Protein AF-0000000078525485 (afdb_homodimer)

Secondary structure (DSSP, 8-state):
---------HHHHHHHHHHHHHHHHHHHHHHHHHTS-GGGTT-TTSPPSS--THHHHHHHHHTTHHHHHHHHHHHHHHHHHHIIIIIHHHHHHHHHHTTT-HHHHHHHHHHHHHTTS-HHHHHHHHHHHHHHTT--SHHHHHHHHHHHTHHHHHHHHHHHHHHS-THHHHHHHHTT--HHHHIIIIIHHHTHHHHHHHHHHHHHHHHH--HHHHHH--SGGG--HHHHTTHHHHHTTT-HHHHHHHHHHHHHHHHHHHHHHHHHHHHHHHTTSS--/---------HHHHHHHHHHHHHHHHHHHHHHHHHTS-GGGTT-TTSPPSS--THHHHHHHHHTTHHHHHHHHHHHHHHHHHHIIIIIHHHHHHHHHHTTT-HHHHHHHHHHHHHTTS-HHHHHHHHHHHHHHTT--SHHHHHHHHHHHTHHHHHHHHHHHHHHS-THHHHHHHHTT--HHHHIIIIIHHHTHHHHHHHHHHHHHHHHH--HHHHHH--SGGG--HHHHTTHHHHHTTT-HHHHHHHHHHHHHHHHHHHHHHHHHHHHHHHTTSS--

pLDDT: mean 87.05, std 12.74, range [33.09, 98.0]

Sequence (552 aa):
MKEKEKTNWLLTILLSVIAVFVILGPLYITVVIALKSPSDMEHILALPTSLHFENFSMAWKLTDYPRKFLNTFFITSINLVFTILTNSMAAYAIIRNKDKSRFFNLMYYYFISAMFIPFNVIMLPLVKQASAFHLDNIYGITLIYIIFGLPMNTFLYSGYIKSLPVALEEAAKIDGADTFQTFWSIIFPLLKPMSATVAILSFMWTWNDFLMPLVLLSDASQQTLQLAQYVFKGQFSTQYNLAFASYLMVLLPVLAVYVFCQKWIIAGVTSGSVKAMKEKEKTNWLLTILLSVIAVFVILGPLYITVVIALKSPSDMEHILALPTSLHFENFSMAWKLTDYPRKFLNTFFITSINLVFTILTNSMAAYAIIRNKDKSRFFNLMYYYFISAMFIPFNVIMLPLVKQASAFHLDNIYGITLIYIIFGLPMNTFLYSGYIKSLPVALEEAAKIDGADTFQTFWSIIFPLLKPMSATVAILSFMWTWNDFLMPLVLLSDASQQTLQLAQYVFKGQFSTQYNLAFASYLMVLLPVLAVYVFCQKWIIAGVTSGSVKA

Radius of gyration: 24.51 Å; Cα contacts (8 Å, |Δi|>4): 695; chains: 2; bounding box: 68×65×55 Å

Foldseek 3Di:
DPPPPPPPPVVVVVVVVVCCCVPVVVVLLLVQLLQEDLVPPPDSNDHHPGGDCVLLVVLCVLLVVVLQAVLLVVLLVLLLVCLLVPLLVLLLVLLVCLVPDVVSVVVLVVLQVLLPDDCVVCVVVVLVVCVVVVLLFSNSLSVVLSVSLNSVSSVLSSVLQVVDDCVQVVVCVVVVDDPVRSCVPPVSVSCLLSSLVSSVVSSCDSSQDARNQCSRHPDSSNGHLNVSLVVCVVVVVRPSNSSSSSVVVSVVVVVVCCVVCVVVNVVSVPPSPPDD/DPPPPPPPPVVVVVVVVVCCCVPVVVVLLLVQLLQEDLVPPPDSNDHHPGGDCVLLVVLCVLLVQVLQAVLLVVLLVLLLVCLLVPLLVLLLVLLVCLVPDVVSVVVLVVLQVLLPDDCVVCVVVVLVVCVVVVLLFSNSLSVVLSVSLNSVSSVLSSVLVVVDDCVQVVVCVVVVDDPVRSCVPPVSVVCLLSSLVSSVVSSCPSSQDARNQCSRHPDSSNGHLNVSLVVCVVVVVRPSNSSSSSVVVSVVVVVVCCVVCVVVNVVSVPPSPDDD

Organism: NCBI:txid29354

InterPro domains:
  IPR000515 ABC transporter type 1, transmembrane domain MetI-like [PF00528] (97-261)
  IPR000515 ABC transporter type 1, transmembrane domain MetI-like [PS50928] (69-261)
  IPR000515 ABC transporter type 1, transmembrane domain MetI-like [cd06261] (69-255)
  IPR035906 MetI-like superfamily [G3DSA:1.10.3720.10] (1-263)
  IPR035906 MetI-like superfamily [SSF161098] (4-275)

Nearest PDB structures (foldseek):
  7cad-assembly1_B  TM=7.941E-01  e=1.155E-10  Mycolicibacterium smegmatis MC2 155
  8ja7-assembly1_B  TM=7.933E-01  e=9.485E-10  Mycobacterium tuberculosis H37Rv
  3puv-assembly1_G  TM=7.828E-01  e=3.478E-09  Escherichia coli K-12
  2r6g-assembly1_G  TM=7.971E-01  e=2.388E-08  Escherichia coli K-12
  4jbw-assembly2_I  TM=8.192E-01  e=6.399E-08  Escherichia coli K-12

Solvent-accessible surface area (backbone atoms only — not comparable to full-atom values): 28536 Å² total; per-residue (Å²): 131,82,72,76,76,78,76,82,53,59,66,41,51,50,52,48,53,50,36,47,48,66,56,48,43,18,46,52,40,32,55,32,38,16,26,27,53,80,86,58,58,83,50,58,85,47,76,56,93,52,82,36,68,61,26,43,58,48,27,38,60,73,46,42,40,71,55,13,44,51,42,35,49,49,38,33,53,53,28,46,57,47,34,57,57,50,32,47,50,32,18,51,55,28,62,77,30,26,90,80,31,70,66,32,34,51,48,49,56,46,31,59,56,51,57,56,57,52,61,80,54,32,47,66,39,36,38,56,53,29,53,75,70,69,27,47,43,63,67,34,50,27,51,46,52,37,46,68,42,34,22,56,44,28,49,55,43,33,14,55,54,62,32,49,65,65,61,60,57,52,52,37,42,73,74,64,45,50,72,68,53,40,39,63,72,51,49,52,65,70,37,46,32,61,45,43,52,50,42,50,54,49,45,57,46,56,57,58,45,38,65,67,50,59,66,36,30,78,51,75,85,55,25,32,50,52,41,43,56,53,67,35,68,84,44,43,90,69,41,53,24,34,45,30,21,39,32,53,60,63,45,48,60,44,51,49,50,45,67,75,38,40,70,56,58,57,45,27,28,42,59,76,36,58,90,115,130,82,71,76,77,78,75,83,53,60,64,44,51,50,52,48,53,50,36,48,48,65,55,49,43,18,45,49,40,32,55,33,36,15,25,28,53,78,87,59,57,82,49,61,85,48,76,55,93,52,84,34,69,61,26,44,58,50,27,38,60,73,46,43,40,68,56,14,45,50,43,35,50,49,36,33,52,53,28,46,56,47,34,55,58,50,32,46,50,32,19,50,54,27,62,76,32,26,87,82,31,70,65,31,34,51,48,49,54,46,30,59,55,52,57,55,58,51,62,81,54,31,46,66,40,38,39,55,51,29,54,76,69,67,28,47,41,62,68,34,50,28,51,47,52,37,46,68,42,34,24,55,43,28,49,55,44,34,13,55,53,60,34,49,66,65,62,59,57,52,52,37,42,73,74,66,44,49,73,67,53,40,38,63,70,51,49,50,64,70,37,45,32,61,47,43,50,50,43,51,55,48,44,58,48,56,58,58,46,39,65,65,50,58,66,36,32,78,50,76,85,54,24,31,51,52,41,42,55,54,67,34,67,84,46,42,90,68,40,54,22,32,47,31,21,38,33,52,59,64,44,46,61,44,52,50,49,46,68,75,38,42,70,55,58,58,46,26,27,41,58,75,37,58,91,115

Structure (mmCIF, N/CA/C/O backbone):
data_AF-0000000078525485-model_v1
#
loop_
_entity.id
_entity.type
_entity.pdbx_description
1 polymer 'ABC transporter permease'
#
loop_
_atom_site.group_PDB
_atom_site.id
_atom_site.type_symbol
_atom_site.label_atom_id
_atom_site.label_alt_id
_atom_site.label_comp_id
_atom_site.label_asym_id
_atom_site.label_entity_id
_atom_site.label_seq_id
_atom_site.pdbx_PDB_ins_code
_atom_site.Cartn_x
_atom_site.Cartn_y
_atom_site.Cartn_z
_atom_site.occupancy
_atom_site.B_iso_or_equiv
_atom_site.auth_seq_id
_atom_site.auth_comp_id
_atom_site.auth_asym_id
_atom_site.auth_atom_id
_atom_site.pdbx_PDB_model_num
ATOM 1 N N . MET A 1 1 ? 31.125 32.688 15.195 1 37.06 1 MET A N 1
ATOM 2 C CA . MET A 1 1 ? 31.422 31.516 14.359 1 37.06 1 MET A CA 1
ATOM 3 C C . MET A 1 1 ? 30.547 30.328 14.734 1 37.06 1 MET A C 1
ATOM 5 O O . MET A 1 1 ? 30.75 29.719 15.781 1 37.06 1 MET A O 1
ATOM 9 N N . LYS A 1 2 ? 29.203 30.406 14.602 1 45.75 2 LYS A N 1
ATOM 10 C CA . LYS A 1 2 ? 28.172 29.5 15.094 1 45.75 2 LYS A CA 1
ATOM 11 C C . LYS A 1 2 ? 28.469 28.062 14.695 1 45.75 2 LYS A C 1
ATOM 13 O O . LYS A 1 2 ? 28.594 27.75 13.508 1 45.75 2 LYS A O 1
ATOM 18 N N . GLU A 1 3 ? 29.25 27.391 15.406 1 44.81 3 GLU A N 1
ATOM 19 C CA . GLU A 1 3 ? 29.75 26.031 15.227 1 44.81 3 GLU A CA 1
ATOM 20 C C . GLU A 1 3 ? 28.656 25.078 14.75 1 44.81 3 GLU A C 1
ATOM 22 O O . GLU A 1 3 ? 27.641 24.906 15.438 1 44.81 3 GLU A O 1
ATOM 27 N N . LYS A 1 4 ? 28.469 25 13.469 1 50.62 4 LYS A N 1
ATOM 28 C CA . LYS A 1 4 ? 27.562 24.078 12.797 1 50.62 4 LYS A CA 1
ATOM 29 C C . LYS A 1 4 ? 27.656 22.672 13.398 1 50.62 4 LYS A C 1
ATOM 31 O O . LYS A 1 4 ? 28.703 22.031 13.305 1 50.62 4 LYS A O 1
ATOM 36 N N . GLU A 1 5 ? 27.234 22.469 14.617 1 55.94 5 GLU A N 1
ATOM 37 C CA . GLU A 1 5 ? 27.266 21.156 15.266 1 55.94 5 GLU A CA 1
ATOM 38 C C . GLU A 1 5 ? 26.828 20.062 14.297 1 55.94 5 GLU A C 1
ATOM 40 O O . GLU A 1 5 ? 25.688 20.078 13.805 1 55.94 5 GLU A O 1
ATOM 45 N N . LYS A 1 6 ? 27.828 19.5 13.594 1 60.81 6 LYS A N 1
ATOM 46 C CA . LYS A 1 6 ? 27.641 18.375 12.703 1 60.81 6 LYS A CA 1
ATOM 47 C C . LYS A 1 6 ? 27.078 17.172 13.453 1 60.81 6 LYS A C 1
ATOM 49 O O . LYS A 1 6 ? 27.766 16.578 14.297 1 60.81 6 LYS A O 1
ATOM 54 N N . THR A 1 7 ? 25.828 17.094 13.797 1 70.88 7 THR A N 1
ATOM 55 C CA . THR A 1 7 ? 25.203 15.922 14.406 1 70.88 7 THR A CA 1
ATOM 56 C C . THR A 1 7 ? 25.484 14.672 13.586 1 70.88 7 THR A C 1
ATOM 58 O O . THR A 1 7 ? 25.422 14.703 12.352 1 70.88 7 THR A O 1
ATOM 61 N N . ASN A 1 8 ? 26.188 13.695 14.234 1 75.31 8 ASN A N 1
ATOM 62 C CA . ASN A 1 8 ? 26.453 12.414 13.602 1 75.31 8 ASN A CA 1
ATOM 63 C C . ASN A 1 8 ? 25.188 11.578 13.453 1 75.31 8 ASN A C 1
ATOM 65 O O . ASN A 1 8 ? 24.594 11.164 14.445 1 75.31 8 ASN A O 1
ATOM 69 N N . TRP A 1 9 ? 24.672 11.578 12.312 1 88.06 9 TRP A N 1
ATOM 70 C CA . TRP A 1 9 ? 23.484 10.781 12.008 1 88.06 9 TRP A CA 1
ATOM 71 C C . TRP A 1 9 ? 23.875 9.383 11.539 1 88.06 9 TRP A C 1
ATOM 73 O O . TRP A 1 9 ? 23.422 8.922 10.492 1 88.06 9 TRP A O 1
ATOM 83 N N . LEU A 1 10 ? 24.594 8.711 12.453 1 86.06 10 LEU A N 1
ATOM 84 C CA . LEU A 1 10 ? 25.156 7.41 12.109 1 86.06 10 LEU A CA 1
ATOM 85 C C . LEU A 1 10 ? 24.062 6.43 11.703 1 86.06 10 LEU A C 1
ATOM 87 O O . LEU A 1 10 ? 24.219 5.695 10.719 1 86.06 10 LEU A O 1
ATOM 91 N N . LEU A 1 11 ? 22.984 6.441 12.406 1 87.19 11 LEU A N 1
ATOM 92 C CA . LEU A 1 11 ? 21.906 5.508 12.109 1 87.19 11 LEU A CA 1
ATOM 93 C C . LEU A 1 11 ? 21.297 5.801 10.734 1 87.19 11 LEU A C 1
ATOM 95 O O . LEU A 1 11 ? 21.047 4.879 9.961 1 87.19 11 LEU A O 1
ATOM 99 N N . THR A 1 12 ? 21.109 7.062 10.516 1 88.94 12 THR A N 1
ATOM 100 C CA . THR A 1 12 ? 20.547 7.465 9.234 1 88.94 12 THR A CA 1
ATOM 101 C C . THR A 1 12 ? 21.484 7.094 8.086 1 88.94 12 THR A C 1
ATOM 103 O O . THR A 1 12 ? 21.031 6.57 7.066 1 88.94 12 THR A O 1
ATOM 106 N N . ILE A 1 13 ? 22.719 7.273 8.305 1 89.38 13 ILE A N 1
ATOM 107 C CA . ILE A 1 13 ? 23.703 6.961 7.281 1 89.38 13 ILE A CA 1
ATOM 108 C C . ILE A 1 13 ? 23.75 5.453 7.051 1 89.38 13 ILE A C 1
ATOM 110 O O . ILE A 1 13 ? 23.75 4.992 5.906 1 89.38 13 ILE A O 1
ATOM 114 N N . LEU A 1 14 ? 23.719 4.766 8.117 1 90.44 14 LEU A N 1
ATOM 115 C CA . LEU A 1 14 ? 23.75 3.311 8.031 1 90.44 14 LEU A CA 1
ATOM 116 C C . LEU A 1 14 ? 22.516 2.779 7.305 1 90.44 14 LEU A C 1
ATOM 118 O O . LEU A 1 14 ? 22.641 1.964 6.387 1 90.44 14 LEU A O 1
ATOM 122 N N . LEU A 1 15 ? 21.375 3.289 7.672 1 89.94 15 LEU A N 1
ATOM 123 C CA . LEU A 1 15 ? 20.141 2.854 7.039 1 89.94 15 LEU A CA 1
ATOM 124 C C . LEU A 1 15 ? 20.125 3.217 5.559 1 89.94 15 LEU A C 1
ATOM 126 O O . LEU A 1 15 ? 19.656 2.436 4.73 1 89.94 15 LEU A O 1
ATOM 130 N N . SER A 1 16 ? 20.672 4.348 5.281 1 89.94 16 SER A N 1
ATOM 131 C CA . SER A 1 16 ? 20.703 4.805 3.896 1 89.94 16 SER A CA 1
ATOM 132 C C . SER A 1 16 ? 21.625 3.936 3.049 1 89.94 16 SER A C 1
ATOM 134 O O . SER A 1 16 ? 21.281 3.576 1.921 1 89.94 16 SER A O 1
ATOM 136 N N . VAL A 1 17 ? 22.734 3.613 3.584 1 90.12 17 VAL A N 1
ATOM 137 C CA . VAL A 1 17 ? 23.703 2.775 2.867 1 90.12 17 VAL A CA 1
ATOM 138 C C . VAL A 1 17 ? 23.094 1.396 2.617 1 90.12 17 VAL A C 1
ATOM 140 O O . VAL A 1 17 ? 23.156 0.872 1.504 1 90.12 17 VAL A O 1
ATOM 143 N N . ILE A 1 18 ? 22.5 0.888 3.602 1 91 18 ILE A N 1
ATOM 144 C CA . ILE A 1 18 ? 21.859 -0.42 3.471 1 91 18 ILE A CA 1
ATOM 145 C C . ILE A 1 18 ? 20.734 -0.349 2.443 1 91 18 ILE A C 1
ATOM 147 O O . ILE A 1 18 ? 20.578 -1.253 1.62 1 91 18 ILE A O 1
ATOM 151 N N . ALA A 1 19 ? 20 0.709 2.504 1 91.44 19 ALA A N 1
ATOM 152 C CA . ALA A 1 19 ? 18.891 0.889 1.57 1 91.44 19 ALA A CA 1
ATOM 153 C C . ALA A 1 19 ? 19.406 0.983 0.133 1 91.44 19 ALA A C 1
ATOM 155 O O . ALA A 1 19 ? 18.797 0.412 -0.781 1 91.44 19 ALA A O 1
ATOM 156 N N . VAL A 1 20 ? 20.453 1.696 -0.041 1 90.75 20 VAL A N 1
ATOM 157 C CA . VAL A 1 20 ? 21.031 1.815 -1.374 1 90.75 20 VAL A CA 1
ATOM 158 C C . VAL A 1 20 ? 21.469 0.438 -1.876 1 90.75 20 VAL A C 1
ATOM 160 O O . VAL A 1 20 ? 21.172 0.068 -3.016 1 90.75 20 VAL A O 1
ATOM 163 N N . PHE A 1 21 ? 22.062 -0.273 -1.046 1 89.88 21 PHE A N 1
ATOM 164 C CA . PHE A 1 21 ? 22.562 -1.593 -1.411 1 89.88 21 PHE A CA 1
ATOM 165 C C . PHE A 1 21 ? 21.406 -2.547 -1.708 1 89.88 21 PHE A C 1
ATOM 167 O O . PHE A 1 21 ? 21.438 -3.281 -2.697 1 89.88 21 PHE A O 1
ATOM 174 N N . VAL A 1 22 ? 20.422 -2.502 -0.925 1 88.31 22 VAL A N 1
ATOM 175 C CA . VAL A 1 22 ? 19.344 -3.482 -1 1 88.31 22 VAL A CA 1
ATOM 176 C C . VAL A 1 22 ? 18.406 -3.127 -2.145 1 88.31 22 VAL A C 1
ATOM 178 O O . VAL A 1 22 ? 17.781 -4.008 -2.742 1 88.31 22 VAL A O 1
ATOM 181 N N . ILE A 1 23 ? 18.297 -1.901 -2.486 1 88.44 23 ILE A N 1
ATOM 182 C CA . ILE A 1 23 ? 17.359 -1.486 -3.523 1 88.44 23 ILE A CA 1
ATOM 183 C C . ILE A 1 23 ? 18.094 -1.354 -4.859 1 88.44 23 ILE A C 1
ATOM 185 O O . ILE A 1 23 ? 17.656 -1.922 -5.863 1 88.44 23 ILE A O 1
ATOM 189 N N . LEU A 1 24 ? 19.266 -0.708 -4.871 1 89.19 24 LEU A N 1
ATOM 190 C CA . LEU A 1 24 ? 20 -0.492 -6.113 1 89.19 24 LEU A CA 1
ATOM 191 C C . LEU A 1 24 ? 20.797 -1.735 -6.5 1 89.19 24 LEU A C 1
ATOM 193 O O . LEU A 1 24 ? 21.094 -1.938 -7.676 1 89.19 24 LEU A O 1
ATOM 197 N N . GLY A 1 25 ? 21.156 -2.508 -5.555 1 88.88 25 GLY A N 1
ATOM 198 C CA . GLY A 1 25 ? 21.859 -3.752 -5.848 1 88.88 25 GLY A CA 1
ATOM 199 C C . GLY A 1 25 ? 21.094 -4.641 -6.82 1 88.88 25 GLY A C 1
ATOM 200 O O . GLY A 1 25 ? 21.594 -4.941 -7.906 1 88.88 25 GLY A O 1
ATOM 201 N N . PRO A 1 26 ? 19.906 -4.992 -6.418 1 89.19 26 PRO A N 1
ATOM 202 C CA . PRO A 1 26 ? 19.078 -5.797 -7.324 1 89.19 26 PRO A CA 1
ATOM 203 C C . PRO A 1 26 ? 18.828 -5.105 -8.664 1 89.19 26 PRO A C 1
ATOM 205 O O . PRO A 1 26 ? 18.766 -5.77 -9.703 1 89.19 26 PRO A O 1
ATOM 208 N N . LEU A 1 27 ? 18.672 -3.855 -8.633 1 89.56 27 LEU A N 1
ATOM 209 C CA . LEU A 1 27 ? 18.469 -3.117 -9.883 1 89.56 27 LEU A CA 1
ATOM 210 C C . LEU A 1 27 ? 19.703 -3.225 -10.781 1 89.56 27 LEU A C 1
ATOM 212 O O . LEU A 1 27 ? 19.562 -3.35 -12 1 89.56 27 LEU A O 1
ATOM 216 N N . TYR A 1 28 ? 20.828 -3.092 -10.172 1 89.69 28 TYR A N 1
ATOM 217 C CA . TYR A 1 28 ? 22.078 -3.279 -10.914 1 89.69 28 TYR A CA 1
ATOM 218 C C . TYR A 1 28 ? 22.125 -4.66 -11.555 1 89.69 28 TYR A C 1
ATOM 220 O O . TYR A 1 28 ? 22.469 -4.789 -12.734 1 89.69 28 TYR A O 1
ATOM 228 N N . ILE A 1 29 ? 21.766 -5.656 -10.859 1 87.56 29 ILE A N 1
ATOM 229 C CA . ILE A 1 29 ? 21.75 -7.023 -11.367 1 87.56 29 ILE A CA 1
ATOM 230 C C . ILE A 1 29 ? 20.766 -7.137 -12.516 1 87.56 29 ILE A C 1
ATOM 232 O O . ILE A 1 29 ? 21.031 -7.801 -13.523 1 87.56 29 ILE A O 1
ATOM 236 N N . THR A 1 30 ? 19.625 -6.496 -12.328 1 88.25 30 THR A N 1
ATOM 237 C CA . THR A 1 30 ? 18.609 -6.508 -13.367 1 88.25 30 THR A CA 1
ATOM 238 C C . THR A 1 30 ? 19.141 -5.918 -14.664 1 88.25 30 THR A C 1
ATOM 240 O O . THR A 1 30 ? 18.953 -6.492 -15.742 1 88.25 30 THR A O 1
ATOM 243 N N . VAL A 1 31 ? 19.828 -4.867 -14.562 1 90.19 31 VAL A N 1
ATOM 244 C CA . VAL A 1 31 ? 20.375 -4.191 -15.734 1 90.19 31 VAL A CA 1
ATOM 245 C C . VAL A 1 31 ? 21.422 -5.07 -16.406 1 90.19 31 VAL A C 1
ATOM 247 O O . VAL A 1 31 ? 21.422 -5.25 -17.625 1 90.19 31 VAL A O 1
ATOM 250 N N . VAL A 1 32 ? 22.25 -5.641 -15.609 1 89.19 32 VAL A N 1
ATOM 251 C CA . VAL A 1 32 ? 23.359 -6.445 -16.109 1 89.19 32 VAL A CA 1
ATOM 252 C C . VAL A 1 32 ? 22.828 -7.691 -16.812 1 89.19 32 VAL A C 1
ATOM 254 O O . VAL A 1 32 ? 23.25 -8.031 -17.906 1 89.19 32 VAL A O 1
ATOM 257 N N . ILE A 1 33 ? 21.859 -8.312 -16.25 1 87.81 33 ILE A N 1
ATOM 258 C CA . ILE A 1 33 ? 21.312 -9.555 -16.797 1 87.81 33 ILE A CA 1
ATOM 259 C C . ILE A 1 33 ? 20.484 -9.25 -18.047 1 87.81 33 ILE A C 1
ATOM 261 O O . ILE A 1 33 ? 20.484 -10.023 -19 1 87.81 33 ILE A O 1
ATOM 265 N N . ALA A 1 34 ? 19.797 -8.117 -18.016 1 90.56 34 ALA A N 1
ATOM 266 C CA . ALA A 1 34 ? 18.969 -7.723 -19.156 1 90.56 34 ALA A CA 1
ATOM 267 C C . ALA A 1 34 ? 19.812 -7.516 -20.406 1 90.56 34 ALA A C 1
ATOM 269 O O . ALA A 1 34 ? 19.312 -7.633 -21.531 1 90.56 34 ALA A O 1
ATOM 270 N N . LEU A 1 35 ? 21.141 -7.285 -20.172 1 91.81 35 LEU A N 1
ATOM 271 C CA . LEU A 1 35 ? 22.016 -6.973 -21.297 1 91.81 35 LEU A CA 1
ATOM 272 C C . LEU A 1 35 ? 22.875 -8.172 -21.656 1 91.81 35 LEU A C 1
ATOM 274 O O . LEU A 1 35 ? 23.703 -8.094 -22.578 1 91.81 35 LEU A O 1
ATOM 278 N N . LYS A 1 36 ? 22.625 -9.258 -21.016 1 89.5 36 LYS A N 1
ATOM 279 C CA . LYS A 1 36 ? 23.469 -10.438 -21.234 1 89.5 36 LYS A CA 1
ATOM 280 C C . LYS A 1 36 ? 22.766 -11.445 -22.141 1 89.5 36 LYS A C 1
ATOM 282 O O . LYS A 1 36 ? 21.562 -11.359 -22.359 1 89.5 36 LYS A O 1
ATOM 287 N N . SER A 1 37 ? 23.625 -12.336 -22.703 1 84 37 SER A N 1
ATOM 288 C CA . SER A 1 37 ? 23.125 -13.5 -23.422 1 84 37 SER A CA 1
ATOM 289 C C . SER A 1 37 ? 22.891 -14.672 -22.484 1 84 37 SER A C 1
ATOM 291 O O . SER A 1 37 ? 23.469 -14.734 -21.391 1 84 37 SER A O 1
ATOM 293 N N . PRO A 1 38 ? 22.016 -15.539 -22.875 1 78.88 38 PRO A N 1
ATOM 294 C CA . PRO A 1 38 ? 21.766 -16.719 -22.031 1 78.88 38 PRO A CA 1
ATOM 295 C C . PRO A 1 38 ? 23.047 -17.5 -21.719 1 78.88 38 PRO A C 1
ATOM 297 O O . PRO A 1 38 ? 23.141 -18.156 -20.688 1 78.88 38 PRO A O 1
ATOM 300 N N . SER A 1 39 ? 24.031 -17.391 -22.547 1 74.88 39 SER A N 1
ATOM 301 C CA . SER A 1 39 ? 25.266 -18.156 -22.391 1 74.88 39 SER A CA 1
ATOM 302 C C . SER A 1 39 ? 26.188 -17.5 -21.359 1 74.88 39 SER A C 1
ATOM 304 O O . SER A 1 39 ? 27.078 -18.156 -20.828 1 74.88 39 SER A O 1
ATOM 306 N N . ASP A 1 40 ? 25.953 -16.25 -21.078 1 73.38 40 ASP A N 1
ATOM 307 C CA . ASP A 1 40 ? 26.828 -15.484 -20.188 1 73.38 40 ASP A CA 1
ATOM 308 C C . ASP A 1 40 ? 26.25 -15.438 -18.766 1 73.38 40 ASP A C 1
ATOM 310 O O . ASP A 1 40 ? 26.531 -14.508 -18.016 1 73.38 40 ASP A O 1
ATOM 314 N N . MET A 1 41 ? 25.516 -16.438 -18.344 1 71.75 41 MET A N 1
ATOM 315 C CA . MET A 1 41 ? 24.797 -16.344 -17.062 1 71.75 41 MET A CA 1
ATOM 316 C C . MET A 1 41 ? 25.625 -16.969 -15.938 1 71.75 41 MET A C 1
ATOM 318 O O . MET A 1 41 ? 25.172 -17.031 -14.797 1 71.75 41 MET A O 1
ATOM 322 N N . GLU A 1 42 ? 26.75 -17.375 -16.266 1 65.94 42 GLU A N 1
ATOM 323 C CA . GLU A 1 42 ? 27.594 -18 -15.25 1 65.94 42 GLU A CA 1
ATOM 324 C C . GLU A 1 42 ? 28.047 -16.984 -14.211 1 65.94 42 GLU A C 1
ATOM 326 O O . GLU A 1 42 ? 28.078 -17.281 -13.016 1 65.94 42 GLU A O 1
ATOM 331 N N . HIS A 1 43 ? 28.359 -15.82 -14.695 1 67.88 43 HIS A N 1
ATOM 332 C CA . HIS A 1 43 ? 28.766 -14.766 -13.773 1 67.88 43 HIS A CA 1
ATOM 333 C C . HIS A 1 43 ? 27.719 -13.664 -13.703 1 67.88 43 HIS A C 1
ATOM 335 O O . HIS A 1 43 ? 27.844 -12.633 -14.359 1 67.88 43 HIS A O 1
ATOM 341 N N . ILE A 1 44 ? 26.812 -13.789 -12.82 1 70.06 44 ILE A N 1
ATOM 342 C CA . ILE A 1 44 ? 25.609 -12.977 -12.75 1 70.06 44 ILE 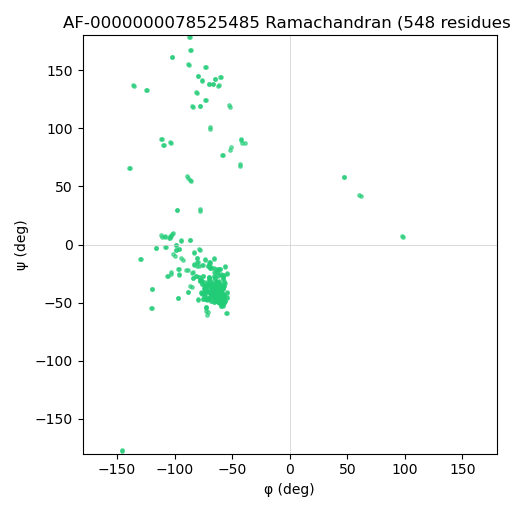A CA 1
ATOM 343 C C . ILE A 1 44 ? 25.969 -11.547 -12.367 1 70.06 44 ILE A C 1
ATOM 345 O O . ILE A 1 44 ? 25.391 -10.594 -12.898 1 70.06 44 ILE A O 1
ATOM 349 N N . LEU A 1 45 ? 26.984 -11.375 -11.617 1 74.44 45 LEU A N 1
ATOM 350 C CA . LEU A 1 45 ? 27.312 -10.047 -11.102 1 74.44 45 LEU A CA 1
ATOM 351 C C . LEU A 1 45 ? 28.297 -9.336 -12.016 1 74.44 45 LEU A C 1
ATOM 353 O O . LEU A 1 45 ? 28.453 -8.117 -11.938 1 74.44 45 LEU A O 1
ATOM 357 N N . ALA A 1 46 ? 28.875 -10.102 -12.914 1 76.88 46 ALA A N 1
ATOM 358 C CA . ALA A 1 46 ? 29.891 -9.516 -13.781 1 76.88 46 ALA A CA 1
ATOM 359 C C . ALA A 1 46 ? 29.25 -8.727 -14.922 1 76.88 46 ALA A C 1
ATOM 361 O O . ALA A 1 46 ? 28.125 -9.039 -15.352 1 76.88 46 ALA A O 1
ATOM 362 N N . LEU A 1 47 ? 29.922 -7.66 -15.266 1 81.62 47 LEU A N 1
ATOM 363 C CA . LEU A 1 47 ? 29.453 -6.871 -16.406 1 81.62 47 LEU A CA 1
ATOM 364 C C . LEU A 1 47 ? 29.422 -7.715 -17.672 1 81.62 47 LEU A C 1
ATOM 366 O O . LEU A 1 47 ? 30.266 -8.609 -17.859 1 81.62 47 LEU A O 1
ATOM 370 N N . PRO A 1 48 ? 28.422 -7.414 -18.453 1 80.12 48 PRO A N 1
ATOM 371 C CA . PRO A 1 48 ? 28.328 -8.203 -19.688 1 80.12 48 PRO A CA 1
ATOM 372 C C . PRO A 1 48 ? 29.5 -7.969 -20.641 1 80.12 48 PRO A C 1
ATOM 374 O O . PRO A 1 48 ? 30.031 -6.855 -20.703 1 80.12 48 PRO A O 1
ATOM 377 N N . THR A 1 49 ? 29.891 -9.039 -21.266 1 79.19 49 THR A N 1
ATOM 378 C CA . THR A 1 49 ? 30.969 -8.953 -22.25 1 79.19 49 THR A CA 1
ATOM 379 C C . THR A 1 49 ? 30.469 -8.359 -23.562 1 79.19 49 THR A C 1
ATOM 381 O O . THR A 1 49 ? 31.234 -7.695 -24.266 1 79.19 49 THR A O 1
ATOM 384 N N . SER A 1 50 ? 29.203 -8.602 -23.859 1 83.19 50 SER A N 1
ATOM 385 C CA . SER A 1 50 ? 28.531 -8.031 -25.016 1 83.19 50 SER A CA 1
ATOM 386 C C . SER A 1 50 ? 27.141 -7.52 -24.656 1 83.19 50 SER A C 1
ATOM 388 O O . SER A 1 50 ? 26.438 -8.133 -23.844 1 83.19 50 SER A O 1
ATOM 390 N N . LEU A 1 51 ? 26.875 -6.387 -25.172 1 88.38 51 LEU A N 1
ATOM 391 C CA . LEU A 1 51 ? 25.562 -5.777 -24.922 1 88.38 51 LEU A CA 1
ATOM 392 C C . LEU A 1 51 ? 24.516 -6.301 -25.891 1 88.38 51 LEU A C 1
ATOM 394 O O . LEU A 1 51 ? 24.688 -6.199 -27.109 1 88.38 51 LEU A O 1
ATOM 398 N N . HIS A 1 52 ? 23.516 -6.922 -25.406 1 90.19 52 HIS A N 1
ATOM 399 C CA . HIS A 1 52 ? 22.453 -7.504 -26.234 1 90.19 52 HIS A CA 1
ATOM 400 C C . HIS A 1 52 ? 21.156 -6.723 -26.094 1 90.19 52 HIS A C 1
ATOM 402 O O . HIS A 1 52 ? 20.219 -7.188 -25.438 1 90.19 52 HIS A O 1
ATOM 408 N N . PHE A 1 53 ? 21 -5.695 -26.844 1 92.5 53 PHE A N 1
ATOM 409 C CA . PHE A 1 53 ? 19.812 -4.836 -26.812 1 92.5 53 PHE A CA 1
ATOM 410 C C . PHE A 1 53 ? 18.625 -5.535 -27.453 1 92.5 53 PHE A C 1
ATOM 412 O O . PHE A 1 53 ? 17.484 -5.098 -27.297 1 92.5 53 PHE A O 1
ATOM 419 N N . GLU A 1 54 ? 18.891 -6.602 -28.141 1 92.88 54 GLU A N 1
ATOM 420 C CA . GLU A 1 54 ? 17.828 -7.352 -28.797 1 92.88 54 GLU A CA 1
ATOM 421 C C . GLU A 1 54 ? 16.875 -7.969 -27.766 1 92.88 54 GLU A C 1
ATOM 423 O O . GLU A 1 54 ? 15.727 -8.281 -28.094 1 92.88 54 GLU A O 1
ATOM 428 N N . ASN A 1 55 ? 17.438 -8.172 -26.516 1 92.69 55 ASN A N 1
ATOM 429 C CA . ASN A 1 55 ? 16.594 -8.695 -25.453 1 92.69 55 ASN A CA 1
ATOM 430 C C . ASN A 1 55 ? 15.383 -7.797 -25.203 1 92.69 55 ASN A C 1
ATOM 432 O O . ASN A 1 55 ? 14.297 -8.289 -24.906 1 92.69 55 ASN A O 1
ATOM 436 N N . PHE A 1 56 ? 15.555 -6.539 -25.453 1 94.94 56 PHE A N 1
ATOM 437 C CA . PHE A 1 56 ? 14.477 -5.582 -25.219 1 94.94 56 PHE A CA 1
ATOM 438 C C . PHE A 1 56 ? 13.438 -5.664 -26.328 1 94.94 56 PHE A C 1
ATOM 440 O O . PHE A 1 56 ? 12.234 -5.637 -26.078 1 94.94 56 PHE A O 1
ATOM 447 N N . SER A 1 57 ? 13.891 -5.781 -27.516 1 94.81 57 SER A N 1
ATOM 448 C CA . SER A 1 57 ? 12.969 -5.898 -28.641 1 94.81 57 SER A CA 1
ATOM 449 C C . SER A 1 57 ? 12.18 -7.203 -28.578 1 94.81 57 SER A C 1
ATOM 451 O O . SER A 1 57 ? 10.984 -7.227 -28.891 1 94.81 57 SER A O 1
ATOM 453 N N . MET A 1 58 ? 12.852 -8.227 -28.188 1 92.44 58 MET A N 1
ATOM 454 C CA . MET A 1 58 ? 12.188 -9.523 -28.047 1 92.44 58 MET A CA 1
ATOM 455 C C . MET A 1 58 ? 11.172 -9.492 -26.906 1 92.44 58 MET A C 1
ATOM 457 O O . MET A 1 58 ? 10.055 -10 -27.047 1 92.44 58 MET A O 1
ATOM 461 N N . ALA A 1 59 ? 11.57 -8.914 -25.812 1 92.25 59 ALA A N 1
ATOM 462 C CA . ALA A 1 59 ? 10.664 -8.789 -24.688 1 92.25 59 ALA A CA 1
ATOM 463 C C . ALA A 1 59 ? 9.453 -7.934 -25.031 1 92.25 59 ALA A C 1
ATOM 465 O O . ALA A 1 59 ? 8.336 -8.211 -24.609 1 92.25 59 ALA A O 1
ATOM 466 N N . TRP A 1 60 ? 9.688 -6.891 -25.844 1 94.19 60 TRP A N 1
ATOM 467 C CA . TRP A 1 60 ? 8.633 -5.988 -26.312 1 94.19 60 TRP A CA 1
ATOM 468 C C . TRP A 1 60 ? 7.566 -6.754 -27.094 1 94.19 60 TRP A C 1
ATOM 470 O O . TRP A 1 60 ? 6.367 -6.547 -26.875 1 94.19 60 TRP A O 1
ATOM 480 N N . LYS A 1 61 ? 8.039 -7.637 -27.906 1 93.19 61 LYS A N 1
ATOM 481 C CA . LYS A 1 61 ? 7.137 -8.422 -28.75 1 93.19 61 LYS A CA 1
ATOM 482 C C . LYS A 1 61 ? 6.465 -9.531 -27.938 1 93.19 61 LYS A C 1
ATOM 484 O O . LYS A 1 61 ? 5.254 -9.734 -28.031 1 93.19 61 LYS A O 1
ATOM 489 N N . LEU A 1 62 ? 7.23 -10.133 -27.109 1 89.56 62 LEU A N 1
ATOM 490 C CA . LEU A 1 62 ? 6.73 -11.258 -26.328 1 89.56 62 LEU A CA 1
ATOM 491 C C . LEU A 1 62 ? 5.625 -10.82 -25.375 1 89.56 62 LEU A C 1
ATOM 493 O O . LEU A 1 62 ? 4.676 -11.57 -25.125 1 89.56 62 LEU A O 1
ATOM 497 N N . THR A 1 63 ? 5.703 -9.68 -24.859 1 92.12 63 THR A N 1
ATOM 498 C CA . THR A 1 63 ? 4.746 -9.219 -23.875 1 92.12 63 THR A CA 1
ATOM 499 C C . THR A 1 63 ? 3.678 -8.336 -24.516 1 92.12 63 THR A C 1
ATOM 501 O O . THR A 1 63 ? 2.75 -7.887 -23.828 1 92.12 63 THR A O 1
ATOM 504 N N . ASP A 1 64 ? 3.799 -8.133 -25.875 1 95.19 64 ASP A N 1
ATOM 505 C CA . ASP A 1 64 ? 2.895 -7.164 -26.484 1 95.19 64 ASP A CA 1
ATOM 506 C C . ASP A 1 64 ? 2.85 -5.871 -25.672 1 95.19 64 ASP A C 1
ATOM 508 O O . ASP A 1 64 ? 1.772 -5.422 -25.281 1 95.19 64 ASP A O 1
ATOM 512 N N . TYR A 1 65 ? 3.982 -5.25 -25.5 1 95.69 65 TYR A N 1
ATOM 513 C CA . TYR A 1 65 ? 4.227 -4.164 -24.562 1 95.69 65 TYR A CA 1
ATOM 514 C C . TYR A 1 65 ? 3.291 -2.992 -24.812 1 95.69 65 TYR A C 1
ATOM 516 O O . TYR A 1 65 ? 2.674 -2.463 -23.891 1 95.69 65 TYR A O 1
ATOM 524 N N . PRO A 1 66 ? 3.082 -2.523 -26.078 1 96.12 66 PRO A N 1
ATOM 525 C CA . PRO A 1 66 ? 2.248 -1.338 -26.281 1 96.12 66 PRO A CA 1
ATOM 526 C C . PRO A 1 66 ? 0.812 -1.534 -25.812 1 96.12 66 PRO A C 1
ATOM 528 O O . PRO A 1 66 ? 0.244 -0.645 -25.172 1 96.12 66 PRO A O 1
ATOM 531 N N . ARG A 1 67 ? 0.276 -2.67 -26.062 1 96.88 67 ARG A N 1
ATOM 532 C CA . ARG A 1 67 ? -1.097 -2.938 -25.656 1 96.88 67 ARG A CA 1
ATOM 533 C C . ARG A 1 67 ? -1.198 -3.037 -24.125 1 96.88 67 ARG A C 1
ATOM 535 O O . ARG A 1 67 ? -2.104 -2.461 -23.531 1 96.88 67 ARG A O 1
ATOM 542 N N . LYS A 1 68 ? -0.301 -3.76 -23.531 1 96.88 68 LYS A N 1
ATOM 543 C CA . LYS A 1 68 ? -0.326 -3.928 -22.078 1 96.88 68 LYS A CA 1
ATOM 544 C C . LYS A 1 68 ? -0.069 -2.602 -21.359 1 96.88 68 LYS A C 1
ATOM 546 O O . LYS A 1 68 ? -0.639 -2.338 -20.297 1 96.88 68 LYS A O 1
ATOM 551 N N . PHE A 1 69 ? 0.797 -1.824 -21.984 1 96.75 69 PHE A N 1
ATOM 552 C CA . PHE A 1 69 ? 1.05 -0.495 -21.438 1 96.75 69 PHE A CA 1
ATOM 553 C C . PHE A 1 69 ? -0.213 0.357 -21.484 1 96.75 69 PHE A C 1
ATOM 555 O O . PHE A 1 69 ? -0.563 1.01 -20.5 1 96.75 69 PHE A O 1
ATOM 562 N N . LEU A 1 70 ? -0.878 0.355 -22.578 1 97.44 70 LEU A N 1
ATOM 563 C CA . LEU A 1 70 ? -2.086 1.158 -22.734 1 97.44 70 LEU A CA 1
ATOM 564 C C . LEU A 1 70 ? -3.18 0.694 -21.781 1 97.44 70 LEU A C 1
ATOM 566 O O . LEU A 1 70 ? -3.928 1.512 -21.25 1 97.44 70 LEU A O 1
ATOM 570 N N . ASN A 1 71 ? -3.316 -0.616 -21.594 1 98 71 ASN A N 1
ATOM 571 C CA . ASN A 1 71 ? -4.262 -1.148 -20.625 1 98 71 ASN A CA 1
ATOM 572 C C . ASN A 1 71 ? -3.975 -0.628 -19.219 1 98 71 ASN A C 1
ATOM 574 O O . ASN A 1 71 ? -4.879 -0.148 -18.531 1 98 71 ASN A O 1
ATOM 578 N N . THR A 1 72 ? -2.705 -0.746 -18.844 1 97.38 72 THR A N 1
ATOM 579 C CA . THR A 1 72 ? -2.291 -0.303 -17.516 1 97.38 72 THR A CA 1
ATOM 580 C C . THR A 1 72 ? -2.498 1.201 -17.359 1 97.38 72 THR A C 1
ATOM 582 O O . THR A 1 72 ? -2.98 1.662 -16.328 1 97.38 72 THR A O 1
ATOM 585 N N . PHE A 1 73 ? -2.154 1.917 -18.391 1 97.06 73 PHE A N 1
ATOM 586 C CA . PHE A 1 73 ? -2.307 3.367 -18.375 1 97.06 73 PHE A CA 1
ATOM 587 C C . PHE A 1 73 ? -3.775 3.754 -18.25 1 97.06 73 PHE A C 1
ATOM 589 O O . PHE A 1 73 ? -4.113 4.668 -17.484 1 97.06 73 PHE A O 1
ATOM 596 N N . PHE A 1 74 ? -4.594 3.139 -18.969 1 97.94 74 PHE A N 1
ATOM 597 C CA . PHE A 1 74 ? -6.027 3.398 -18.906 1 97.94 74 PHE A CA 1
ATOM 598 C C . PHE A 1 74 ? -6.566 3.129 -17.516 1 97.94 74 PHE A C 1
ATOM 600 O O . PHE A 1 74 ? -7.195 4 -16.906 1 97.94 74 PHE A O 1
ATOM 607 N N . ILE A 1 75 ? -6.332 1.962 -16.953 1 98 75 ILE A N 1
ATOM 608 C CA . ILE A 1 75 ? -6.832 1.551 -15.648 1 98 75 ILE A CA 1
ATOM 609 C C . ILE A 1 75 ? -6.344 2.525 -14.578 1 98 75 ILE A C 1
ATOM 611 O O . ILE A 1 75 ? -7.137 3.016 -13.766 1 98 75 ILE A O 1
ATOM 615 N N . THR A 1 76 ? -5.07 2.83 -14.633 1 97.5 76 THR A N 1
ATOM 616 C CA . THR A 1 76 ? -4.449 3.645 -13.594 1 97.5 76 THR A CA 1
ATOM 617 C C . THR A 1 76 ? -4.93 5.09 -13.68 1 97.5 76 THR A C 1
ATOM 619 O O . THR A 1 76 ? -5.293 5.695 -12.664 1 97.5 76 THR A O 1
ATOM 622 N N . SER A 1 77 ? -4.961 5.688 -14.891 1 97 77 SER A N 1
ATOM 623 C CA . SER A 1 77 ? -5.348 7.082 -15.055 1 97 77 SER A CA 1
ATOM 624 C C . SER A 1 77 ? -6.809 7.301 -14.68 1 97 77 SER A C 1
ATOM 626 O O . SER A 1 77 ? -7.137 8.266 -13.984 1 97 77 SER A O 1
ATOM 628 N N . ILE A 1 78 ? -7.656 6.422 -15.133 1 97.88 78 ILE A N 1
ATOM 629 C CA . ILE A 1 78 ? -9.078 6.547 -14.828 1 97.88 78 ILE A CA 1
ATOM 630 C C . ILE A 1 78 ? -9.305 6.348 -13.328 1 97.88 78 ILE A C 1
ATOM 632 O O . ILE A 1 78 ? -10.07 7.086 -12.711 1 97.88 78 ILE A O 1
ATOM 636 N N . ASN A 1 79 ? -8.648 5.332 -12.734 1 97.31 79 ASN A N 1
ATOM 637 C CA . ASN A 1 79 ? -8.75 5.121 -11.297 1 97.31 79 ASN A CA 1
ATOM 638 C C . ASN A 1 79 ? -8.32 6.359 -10.516 1 97.31 79 ASN A C 1
ATOM 640 O O . ASN A 1 79 ? -8.992 6.762 -9.57 1 97.31 79 ASN A O 1
ATOM 644 N N . LEU A 1 80 ? -7.219 6.969 -10.945 1 96.31 80 LEU A N 1
ATOM 645 C CA . LEU A 1 80 ? -6.695 8.133 -10.234 1 96.31 80 LEU A CA 1
ATOM 646 C C . LEU A 1 80 ? -7.695 9.281 -10.266 1 96.31 80 LEU A C 1
ATOM 648 O O . LEU A 1 80 ? -8 9.875 -9.227 1 96.31 80 LEU A O 1
ATOM 652 N N . VAL A 1 81 ? -8.219 9.609 -11.406 1 97.25 81 VAL A N 1
ATOM 653 C CA . VAL A 1 81 ? -9.133 10.727 -11.586 1 97.25 81 VAL A CA 1
ATOM 654 C C . VAL A 1 81 ? -10.406 10.492 -10.773 1 97.25 81 VAL A C 1
ATOM 656 O O . VAL A 1 81 ? -10.828 11.352 -10.008 1 97.25 81 VAL A O 1
ATOM 659 N N . PHE A 1 82 ? -10.953 9.352 -10.852 1 96.31 82 PHE A N 1
ATOM 660 C CA . PHE A 1 82 ? -12.219 9.07 -10.188 1 96.31 82 PHE A CA 1
ATOM 661 C C . PHE A 1 82 ? -12.023 8.922 -8.68 1 96.31 82 PHE A C 1
ATOM 663 O O . PHE A 1 82 ? -12.883 9.32 -7.895 1 96.31 82 PHE A O 1
ATOM 670 N N . THR A 1 83 ? -10.922 8.328 -8.32 1 96.62 83 THR A N 1
ATOM 671 C CA . THR A 1 83 ? -10.625 8.188 -6.898 1 96.62 83 THR A CA 1
ATOM 672 C C . THR A 1 83 ? -10.523 9.555 -6.234 1 96.62 83 THR A C 1
ATOM 674 O O . THR A 1 83 ? -11.117 9.781 -5.18 1 96.62 83 THR A O 1
ATOM 677 N N . ILE A 1 84 ? -9.852 10.484 -6.828 1 96.44 84 ILE A N 1
ATOM 678 C CA . ILE A 1 84 ? -9.664 11.805 -6.25 1 96.44 84 ILE A CA 1
ATOM 679 C C . ILE A 1 84 ? -11.008 12.531 -6.168 1 96.44 84 ILE A C 1
ATOM 681 O O . ILE A 1 84 ? -11.312 13.164 -5.16 1 96.44 84 ILE A O 1
ATOM 685 N N . LEU A 1 85 ? -11.828 12.375 -7.133 1 96.44 85 LEU A N 1
ATOM 686 C CA . LEU A 1 85 ? -13.094 13.102 -7.207 1 96.44 85 LEU A CA 1
ATOM 687 C C . LEU A 1 85 ? -14.141 12.445 -6.312 1 96.44 85 LEU A C 1
ATOM 689 O O . LEU A 1 85 ? -14.789 13.125 -5.508 1 96.44 85 LEU A O 1
ATOM 693 N N . THR A 1 86 ? -14.258 11.18 -6.402 1 96.31 86 THR A N 1
ATOM 694 C CA . THR A 1 86 ? -15.383 10.516 -5.75 1 96.31 86 THR A 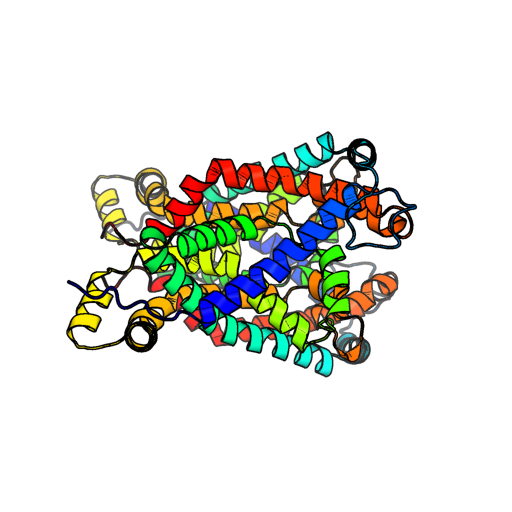CA 1
ATOM 695 C C . THR A 1 86 ? -15.039 10.148 -4.312 1 96.31 86 THR A C 1
ATOM 697 O O . THR A 1 86 ? -15.875 10.281 -3.414 1 96.31 86 THR A O 1
ATOM 700 N N . ASN A 1 87 ? -13.828 9.672 -4.094 1 97.06 87 ASN A N 1
ATOM 701 C CA . ASN A 1 87 ? -13.477 9.25 -2.74 1 97.06 87 ASN A CA 1
ATOM 702 C C . ASN A 1 87 ? -13.328 10.438 -1.802 1 97.06 87 ASN A C 1
ATOM 704 O O . ASN A 1 87 ? -13.625 10.344 -0.611 1 97.06 87 ASN A O 1
ATOM 708 N N . SER A 1 88 ? -12.805 11.578 -2.34 1 96.88 88 SER A N 1
ATOM 709 C CA . SER A 1 88 ? -12.727 12.781 -1.519 1 96.88 88 SER A CA 1
ATOM 710 C C . SER A 1 88 ? -14.109 13.273 -1.125 1 96.88 88 SER A C 1
ATOM 712 O O . SER A 1 88 ? -14.336 13.656 0.026 1 96.88 88 SER A O 1
ATOM 714 N N . MET A 1 89 ? -15.008 13.273 -2.082 1 96.44 89 MET A N 1
ATOM 715 C CA . MET A 1 89 ? -16.375 13.703 -1.809 1 96.44 89 MET A CA 1
ATOM 716 C C . MET A 1 89 ? -17.047 12.781 -0.79 1 96.44 89 MET A C 1
ATOM 718 O O . MET A 1 89 ? -17.734 13.25 0.121 1 96.44 89 MET A O 1
ATOM 722 N N . ALA A 1 90 ? -16.875 11.508 -0.97 1 95.81 90 ALA A N 1
ATOM 723 C CA . ALA A 1 90 ? -17.453 10.531 -0.048 1 95.81 90 ALA A CA 1
ATOM 724 C C . ALA A 1 90 ? -16.906 10.719 1.361 1 95.81 90 ALA A C 1
ATOM 726 O O . ALA A 1 90 ? -17.656 10.695 2.34 1 95.81 90 ALA A O 1
ATOM 727 N N . ALA A 1 91 ? -15.609 10.867 1.442 1 95.62 91 ALA A N 1
ATOM 728 C CA . ALA A 1 91 ? -14.984 11.078 2.746 1 95.62 91 ALA A CA 1
ATOM 729 C C . ALA A 1 91 ? -15.516 12.344 3.408 1 95.62 91 ALA A C 1
ATOM 731 O O . ALA A 1 91 ? -15.781 12.359 4.613 1 95.62 91 ALA A O 1
ATOM 732 N N . TYR A 1 92 ? -15.672 13.398 2.619 1 96.25 92 TYR A N 1
ATOM 733 C CA . TYR A 1 92 ? -16.203 14.664 3.115 1 96.25 92 TYR A CA 1
ATOM 734 C C . TYR A 1 92 ? -17.625 14.477 3.668 1 96.25 92 TYR A C 1
ATOM 736 O O . TYR A 1 92 ? -17.922 14.898 4.785 1 96.25 92 TYR A O 1
ATOM 744 N N . ALA A 1 93 ? -18.438 13.844 2.889 1 95.44 93 ALA A N 1
ATOM 745 C CA . ALA A 1 93 ? -19.812 13.594 3.297 1 95.44 93 ALA A CA 1
ATOM 746 C C . ALA A 1 93 ? -19.875 12.75 4.57 1 95.44 93 ALA A C 1
ATOM 748 O O . ALA A 1 93 ? -20.641 13.047 5.484 1 95.44 93 ALA A O 1
ATOM 749 N N . ILE A 1 94 ? -19.062 11.812 4.684 1 95.31 94 ILE A N 1
ATOM 750 C CA . ILE A 1 94 ? -19.078 10.867 5.797 1 95.31 94 ILE A CA 1
ATOM 751 C C . ILE A 1 94 ? -18.594 11.562 7.066 1 95.31 94 ILE A C 1
ATOM 753 O O . ILE A 1 94 ? -19.266 11.508 8.109 1 95.31 94 ILE A O 1
ATOM 757 N N . ILE A 1 95 ? -17.516 12.258 6.965 1 92.94 95 ILE A N 1
ATOM 758 C CA . ILE A 1 95 ? -16.875 12.812 8.156 1 92.94 95 ILE A CA 1
ATOM 759 C C . ILE A 1 95 ? -17.719 13.969 8.695 1 92.94 95 ILE A C 1
ATOM 761 O O . ILE A 1 95 ? -17.844 14.133 9.906 1 92.94 95 ILE A O 1
ATOM 765 N N . ARG A 1 96 ? -18.25 14.773 7.844 1 93.88 96 ARG A N 1
ATOM 766 C CA . ARG A 1 96 ? -19.016 15.938 8.289 1 93.88 96 ARG A CA 1
ATOM 767 C C . ARG A 1 96 ? -20.391 15.531 8.789 1 93.88 96 ARG A C 1
ATOM 769 O O . ARG A 1 96 ? -21.031 16.281 9.523 1 93.88 96 ARG A O 1
ATOM 776 N N . ASN A 1 97 ? -20.844 14.336 8.445 1 93.69 97 ASN A N 1
ATOM 777 C CA . ASN A 1 97 ? -22.203 13.945 8.82 1 93.69 97 ASN A CA 1
ATOM 778 C C . ASN A 1 97 ? -22.203 12.758 9.781 1 93.69 97 ASN A C 1
ATOM 780 O O . ASN A 1 97 ? -23.266 12.344 10.266 1 93.69 97 ASN A O 1
ATOM 784 N N . LYS A 1 98 ? -21.062 12.227 10.078 1 91.75 98 LYS A N 1
ATOM 785 C CA . LYS A 1 98 ? -21.016 10.992 10.867 1 91.75 98 LYS A CA 1
ATOM 786 C C . LYS A 1 98 ? -21.578 11.203 12.266 1 91.75 98 LYS A C 1
ATOM 788 O O . LYS A 1 98 ? -22.188 10.297 12.836 1 91.75 98 LYS A O 1
ATOM 793 N N . ASP A 1 99 ? -21.453 12.359 12.828 1 90.62 99 ASP A N 1
ATOM 794 C CA . ASP A 1 99 ? -21.922 12.617 14.188 1 90.62 99 ASP A CA 1
ATOM 795 C C . ASP A 1 99 ? -23.422 12.93 14.203 1 90.62 99 ASP A C 1
ATOM 797 O O . ASP A 1 99 ? -24.062 12.852 15.25 1 90.62 99 ASP A O 1
ATOM 801 N N . LYS A 1 100 ? -23.984 13.273 13.078 1 91.44 100 LYS A N 1
ATOM 802 C CA . LYS A 1 100 ? -25.375 13.695 13.008 1 91.44 100 LYS A CA 1
ATOM 803 C C . LYS A 1 100 ? -26.25 12.578 12.453 1 91.44 100 LYS A C 1
ATOM 805 O O . LYS A 1 100 ? -27.469 12.602 12.633 1 91.44 100 LYS A O 1
ATOM 810 N N . SER A 1 101 ? -25.688 11.703 11.727 1 92.06 101 SER A N 1
ATOM 811 C CA . SER A 1 101 ? -26.438 10.648 11.062 1 92.06 101 SER A CA 1
ATOM 812 C C . SER A 1 101 ? -25.906 9.266 11.43 1 92.06 101 SER A C 1
ATOM 814 O O . SER A 1 101 ? -24.703 9.016 11.344 1 92.06 101 SER A O 1
ATOM 816 N N . ARG A 1 102 ? -26.812 8.383 11.766 1 92.94 102 ARG A N 1
ATOM 817 C CA . ARG A 1 102 ? -26.438 7.012 12.094 1 92.94 102 ARG A CA 1
ATOM 818 C C . ARG A 1 102 ? -25.891 6.289 10.867 1 92.94 102 ARG A C 1
ATOM 820 O O . ARG A 1 102 ? -24.984 5.473 10.977 1 92.94 102 ARG A O 1
ATOM 827 N N . PHE A 1 103 ? -26.484 6.617 9.773 1 91 103 PHE A N 1
ATOM 828 C CA . PHE A 1 103 ? -26.062 5.992 8.531 1 91 103 PHE A CA 1
ATOM 829 C C . PHE A 1 103 ? -24.609 6.34 8.219 1 91 103 PHE A C 1
ATOM 831 O O . PHE A 1 103 ? -23.797 5.453 7.953 1 91 103 PHE A O 1
ATOM 838 N N . PHE A 1 104 ? -24.312 7.574 8.305 1 93.56 104 PHE A N 1
ATOM 839 C CA . PHE A 1 104 ? -22.953 8.016 7.992 1 93.56 104 PHE A CA 1
ATOM 840 C C . PHE A 1 104 ? -21.969 7.547 9.055 1 93.56 104 PHE A C 1
ATOM 842 O O . PHE A 1 104 ? -20.812 7.266 8.758 1 93.56 104 PHE A O 1
ATOM 849 N N . ASN A 1 105 ? -22.484 7.418 10.211 1 94.19 105 ASN A N 1
ATOM 850 C CA . ASN A 1 105 ? -21.656 6.859 11.273 1 94.19 105 ASN A CA 1
ATOM 851 C C . ASN A 1 105 ? -21.312 5.398 11 1 94.19 105 ASN A C 1
ATOM 853 O O . ASN A 1 105 ? -20.156 4.992 11.141 1 94.19 105 ASN A O 1
ATOM 857 N N . LEU A 1 106 ? -22.234 4.664 10.617 1 93.75 106 LEU A N 1
ATOM 858 C CA . LEU A 1 106 ? -22.031 3.26 10.281 1 93.75 106 LEU A CA 1
ATOM 859 C C . LEU A 1 106 ? -21.109 3.117 9.07 1 93.75 106 LEU A C 1
ATOM 861 O O . LEU A 1 106 ? -20.281 2.217 9.031 1 93.75 106 LEU A O 1
ATOM 865 N N . MET A 1 107 ? -21.281 3.986 8.164 1 93.44 107 MET A N 1
ATOM 866 C CA . MET A 1 107 ? -20.438 3.947 6.977 1 93.44 107 MET A CA 1
ATOM 867 C C . MET A 1 107 ? -18.984 4.23 7.336 1 93.44 107 MET A C 1
ATOM 869 O O . MET A 1 107 ? -18.078 3.596 6.797 1 93.44 107 MET A O 1
ATOM 873 N N . TYR A 1 108 ? -18.828 5.195 8.172 1 92.62 108 TYR A N 1
ATOM 874 C CA . TYR A 1 108 ? -17.469 5.531 8.609 1 92.62 108 TYR A CA 1
ATOM 875 C C . TYR A 1 108 ? -16.781 4.32 9.219 1 92.62 108 TYR A C 1
ATOM 877 O O . TYR A 1 108 ? -15.688 3.939 8.781 1 92.62 108 TYR A O 1
ATOM 885 N N . TYR A 1 109 ? -17.406 3.639 10.102 1 90.44 109 TYR A N 1
ATOM 886 C CA . TYR A 1 109 ? -16.812 2.49 10.773 1 90.44 109 TYR A CA 1
ATOM 887 C C . TYR A 1 109 ? -16.672 1.311 9.82 1 90.44 109 TYR A C 1
ATOM 889 O O . TYR A 1 109 ? -15.727 0.532 9.922 1 90.44 109 TYR A O 1
ATOM 897 N N . TYR A 1 110 ? -17.578 1.21 8.953 1 91.62 110 TYR A N 1
ATOM 898 C CA . TYR A 1 110 ? -17.484 0.156 7.949 1 91.62 110 TYR A CA 1
ATOM 899 C C . TYR A 1 110 ? -16.234 0.327 7.09 1 91.62 110 TYR A C 1
ATOM 901 O O . TYR A 1 110 ? -15.461 -0.614 6.922 1 91.62 110 TYR A O 1
ATOM 909 N N . PHE A 1 111 ? -16 1.512 6.555 1 92.88 111 PHE A N 1
ATOM 910 C CA . PHE A 1 111 ? -14.867 1.742 5.668 1 92.88 111 PHE A CA 1
ATOM 911 C C . PHE A 1 111 ? -13.547 1.595 6.426 1 92.88 111 PHE A C 1
ATOM 913 O O . PHE A 1 111 ? -12.594 1.006 5.914 1 92.88 111 PHE A O 1
ATOM 920 N N . ILE A 1 112 ? -13.5 2.057 7.621 1 88.81 112 ILE A N 1
ATOM 921 C CA . ILE A 1 112 ? -12.281 1.95 8.414 1 88.81 112 ILE A CA 1
ATOM 922 C C . ILE A 1 112 ? -11.977 0.481 8.688 1 88.81 112 ILE A C 1
ATOM 924 O O . ILE A 1 112 ? -10.82 0.059 8.617 1 88.81 112 ILE A O 1
ATOM 928 N N . SER A 1 113 ? -12.984 -0.306 8.953 1 89.69 113 SER A N 1
ATOM 929 C CA . SER A 1 113 ? -12.781 -1.729 9.211 1 89.69 113 SER A CA 1
ATOM 930 C C . SER A 1 113 ? -12.438 -2.475 7.922 1 89.69 113 SER A C 1
ATOM 932 O O . SER A 1 113 ? -11.625 -3.404 7.934 1 89.69 113 SER A O 1
ATOM 934 N N . ALA A 1 114 ? -13.047 -2.061 6.82 1 90.19 114 ALA A N 1
ATOM 935 C CA . ALA A 1 114 ? -12.883 -2.738 5.539 1 90.19 114 ALA A CA 1
ATOM 936 C C . ALA A 1 114 ? -11.438 -2.643 5.047 1 90.19 114 ALA A C 1
ATOM 938 O O . ALA A 1 114 ? -10.977 -3.502 4.289 1 90.19 114 ALA A O 1
ATOM 939 N N . MET A 1 115 ? -10.719 -1.584 5.395 1 88.81 115 MET A N 1
ATOM 940 C CA . MET A 1 115 ? -9.352 -1.422 4.922 1 88.81 115 MET A CA 1
ATOM 941 C C . MET A 1 115 ? -8.445 -2.51 5.496 1 88.81 115 MET A C 1
ATOM 943 O O . MET A 1 115 ? -7.352 -2.746 4.984 1 88.81 115 MET A O 1
ATOM 947 N N . PHE A 1 116 ? -8.922 -3.268 6.492 1 87.56 116 PHE A N 1
ATOM 948 C CA . PHE A 1 116 ? -8.125 -4.301 7.145 1 87.56 116 PHE A CA 1
ATOM 949 C C . PHE A 1 116 ? -8.414 -5.668 6.543 1 87.56 116 PHE A C 1
ATOM 951 O O . PHE A 1 116 ? -7.77 -6.66 6.898 1 87.56 116 PHE A O 1
ATOM 958 N N . ILE A 1 117 ? -9.312 -5.719 5.664 1 87.19 117 ILE A N 1
ATOM 959 C CA . ILE A 1 117 ? -9.609 -6.98 5 1 87.19 117 ILE A CA 1
ATOM 960 C C . ILE A 1 117 ? -8.547 -7.277 3.941 1 87.19 117 ILE A C 1
ATOM 962 O O . ILE A 1 117 ? -8.398 -6.523 2.977 1 87.19 117 ILE A O 1
ATOM 966 N N . PRO A 1 118 ? -7.867 -8.336 4.078 1 87 118 PRO A N 1
ATOM 967 C CA . PRO A 1 118 ? -6.848 -8.688 3.092 1 87 118 PRO A CA 1
ATOM 968 C C . PRO A 1 118 ? -7.441 -9.109 1.75 1 87 118 PRO A C 1
ATOM 970 O O . PRO A 1 118 ? -8.43 -9.844 1.714 1 87 118 PRO A O 1
ATOM 973 N N . PHE A 1 119 ? -6.859 -8.664 0.746 1 85.19 119 PHE A N 1
ATOM 974 C CA . PHE A 1 119 ? -7.332 -9.016 -0.589 1 85.19 119 PHE A CA 1
ATOM 975 C C . PHE A 1 119 ? -7.309 -10.523 -0.79 1 85.19 119 PHE A C 1
ATOM 977 O O . PHE A 1 119 ? -8.195 -11.078 -1.447 1 85.19 119 PHE A O 1
ATOM 984 N N . ASN A 1 120 ? -6.32 -11.148 -0.274 1 79.44 120 ASN A N 1
ATOM 985 C CA . ASN A 1 120 ? -6.148 -12.586 -0.464 1 79.44 120 ASN A CA 1
ATOM 986 C C . ASN A 1 120 ? -7.34 -13.367 0.075 1 79.44 120 ASN A C 1
ATOM 988 O O . ASN A 1 120 ? -7.645 -14.461 -0.41 1 79.44 120 ASN A O 1
ATOM 992 N N . VAL A 1 121 ? -8.016 -12.812 1.005 1 80.31 121 VAL A N 1
ATOM 993 C CA . VAL A 1 121 ? -9.148 -13.484 1.629 1 80.31 121 VAL A CA 1
ATOM 994 C C . VAL A 1 121 ? -10.367 -13.391 0.713 1 80.31 121 VAL A C 1
ATOM 996 O O . VAL A 1 121 ? -11.188 -14.312 0.662 1 80.31 121 VAL A O 1
ATOM 999 N N . ILE A 1 122 ? -10.43 -12.312 -0.026 1 86.81 122 ILE A N 1
ATOM 1000 C CA . ILE A 1 122 ? -11.648 -12.094 -0.797 1 86.81 122 ILE A CA 1
ATOM 1001 C C . ILE A 1 122 ? -11.375 -12.344 -2.279 1 86.81 122 ILE A C 1
ATOM 1003 O O . ILE A 1 122 ? -12.289 -12.305 -3.102 1 86.81 122 ILE A O 1
ATOM 1007 N N . MET A 1 123 ? -10.188 -12.641 -2.588 1 87 123 MET A N 1
ATOM 1008 C CA . MET A 1 123 ? -9.734 -12.703 -3.977 1 87 123 MET A CA 1
ATOM 1009 C C . MET A 1 123 ? -10.57 -13.703 -4.773 1 87 123 MET A C 1
ATOM 1011 O O . MET A 1 123 ? -11.141 -13.359 -5.809 1 87 123 MET A O 1
ATOM 1015 N N . LEU A 1 124 ? -10.695 -14.922 -4.297 1 82.88 124 LEU A N 1
ATOM 1016 C CA . LEU A 1 124 ? -11.359 -15.984 -5.047 1 82.88 124 LEU A CA 1
ATOM 1017 C C . LEU A 1 124 ? -12.859 -15.727 -5.125 1 82.88 124 LEU A C 1
ATOM 1019 O O . LEU A 1 124 ? -13.453 -15.789 -6.207 1 82.88 124 LEU A O 1
ATOM 1023 N N . PRO A 1 125 ? -13.453 -15.398 -4.02 1 84.56 125 PRO A N 1
ATOM 1024 C CA . PRO A 1 125 ? -14.875 -15.078 -4.117 1 84.56 125 PRO A CA 1
ATOM 1025 C C . PRO A 1 125 ? -15.148 -13.875 -5.012 1 84.56 125 PRO A C 1
ATOM 1027 O O . PRO A 1 125 ? -16.203 -13.797 -5.652 1 84.56 125 PRO A O 1
ATOM 1030 N N . LEU A 1 126 ? -14.266 -12.961 -5.023 1 88.62 126 LEU A N 1
ATOM 1031 C CA . LEU A 1 126 ? -14.406 -11.781 -5.871 1 88.62 126 LEU A CA 1
ATOM 1032 C C . LEU A 1 126 ? -14.422 -12.172 -7.348 1 88.62 126 LEU A C 1
ATOM 1034 O O . LEU A 1 126 ? -15.133 -11.562 -8.148 1 88.62 126 LEU A O 1
ATOM 1038 N N . VAL A 1 127 ? -13.617 -13.18 -7.68 1 87.38 127 VAL A N 1
ATOM 1039 C CA . VAL A 1 127 ? -13.578 -13.648 -9.062 1 87.38 127 VAL A CA 1
ATOM 1040 C C . VAL A 1 127 ? -14.953 -14.164 -9.469 1 87.38 127 VAL A C 1
ATOM 1042 O O . VAL A 1 127 ? -15.453 -13.836 -10.555 1 87.38 127 VAL A O 1
ATOM 1045 N N . LYS A 1 128 ? -15.477 -14.93 -8.617 1 82.88 128 LYS A N 1
ATOM 1046 C CA . LYS A 1 128 ? -16.797 -15.492 -8.898 1 82.88 128 LYS A CA 1
ATOM 1047 C C . LYS A 1 128 ? -17.844 -14.391 -9.023 1 82.88 128 LYS A C 1
ATOM 1049 O O . LYS A 1 128 ? -18.672 -14.422 -9.938 1 82.88 128 LYS A O 1
ATOM 1054 N N . GLN A 1 129 ? -17.766 -13.477 -8.125 1 87.19 129 GLN A N 1
ATOM 1055 C CA . GLN A 1 129 ? -18.703 -12.359 -8.148 1 87.19 129 GLN A CA 1
ATOM 1056 C C . GLN A 1 129 ? -18.516 -11.508 -9.398 1 87.19 129 GLN A C 1
ATOM 1058 O O . GLN A 1 129 ? -19.484 -11.125 -10.055 1 87.19 129 GLN A O 1
ATOM 1063 N N . ALA A 1 130 ? -17.328 -11.164 -9.727 1 90.94 130 ALA A N 1
ATOM 1064 C CA . ALA A 1 130 ? -17.016 -10.328 -10.883 1 90.94 130 ALA A CA 1
ATOM 1065 C C . ALA A 1 130 ? -17.438 -11.016 -12.18 1 90.94 130 ALA A C 1
ATOM 1067 O O . ALA A 1 130 ? -17.922 -10.359 -13.109 1 90.94 130 ALA A O 1
ATOM 1068 N N . SER A 1 131 ? -17.203 -12.297 -12.234 1 89.06 131 SER A N 1
ATOM 1069 C CA . SER A 1 131 ? -17.625 -13.055 -13.406 1 89.06 131 SER A CA 1
ATOM 1070 C C . SER A 1 131 ? -19.141 -13.062 -13.555 1 89.06 131 SER A C 1
ATOM 1072 O O . SER A 1 131 ? -19.656 -12.898 -14.656 1 89.06 131 SER A O 1
ATOM 1074 N N . ALA A 1 132 ? -19.828 -13.219 -12.484 1 87.44 132 ALA A N 1
ATOM 1075 C CA . ALA A 1 132 ? -21.297 -13.25 -12.5 1 87.44 132 ALA A CA 1
ATOM 1076 C C . ALA A 1 132 ? -21.875 -11.938 -13.008 1 87.44 132 ALA A C 1
ATOM 1078 O O . ALA A 1 132 ? -22.906 -11.922 -13.68 1 87.44 132 ALA A O 1
ATOM 1079 N N . PHE A 1 133 ? -21.188 -10.844 -12.75 1 92.06 133 PHE A N 1
ATOM 1080 C CA . PHE A 1 133 ? -21.688 -9.539 -13.156 1 92.06 133 PHE A CA 1
ATOM 1081 C C . PHE A 1 133 ? -20.953 -9.031 -14.383 1 92.06 133 PHE A C 1
ATOM 1083 O O . PHE A 1 133 ? -21.078 -7.859 -14.75 1 92.06 133 PHE A O 1
ATOM 1090 N N . HIS A 1 134 ? -20.141 -9.875 -14.938 1 93.31 134 HIS A N 1
ATOM 1091 C CA . HIS A 1 134 ? -19.391 -9.586 -16.156 1 93.31 134 HIS A CA 1
ATOM 1092 C C . HIS A 1 134 ? -18.469 -8.391 -15.969 1 93.31 134 HIS A C 1
ATOM 1094 O O . HIS A 1 134 ? -18.391 -7.508 -16.828 1 93.31 134 HIS A O 1
ATOM 1100 N N . LEU A 1 135 ? -17.828 -8.383 -14.82 1 93.81 135 LEU A N 1
ATOM 1101 C CA . LEU A 1 135 ? -16.906 -7.305 -14.5 1 93.81 135 LEU A CA 1
ATOM 1102 C C . LEU A 1 135 ? -15.461 -7.75 -14.695 1 93.81 135 LEU A C 1
ATOM 1104 O O . LEU A 1 135 ? -14.523 -7.023 -14.352 1 93.81 135 LEU A O 1
ATOM 1108 N N . ASP A 1 136 ? -15.227 -8.867 -15.258 1 93.56 136 ASP A N 1
ATOM 1109 C CA . ASP A 1 136 ? -13.883 -9.406 -15.453 1 93.56 136 ASP A CA 1
ATOM 1110 C C . ASP A 1 136 ? -13.258 -8.875 -16.734 1 93.56 136 ASP A C 1
ATOM 1112 O O . ASP A 1 136 ? -12.844 -9.656 -17.594 1 93.56 136 ASP A O 1
ATOM 1116 N N . ASN A 1 137 ? -13.188 -7.629 -16.906 1 96.38 137 ASN A N 1
ATOM 1117 C CA . ASN A 1 137 ? -12.586 -6.895 -18.031 1 96.38 137 ASN A CA 1
ATOM 1118 C C . ASN A 1 137 ? -11.953 -5.59 -17.562 1 96.38 137 ASN A C 1
ATOM 1120 O O . ASN A 1 137 ? -11.938 -5.293 -16.359 1 96.38 137 ASN A O 1
ATOM 1124 N N . ILE A 1 138 ? -11.43 -4.801 -18.453 1 96.38 138 ILE A N 1
ATOM 1125 C CA . ILE A 1 138 ? -10.641 -3.617 -18.109 1 96.38 138 ILE A CA 1
ATOM 1126 C C . ILE A 1 138 ? -11.539 -2.572 -17.453 1 96.38 138 ILE A C 1
ATOM 1128 O O . ILE A 1 138 ? -11.109 -1.849 -16.562 1 96.38 138 ILE A O 1
ATOM 1132 N N . TYR A 1 139 ? -12.766 -2.484 -17.844 1 96.38 139 TYR A N 1
ATOM 1133 C CA . TYR A 1 139 ? -13.688 -1.52 -17.25 1 96.38 139 TYR A CA 1
ATOM 1134 C C . TYR A 1 139 ? -14.109 -1.957 -15.852 1 96.38 139 TYR A C 1
ATOM 1136 O O . TYR A 1 139 ? -14.188 -1.138 -14.93 1 96.38 139 TYR A O 1
ATOM 1144 N N . GLY A 1 140 ? -14.383 -3.25 -15.766 1 96.25 140 GLY A N 1
ATOM 1145 C CA . GLY A 1 140 ? -14.789 -3.801 -14.477 1 96.25 140 GLY A CA 1
ATOM 1146 C C . GLY A 1 140 ? -13.711 -3.678 -13.414 1 96.25 140 GLY A C 1
ATOM 1147 O O . GLY A 1 140 ? -13.984 -3.244 -12.289 1 96.25 140 GLY A O 1
ATOM 1148 N N . ILE A 1 141 ? -12.516 -4.059 -13.766 1 96.88 141 ILE A N 1
ATOM 1149 C CA . ILE A 1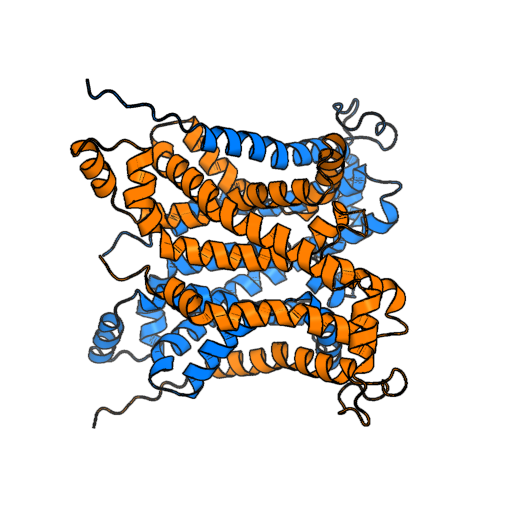 141 ? -11.43 -4.02 -12.789 1 96.88 141 ILE A CA 1
ATOM 1150 C C . ILE A 1 141 ? -11.148 -2.576 -12.383 1 96.88 141 ILE A C 1
ATOM 1152 O O . ILE A 1 141 ? -10.805 -2.305 -11.227 1 96.88 141 ILE A O 1
ATOM 1156 N N . THR A 1 142 ? -11.305 -1.608 -13.336 1 97.69 142 THR A N 1
ATOM 1157 C CA . THR A 1 142 ? -11.117 -0.193 -13.039 1 97.69 142 THR A CA 1
ATOM 1158 C C . THR A 1 142 ? -12.125 0.276 -11.992 1 97.69 142 THR A C 1
ATOM 1160 O O . THR A 1 142 ? -11.758 0.958 -11.031 1 97.69 142 THR A O 1
ATOM 1163 N N . LEU A 1 143 ? -13.32 -0.107 -12.141 1 95.62 143 LEU A N 1
ATOM 1164 C CA . LEU A 1 143 ? -14.359 0.223 -11.164 1 95.62 143 LEU A CA 1
ATOM 1165 C C . LEU A 1 143 ? -14.039 -0.385 -9.805 1 95.62 143 LEU A C 1
ATOM 1167 O O . LEU A 1 143 ? -14.211 0.27 -8.773 1 95.62 143 LEU A O 1
ATOM 1171 N N . ILE A 1 144 ? -13.602 -1.584 -9.812 1 95.31 144 ILE A N 1
ATOM 1172 C CA . ILE A 1 144 ? -13.297 -2.297 -8.578 1 95.31 144 ILE A CA 1
ATOM 1173 C C . ILE A 1 144 ? -12.156 -1.596 -7.844 1 95.31 144 ILE A C 1
ATOM 1175 O O . ILE A 1 144 ? -12.18 -1.472 -6.617 1 95.31 144 ILE A O 1
ATOM 1179 N N . TYR A 1 145 ? -11.125 -1.115 -8.594 1 96.94 145 TYR A N 1
ATOM 1180 C CA . TYR A 1 145 ? -10.039 -0.362 -7.977 1 96.94 145 TYR A CA 1
ATOM 1181 C C . TYR A 1 145 ? -10.562 0.885 -7.277 1 96.94 145 TYR A C 1
ATOM 1183 O O . TYR A 1 145 ? -10.148 1.201 -6.164 1 96.94 145 TYR A O 1
ATOM 1191 N N . ILE A 1 146 ? -11.469 1.579 -7.934 1 96.44 146 ILE A N 1
ATOM 1192 C CA . ILE A 1 146 ? -12.031 2.803 -7.367 1 96.44 146 ILE A CA 1
ATOM 1193 C C . ILE A 1 146 ? -12.758 2.486 -6.066 1 96.44 146 ILE A C 1
ATOM 1195 O O . ILE A 1 146 ? -12.594 3.188 -5.066 1 96.44 146 ILE A O 1
ATOM 1199 N N . ILE A 1 147 ? -13.469 1.41 -6.102 1 94.25 147 ILE A N 1
ATOM 1200 C CA . ILE A 1 147 ? -14.289 1.019 -4.961 1 94.25 147 ILE A CA 1
ATOM 1201 C C . ILE A 1 147 ? -13.391 0.494 -3.838 1 94.25 147 ILE A C 1
ATOM 1203 O O . ILE A 1 147 ? -13.562 0.865 -2.676 1 94.25 147 ILE A O 1
ATOM 1207 N N . PHE A 1 148 ? -12.422 -0.329 -4.191 1 94.62 148 PHE A N 1
ATOM 1208 C CA . PHE A 1 148 ? -11.531 -0.926 -3.199 1 94.62 148 PHE A CA 1
ATOM 1209 C C . PHE A 1 148 ? -10.633 0.13 -2.576 1 94.62 148 PHE A C 1
ATOM 1211 O O . PHE A 1 148 ? -10.086 -0.075 -1.489 1 94.62 148 PHE A O 1
ATOM 1218 N N . GLY A 1 149 ? -10.492 1.25 -3.266 1 95 149 GLY A N 1
ATOM 1219 C CA . GLY A 1 149 ? -9.711 2.35 -2.725 1 95 149 GLY A CA 1
ATOM 1220 C C . GLY A 1 149 ? -10.477 3.186 -1.716 1 95 149 GLY A C 1
ATOM 1221 O O . GLY A 1 149 ? -9.875 3.941 -0.947 1 95 149 GLY A O 1
ATOM 1222 N N . LEU A 1 150 ? -11.742 3.012 -1.609 1 95.5 150 LEU A N 1
ATOM 1223 C CA . LEU A 1 150 ? -12.602 3.857 -0.787 1 95.5 150 LEU A CA 1
ATOM 1224 C C . LEU A 1 150 ? -12.219 3.756 0.685 1 95.5 150 LEU A C 1
ATOM 1226 O O . LEU A 1 150 ? -12.055 4.777 1.359 1 95.5 150 LEU A O 1
ATOM 1230 N N . PRO A 1 151 ? -12 2.539 1.227 1 93.75 151 PRO A N 1
ATOM 1231 C CA . PRO A 1 151 ? -11.68 2.436 2.65 1 93.75 151 PRO A CA 1
ATOM 1232 C C . PRO A 1 151 ? -10.398 3.189 3.021 1 93.75 151 PRO A C 1
ATOM 1234 O O . PRO A 1 151 ? -10.414 4.031 3.922 1 93.75 151 PRO A O 1
ATOM 1237 N N . MET A 1 152 ? -9.359 2.984 2.324 1 92.56 152 MET A N 1
ATOM 1238 C CA . MET A 1 152 ? -8.086 3.645 2.609 1 92.56 152 MET A CA 1
ATOM 1239 C C . MET A 1 152 ? -8.195 5.148 2.375 1 92.56 152 MET A C 1
ATOM 1241 O O . MET A 1 152 ? -7.719 5.941 3.188 1 92.56 152 MET A O 1
ATOM 1245 N N . ASN A 1 153 ? -8.805 5.52 1.296 1 94.44 153 ASN A N 1
ATOM 1246 C CA . ASN A 1 153 ? -8.906 6.938 0.963 1 94.44 153 ASN A CA 1
ATOM 1247 C C . ASN A 1 153 ? -9.82 7.676 1.934 1 94.44 153 ASN A C 1
ATOM 1249 O O . ASN A 1 153 ? -9.594 8.852 2.232 1 94.44 153 ASN A O 1
ATOM 1253 N N . THR A 1 154 ? -10.875 7 2.348 1 93 154 THR A N 1
ATOM 1254 C CA . THR A 1 154 ? -11.727 7.586 3.379 1 93 154 THR A CA 1
ATOM 1255 C C . THR A 1 154 ? -10.93 7.832 4.66 1 93 154 THR A C 1
ATOM 1257 O O . THR A 1 154 ? -11.07 8.883 5.285 1 93 154 THR A O 1
ATOM 1260 N N . PHE A 1 155 ? -10.133 6.906 4.957 1 89.94 155 PHE A N 1
ATOM 1261 C CA . PHE A 1 155 ? -9.273 7.039 6.129 1 89.94 155 PHE A CA 1
ATOM 1262 C C . PHE A 1 155 ? -8.344 8.234 5.988 1 89.94 155 PHE A C 1
ATOM 1264 O O . PHE A 1 155 ? -8.266 9.078 6.883 1 89.94 155 PHE A O 1
ATOM 1271 N N . LEU A 1 156 ? -7.688 8.383 4.918 1 89.88 156 LEU A N 1
ATOM 1272 C CA . LEU A 1 156 ? -6.707 9.445 4.703 1 89.88 156 LEU A CA 1
ATOM 1273 C C . LEU A 1 156 ? -7.387 10.805 4.637 1 89.88 156 LEU A C 1
ATOM 1275 O O . LEU A 1 156 ? -6.98 11.742 5.328 1 89.88 156 LEU A O 1
ATOM 1279 N N . TYR A 1 157 ? -8.43 10.906 3.857 1 92.94 157 TYR A N 1
ATOM 1280 C CA . TYR A 1 157 ? -9.125 12.188 3.701 1 92.94 157 TYR A CA 1
ATOM 1281 C C . TYR A 1 157 ? -9.789 12.602 5.004 1 92.94 157 TYR A C 1
ATOM 1283 O O . TYR A 1 157 ? -9.867 13.797 5.316 1 92.94 157 TYR A O 1
ATOM 1291 N N . SER A 1 158 ? -10.359 11.617 5.711 1 90.88 158 SER A N 1
ATOM 1292 C CA . SER A 1 158 ? -11.047 11.938 6.957 1 90.88 158 SER A CA 1
ATOM 1293 C C . SER A 1 158 ? -10.109 12.633 7.941 1 90.88 158 SER A C 1
ATOM 1295 O O . SER A 1 158 ? -10.492 13.609 8.586 1 90.88 158 SER A O 1
ATOM 1297 N N . GLY A 1 159 ? -8.953 12.117 8.047 1 84.75 159 GLY A N 1
ATOM 1298 C CA . GLY A 1 159 ? -7.988 12.758 8.922 1 84.75 159 GLY A CA 1
ATOM 1299 C C . GLY A 1 159 ? -7.699 14.195 8.547 1 84.75 159 GLY A C 1
ATOM 1300 O O . GLY A 1 159 ? -7.621 15.07 9.422 1 84.75 159 GLY A O 1
ATOM 1301 N N . TYR A 1 160 ? -7.566 14.461 7.293 1 87.19 160 TYR A N 1
ATOM 1302 C CA . TYR A 1 160 ? -7.258 15.797 6.805 1 87.19 160 TYR A CA 1
ATOM 1303 C C . TYR A 1 160 ? -8.469 16.719 6.945 1 87.19 160 TYR A C 1
ATOM 1305 O O . TYR A 1 160 ? -8.336 17.859 7.387 1 87.19 160 TYR A O 1
ATOM 1313 N N . ILE A 1 161 ? -9.625 16.281 6.676 1 91.81 161 ILE A N 1
ATOM 1314 C CA . ILE A 1 161 ? -10.844 17.078 6.699 1 91.81 161 ILE A CA 1
ATOM 1315 C C . ILE A 1 161 ? -11.164 17.5 8.133 1 91.81 161 ILE A C 1
ATOM 1317 O O . ILE A 1 161 ? -11.633 18.609 8.375 1 91.81 161 ILE A O 1
ATOM 1321 N N . LYS A 1 162 ? -10.922 16.641 9.023 1 88.12 162 LYS A N 1
ATOM 1322 C CA . LYS A 1 162 ? -11.156 16.938 10.43 1 88.12 162 LYS A CA 1
ATOM 1323 C C . LYS A 1 162 ? -10.289 18.094 10.898 1 88.12 162 LYS A C 1
ATOM 1325 O O . LYS A 1 162 ? -10.664 18.828 11.828 1 88.12 162 LYS A O 1
ATOM 1330 N N . SER A 1 163 ? -9.203 18.234 10.242 1 84.12 163 SER A N 1
ATOM 1331 C CA . SER A 1 163 ? -8.305 19.328 10.625 1 84.12 163 SER A CA 1
ATOM 1332 C C . SER A 1 163 ? -8.773 20.656 10.07 1 84.12 163 SER A C 1
ATOM 1334 O O . SER A 1 163 ? -8.305 21.719 10.5 1 84.12 163 SER A O 1
ATOM 1336 N N . LEU A 1 164 ? -9.672 20.641 9.117 1 89.69 164 LEU A N 1
ATOM 1337 C CA . LEU A 1 164 ? -10.219 21.859 8.555 1 89.69 164 LEU A CA 1
ATOM 1338 C C . LEU A 1 164 ? -11.312 22.438 9.445 1 89.69 164 LEU A C 1
ATOM 1340 O O . LEU A 1 164 ? -12.211 21.703 9.875 1 89.69 164 LEU A O 1
ATOM 1344 N N . PRO A 1 165 ? -11.227 23.688 9.742 1 93.06 165 PRO A N 1
ATOM 1345 C CA . PRO A 1 165 ? -12.258 24.297 10.594 1 93.06 165 PRO A CA 1
ATOM 1346 C C . PRO A 1 165 ? -13.648 24.234 9.961 1 93.06 165 PRO A C 1
ATOM 1348 O O . PRO A 1 165 ? -13.812 24.578 8.789 1 93.06 165 PRO A O 1
ATOM 1351 N N . VAL A 1 166 ? -14.594 23.906 10.75 1 92.19 166 VAL A N 1
ATOM 1352 C CA . VAL A 1 166 ? -15.977 23.797 10.297 1 92.19 166 VAL A CA 1
ATOM 1353 C C . VAL A 1 166 ? -16.516 25.188 9.977 1 92.19 166 VAL A C 1
ATOM 1355 O O . VAL A 1 166 ? -17.484 25.328 9.219 1 92.19 166 VAL A O 1
ATOM 1358 N N . ALA A 1 167 ? -15.859 26.188 10.539 1 93.94 167 ALA A N 1
ATOM 1359 C CA . ALA A 1 167 ? -16.25 27.578 10.336 1 93.94 167 ALA A CA 1
ATOM 1360 C C . ALA A 1 167 ? -16.25 27.953 8.859 1 93.94 167 ALA A C 1
ATOM 1362 O O . ALA A 1 167 ? -17.031 28.781 8.414 1 93.94 167 ALA A O 1
ATOM 1363 N N . LEU A 1 168 ? -15.391 27.266 8.117 1 93.81 168 LEU A N 1
ATOM 1364 C CA . LEU A 1 168 ? -15.32 27.516 6.68 1 93.81 168 LEU A CA 1
ATOM 1365 C C . LEU A 1 168 ? -16.641 27.156 6.004 1 93.81 168 LEU A C 1
ATOM 1367 O O . LEU A 1 168 ? -17.125 27.906 5.156 1 93.81 168 LEU A O 1
ATOM 1371 N N . GLU A 1 169 ? -17.172 26.094 6.375 1 93.38 169 GLU A N 1
ATOM 1372 C CA . GLU A 1 169 ? -18.438 25.625 5.797 1 93.38 169 GLU A CA 1
ATOM 1373 C C . GLU A 1 169 ? -19.609 26.469 6.289 1 93.38 169 GLU A C 1
ATOM 1375 O O . GLU A 1 169 ? -20.547 26.75 5.535 1 93.38 169 GLU A O 1
ATOM 1380 N N . GLU A 1 170 ? -19.578 26.859 7.5 1 93.44 170 GLU A N 1
ATOM 1381 C CA . GLU A 1 170 ? -20.625 27.703 8.062 1 93.44 170 GLU A CA 1
ATOM 1382 C C . GLU A 1 170 ? -20.672 29.062 7.379 1 93.44 170 GLU A C 1
ATOM 1384 O O . GLU A 1 170 ? -21.75 29.594 7.09 1 93.44 170 GLU A O 1
ATOM 1389 N N . ALA A 1 171 ? -19.484 29.578 7.172 1 95.38 171 ALA A N 1
ATOM 1390 C CA . ALA A 1 171 ? -19.391 30.859 6.48 1 95.38 171 ALA A CA 1
ATOM 1391 C C . ALA A 1 171 ? -19.938 30.766 5.059 1 95.38 171 ALA A C 1
ATOM 1393 O O . ALA A 1 171 ? -20.641 31.672 4.594 1 95.38 171 ALA A O 1
ATOM 1394 N N . ALA A 1 172 ? -19.641 29.734 4.434 1 94.44 172 ALA A N 1
ATOM 1395 C CA . ALA A 1 172 ? -20.156 29.516 3.08 1 94.44 172 ALA A CA 1
ATOM 1396 C C . ALA A 1 172 ? -21.672 29.422 3.07 1 94.44 172 ALA A C 1
ATOM 1398 O O . ALA A 1 172 ? -22.328 29.938 2.16 1 94.44 172 ALA A O 1
ATOM 1399 N N . LYS A 1 173 ? -22.188 28.781 4.035 1 92.38 173 LYS A N 1
ATOM 1400 C CA . LYS A 1 173 ? -23.625 28.656 4.164 1 92.38 173 LYS A CA 1
ATOM 1401 C C . LYS A 1 173 ? -24.281 30.016 4.367 1 92.38 173 LYS A C 1
ATOM 1403 O O . LYS A 1 173 ? -25.344 30.297 3.803 1 92.38 173 LYS A O 1
ATOM 1408 N N . ILE A 1 174 ? -23.688 30.766 5.137 1 94.56 174 ILE A N 1
ATOM 1409 C CA . ILE A 1 174 ? -24.188 32.125 5.387 1 94.56 174 ILE A CA 1
ATOM 1410 C C . ILE A 1 174 ? -24.188 32.906 4.086 1 94.56 174 ILE A C 1
ATOM 1412 O O . ILE A 1 174 ? -25.094 33.688 3.836 1 94.56 174 ILE A O 1
ATOM 1416 N N . ASP A 1 175 ? -23.234 32.688 3.24 1 94.81 175 ASP A N 1
ATOM 1417 C CA . ASP A 1 175 ? -23.125 33.375 1.953 1 94.81 175 ASP A CA 1
ATOM 1418 C C . ASP A 1 175 ? -24.094 32.781 0.932 1 94.81 175 ASP A C 1
ATOM 1420 O O . ASP A 1 175 ? -24.156 33.219 -0.21 1 94.81 175 ASP A O 1
ATOM 1424 N N . GLY A 1 176 ? -24.781 31.734 1.301 1 93.19 176 GLY A N 1
ATOM 1425 C CA . GLY A 1 176 ? -25.812 31.172 0.457 1 93.19 176 GLY A CA 1
ATOM 1426 C C . GLY A 1 176 ? -25.344 29.984 -0.362 1 93.19 176 GLY A C 1
ATOM 1427 O O . GLY A 1 176 ? -26.062 29.5 -1.238 1 93.19 176 GLY A O 1
ATOM 1428 N N . ALA A 1 177 ? -24.141 29.516 -0.115 1 93.62 177 ALA A N 1
ATOM 1429 C CA . ALA A 1 177 ? -23.609 28.375 -0.862 1 93.62 177 ALA A CA 1
ATOM 1430 C C . ALA A 1 177 ? -24.234 27.078 -0.374 1 93.62 177 ALA A C 1
ATOM 1432 O O . ALA A 1 177 ? -24.438 26.891 0.828 1 93.62 177 ALA A O 1
ATOM 1433 N N . ASP A 1 178 ? -24.516 26.188 -1.347 1 93 178 ASP A N 1
ATOM 1434 C CA . ASP A 1 178 ? -25 24.875 -0.936 1 93 178 ASP A CA 1
ATOM 1435 C C . ASP A 1 178 ? -23.828 23.922 -0.658 1 93 178 ASP A C 1
ATOM 1437 O O . ASP A 1 178 ? -22.672 24.312 -0.761 1 93 178 ASP A O 1
ATOM 1441 N N . THR A 1 179 ? -24.141 22.719 -0.253 1 91.06 179 THR A N 1
ATOM 1442 C CA . THR A 1 179 ? -23.125 21.766 0.203 1 91.06 179 THR A CA 1
ATOM 1443 C C . THR A 1 179 ? -22.203 21.375 -0.939 1 91.06 179 THR A C 1
ATOM 1445 O O . THR A 1 179 ? -20.984 21.234 -0.741 1 91.06 179 THR A O 1
ATOM 1448 N N . PHE A 1 180 ? -22.781 21.188 -2.129 1 93 180 PHE A N 1
ATOM 1449 C CA . PHE A 1 180 ? -21.969 20.797 -3.277 1 93 180 PHE A CA 1
ATOM 1450 C C . PHE A 1 180 ? -21.062 21.938 -3.715 1 93 180 PHE A C 1
ATOM 1452 O O . PHE A 1 180 ? -19.891 21.734 -4.059 1 93 180 PHE A O 1
ATOM 1459 N N . GLN A 1 181 ? -21.609 23.094 -3.699 1 94.12 181 GLN A N 1
ATOM 1460 C CA . GLN A 1 181 ? -20.812 24.281 -4.012 1 94.12 181 GLN A CA 1
ATOM 1461 C C . GLN A 1 181 ? -19.688 24.453 -3.004 1 94.12 181 GLN A C 1
ATOM 1463 O O . GLN A 1 181 ? -18.562 24.812 -3.375 1 94.12 181 GLN A O 1
ATOM 1468 N N . THR A 1 182 ? -20.062 24.266 -1.743 1 95.5 182 THR A N 1
ATOM 1469 C CA . THR A 1 182 ? -19.062 24.391 -0.677 1 95.5 182 THR A CA 1
ATOM 1470 C C . THR A 1 182 ? -17.953 23.375 -0.855 1 95.5 182 THR A C 1
ATOM 1472 O O . THR A 1 182 ? -16.766 23.703 -0.711 1 95.5 182 THR A O 1
ATOM 1475 N N . PHE A 1 183 ? -18.297 22.172 -1.212 1 96.06 183 PHE A N 1
ATOM 1476 C CA . PHE A 1 183 ? -17.281 21.125 -1.412 1 96.06 183 PHE A CA 1
ATOM 1477 C C . PHE A 1 183 ? -16.359 21.484 -2.568 1 96.06 183 PHE A C 1
ATOM 1479 O O . PHE A 1 183 ? -15.141 21.5 -2.41 1 96.06 183 PHE A O 1
ATOM 1486 N N . TRP A 1 184 ? -16.922 21.875 -3.654 1 95.69 184 TRP A N 1
ATOM 1487 C CA . TRP A 1 184 ? -16.125 22.047 -4.867 1 95.69 184 TRP A CA 1
ATOM 1488 C C . TRP A 1 184 ? -15.344 23.344 -4.816 1 95.69 184 TRP A C 1
ATOM 1490 O O . TRP A 1 184 ? -14.211 23.422 -5.301 1 95.69 184 TRP A O 1
ATOM 1500 N N . SER A 1 185 ? -15.828 24.359 -4.176 1 96 185 SER A N 1
ATOM 1501 C CA . SER A 1 185 ? -15.227 25.688 -4.242 1 96 185 SER A CA 1
ATOM 1502 C C . SER A 1 185 ? -14.297 25.922 -3.053 1 96 185 SER A C 1
ATOM 1504 O O . SER A 1 185 ? -13.344 26.703 -3.15 1 96 185 SER A O 1
ATOM 1506 N N . ILE A 1 186 ? -14.547 25.25 -1.958 1 96.44 186 ILE A N 1
ATOM 1507 C CA . ILE A 1 186 ? -13.805 25.578 -0.746 1 96.44 186 ILE A CA 1
ATOM 1508 C C . ILE A 1 186 ? -13.023 24.359 -0.266 1 96.44 186 ILE A C 1
ATOM 1510 O O . ILE A 1 186 ? -11.797 24.375 -0.195 1 96.44 186 ILE A O 1
ATOM 1514 N N . ILE A 1 187 ? -13.727 23.266 -0.082 1 96.69 187 ILE A N 1
ATOM 1515 C CA . ILE A 1 187 ? -13.125 22.109 0.582 1 96.69 187 ILE A CA 1
ATOM 1516 C C . ILE A 1 187 ? -12.18 21.406 -0.381 1 96.69 187 ILE A C 1
ATOM 1518 O O . ILE A 1 187 ? -11.031 21.109 -0.031 1 96.69 187 ILE A O 1
ATOM 1522 N N . PHE A 1 188 ? -12.602 21.172 -1.599 1 96.56 188 PHE A N 1
ATOM 1523 C CA . PHE A 1 188 ? -11.852 20.391 -2.572 1 96.56 188 PHE A CA 1
ATOM 1524 C C . PHE A 1 188 ? -10.492 21.031 -2.842 1 96.56 188 PHE A C 1
ATOM 1526 O O . PHE A 1 188 ? -9.469 20.359 -2.83 1 96.56 188 PHE A O 1
ATOM 1533 N N . PRO A 1 189 ? -10.43 22.328 -3.014 1 95.25 189 PRO A N 1
ATOM 1534 C CA . PRO A 1 189 ? -9.125 22.953 -3.191 1 95.25 189 PRO A CA 1
ATOM 1535 C C . PRO A 1 189 ? -8.227 22.828 -1.961 1 95.25 189 PRO A C 1
ATOM 1537 O O . PRO A 1 189 ? -7.004 22.719 -2.09 1 95.25 189 PRO A O 1
ATOM 1540 N N . LEU A 1 190 ? -8.836 22.844 -0.794 1 92.94 190 LEU A N 1
ATOM 1541 C CA . LEU A 1 190 ? -8.07 22.734 0.441 1 92.94 190 LEU A CA 1
ATOM 1542 C C . LEU A 1 190 ? -7.52 21.312 0.609 1 92.94 190 LEU A C 1
ATOM 1544 O O . LEU A 1 190 ? -6.578 21.094 1.376 1 92.94 190 LEU A O 1
ATOM 1548 N N . LEU A 1 191 ? -8.086 20.359 -0.106 1 93.06 191 LEU A N 1
ATOM 1549 C CA . LEU A 1 191 ? -7.688 18.969 0.01 1 93.06 191 LEU A CA 1
ATOM 1550 C C . LEU A 1 191 ? -6.508 18.656 -0.911 1 93.06 191 LEU A C 1
ATOM 1552 O O . LEU A 1 191 ? -6.035 17.516 -0.961 1 93.06 191 LEU A O 1
ATOM 1556 N N . LYS A 1 192 ? -5.984 19.594 -1.57 1 90.5 192 LYS A N 1
ATOM 1557 C CA . LYS A 1 192 ? -4.957 19.406 -2.59 1 90.5 192 LYS A CA 1
ATOM 1558 C C . LYS A 1 192 ? -3.766 18.625 -2.035 1 90.5 192 LYS A C 1
ATOM 1560 O O . LYS A 1 192 ? -3.312 17.656 -2.645 1 90.5 192 LYS A O 1
ATOM 1565 N N . PRO A 1 193 ? -3.289 18.953 -0.883 1 84.5 193 PRO A N 1
ATOM 1566 C CA . PRO A 1 193 ? -2.139 18.203 -0.368 1 84.5 193 PRO A CA 1
ATOM 1567 C C . PRO A 1 193 ? -2.455 16.734 -0.12 1 84.5 193 PRO A C 1
ATOM 1569 O O . PRO A 1 193 ? -1.672 15.859 -0.497 1 84.5 193 PRO A O 1
ATOM 1572 N N . MET A 1 194 ? -3.57 16.547 0.536 1 88.62 194 MET A N 1
ATOM 1573 C CA . MET A 1 194 ? -3.961 15.164 0.804 1 88.62 194 MET A CA 1
ATOM 1574 C C . MET A 1 194 ? -4.293 14.43 -0.491 1 88.62 194 MET A C 1
ATOM 1576 O O . MET A 1 194 ? -4.016 13.234 -0.622 1 88.62 194 MET A O 1
ATOM 1580 N N . SER A 1 195 ? -4.891 15.164 -1.437 1 92.69 195 SER A N 1
ATOM 1581 C CA . SER A 1 195 ? -5.207 14.547 -2.721 1 92.69 195 SER A CA 1
ATOM 1582 C C . SER A 1 195 ? -3.939 14.133 -3.461 1 92.69 195 SER A C 1
ATOM 1584 O O . SER A 1 195 ? -3.932 13.125 -4.176 1 92.69 195 SER A O 1
ATOM 1586 N N . ALA A 1 196 ? -2.881 14.906 -3.287 1 88.06 196 ALA A N 1
ATOM 1587 C CA . ALA A 1 196 ? -1.599 14.531 -3.873 1 88.06 196 ALA A CA 1
ATOM 1588 C C . ALA A 1 196 ? -1.095 13.211 -3.289 1 88.06 196 ALA A C 1
ATOM 1590 O O . ALA A 1 196 ? -0.632 12.336 -4.023 1 88.06 196 ALA A O 1
ATOM 1591 N N . THR A 1 197 ? -1.199 13.086 -1.978 1 85.75 197 THR A N 1
ATOM 1592 C CA . THR A 1 197 ? -0.792 11.859 -1.297 1 85.75 197 THR A CA 1
ATOM 1593 C C . THR A 1 197 ? -1.621 10.672 -1.779 1 85.75 197 THR A C 1
ATOM 1595 O O . THR A 1 197 ? -1.072 9.625 -2.113 1 85.75 197 THR A O 1
ATOM 1598 N N . VAL A 1 198 ? -2.914 10.914 -1.836 1 92.06 198 VAL A N 1
ATOM 1599 C CA . VAL A 1 198 ? -3.828 9.859 -2.271 1 92.06 198 VAL A CA 1
ATOM 1600 C C . VAL A 1 198 ? -3.512 9.461 -3.711 1 92.06 198 VAL A C 1
ATOM 1602 O O . VAL A 1 198 ? -3.527 8.281 -4.055 1 92.06 198 VAL A O 1
ATOM 1605 N N . ALA A 1 199 ? -3.248 10.453 -4.531 1 91.94 199 ALA A N 1
ATOM 1606 C CA . ALA A 1 199 ? -2.924 10.195 -5.934 1 91.94 199 ALA A CA 1
ATOM 1607 C C . ALA A 1 199 ? -1.667 9.344 -6.055 1 91.94 199 ALA A C 1
ATOM 1609 O O . ALA A 1 199 ? -1.638 8.375 -6.82 1 91.94 199 ALA A O 1
ATOM 1610 N N . ILE A 1 200 ? -0.71 9.68 -5.328 1 88 200 ILE A N 1
ATOM 1611 C CA . ILE A 1 200 ? 0.564 8.969 -5.391 1 88 200 ILE A CA 1
ATOM 1612 C C . ILE A 1 200 ? 0.382 7.531 -4.902 1 88 200 ILE A C 1
ATOM 1614 O O . ILE A 1 200 ? 0.813 6.586 -5.566 1 88 200 ILE A O 1
ATOM 1618 N N . LEU A 1 201 ? -0.242 7.395 -3.77 1 88.75 201 LEU A N 1
ATOM 1619 C CA . LEU A 1 201 ? -0.44 6.066 -3.203 1 88.75 201 LEU A CA 1
ATOM 1620 C C . LEU A 1 201 ? -1.315 5.211 -4.113 1 88.75 201 LEU A C 1
ATOM 1622 O O . LEU A 1 201 ? -1.056 4.02 -4.289 1 88.75 201 LEU A O 1
ATOM 1626 N N . SER A 1 202 ? -2.344 5.812 -4.645 1 93.75 202 SER A N 1
ATOM 1627 C CA . SER A 1 202 ? -3.232 5.094 -5.551 1 93.75 202 SER A CA 1
ATOM 1628 C C . SER A 1 202 ? -2.508 4.688 -6.828 1 93.75 202 SER A C 1
ATOM 1630 O O . SER A 1 202 ? -2.736 3.6 -7.363 1 93.75 202 SER A O 1
ATOM 1632 N N . PHE A 1 203 ? -1.696 5.582 -7.363 1 92 203 PHE A N 1
ATOM 1633 C CA . PHE A 1 203 ? -0.9 5.273 -8.547 1 92 203 PHE A CA 1
ATOM 1634 C C . PHE A 1 203 ? 0.005 4.074 -8.289 1 92 203 PHE A C 1
ATOM 1636 O O . PHE A 1 203 ? 0.035 3.131 -9.078 1 92 203 PHE A O 1
ATOM 1643 N N . MET A 1 204 ? 0.707 4.102 -7.156 1 88.94 204 MET A N 1
ATOM 1644 C CA . MET A 1 204 ? 1.64 3.029 -6.816 1 88.94 204 MET A CA 1
ATOM 1645 C C . MET A 1 204 ? 0.906 1.701 -6.652 1 88.94 204 MET A C 1
ATOM 1647 O O . MET A 1 204 ? 1.432 0.648 -7.016 1 88.94 204 MET A O 1
ATOM 1651 N N . TRP A 1 205 ? -0.267 1.778 -6.164 1 91 205 TRP A N 1
ATOM 1652 C CA . TRP A 1 205 ? -1.055 0.571 -5.941 1 91 205 TRP A CA 1
ATOM 1653 C C . TRP A 1 205 ? -1.554 -0.003 -7.266 1 91 205 TRP A C 1
ATOM 1655 O O . TRP A 1 205 ? -1.246 -1.146 -7.609 1 91 205 TRP A O 1
ATOM 1665 N N . THR A 1 206 ? -2.205 0.78 -8.055 1 95.12 206 THR A N 1
ATOM 1666 C CA . THR A 1 206 ? -2.891 0.31 -9.258 1 95.12 206 THR A CA 1
ATOM 1667 C C . THR A 1 206 ? -1.887 -0.025 -10.352 1 95.12 206 THR A C 1
ATOM 1669 O O . THR A 1 206 ? -2.033 -1.031 -11.055 1 95.12 206 THR A O 1
ATOM 1672 N N . TRP A 1 207 ? -0.879 0.74 -10.508 1 93.5 207 TRP A N 1
ATOM 1673 C CA . TRP A 1 207 ? 0.119 0.507 -11.547 1 93.5 207 TRP A CA 1
ATOM 1674 C C . TRP A 1 207 ? 0.898 -0.775 -11.273 1 93.5 207 TRP A C 1
ATOM 1676 O O . TRP A 1 207 ? 1.237 -1.512 -12.203 1 93.5 207 TRP A O 1
ATOM 1686 N N . ASN A 1 208 ? 1.122 -1.044 -10.023 1 90.94 208 ASN A N 1
ATOM 1687 C CA . ASN A 1 208 ? 2.021 -2.133 -9.656 1 90.94 208 ASN A CA 1
ATOM 1688 C C . ASN A 1 208 ? 1.251 -3.398 -9.297 1 90.94 208 ASN A C 1
ATOM 1690 O O . ASN A 1 208 ? 1.85 -4.453 -9.078 1 90.94 208 ASN A O 1
ATOM 1694 N N . ASP A 1 209 ? 0.017 -3.311 -9.281 1 92.06 209 ASP A N 1
ATOM 1695 C CA . ASP A 1 209 ? -0.787 -4.441 -8.828 1 92.06 209 ASP A CA 1
ATOM 1696 C C . ASP A 1 209 ? -0.663 -5.625 -9.781 1 92.06 209 ASP A C 1
ATOM 1698 O O . ASP A 1 209 ? -0.677 -5.445 -11.008 1 92.06 209 ASP A O 1
ATOM 1702 N N . PHE A 1 210 ? -0.555 -6.77 -9.266 1 87.31 210 PHE A N 1
ATOM 1703 C CA . PHE A 1 210 ? -0.412 -8 -10.031 1 87.31 210 PHE A CA 1
ATOM 1704 C C . PHE A 1 210 ? -1.562 -8.953 -9.742 1 87.31 210 PHE A C 1
ATOM 1706 O O . PHE A 1 210 ? -2.096 -9.586 -10.656 1 87.31 210 PHE A O 1
ATOM 1713 N N . LEU A 1 211 ? -1.998 -9.023 -8.531 1 86.62 211 LEU A N 1
ATOM 1714 C CA . LEU A 1 211 ? -2.898 -10.078 -8.078 1 86.62 211 LEU A CA 1
ATOM 1715 C C . LEU A 1 211 ? -4.305 -9.867 -8.633 1 86.62 211 LEU A C 1
ATOM 1717 O O . LEU A 1 211 ? -4.91 -10.797 -9.164 1 86.62 211 LEU A O 1
ATOM 1721 N N . MET A 1 212 ? -4.781 -8.656 -8.531 1 91.56 212 MET A N 1
ATOM 1722 C CA . MET A 1 212 ? -6.145 -8.414 -8.992 1 91.56 212 MET A CA 1
ATOM 1723 C C . MET A 1 212 ? -6.258 -8.641 -10.5 1 91.56 212 MET A C 1
ATOM 1725 O O . MET A 1 212 ? -7.164 -9.336 -10.961 1 91.56 212 MET A O 1
ATOM 1729 N N . PRO A 1 213 ? -5.32 -8.086 -11.273 1 94 213 PRO A N 1
ATOM 1730 C CA . PRO A 1 213 ? -5.367 -8.383 -12.703 1 94 213 PRO A CA 1
ATOM 1731 C C . PRO A 1 213 ? -5.234 -9.875 -13.008 1 94 213 PRO A C 1
ATOM 1733 O O . PRO A 1 213 ? -5.859 -10.375 -13.945 1 94 213 PRO A O 1
ATOM 1736 N N . LEU A 1 214 ? -4.453 -10.555 -12.289 1 88.44 214 LEU A N 1
ATOM 1737 C CA . LEU A 1 214 ? -4.23 -11.977 -12.5 1 88.44 214 LEU A CA 1
ATOM 1738 C C . LEU A 1 214 ? -5.543 -12.75 -12.406 1 88.44 214 LEU A C 1
ATOM 1740 O O . LEU A 1 214 ? -5.789 -13.664 -13.195 1 88.44 214 LEU A O 1
ATOM 1744 N N . VAL A 1 215 ? -6.371 -12.352 -11.523 1 87.62 215 VAL A N 1
ATOM 1745 C CA . VAL A 1 215 ? -7.539 -13.18 -11.25 1 87.62 215 VAL A CA 1
ATOM 1746 C C . VAL A 1 215 ? -8.734 -12.656 -12.047 1 87.62 215 VAL A C 1
ATOM 1748 O O . VAL A 1 215 ? -9.703 -13.391 -12.281 1 87.62 215 VAL A O 1
ATOM 1751 N N . LEU A 1 216 ? -8.695 -11.422 -12.461 1 93.44 216 LEU A N 1
ATOM 1752 C CA . LEU A 1 216 ? -9.883 -10.844 -13.07 1 93.44 216 LEU A CA 1
ATOM 1753 C C . LEU A 1 216 ? -9.711 -10.719 -14.586 1 93.44 216 LEU A C 1
ATOM 1755 O O . LEU A 1 216 ? -10.695 -10.703 -15.32 1 93.44 216 LEU A O 1
ATOM 1759 N N . LEU A 1 217 ? -8.438 -10.586 -14.992 1 94.44 217 LEU A N 1
ATOM 1760 C CA . LEU A 1 217 ? -8.211 -10.352 -16.422 1 94.44 217 LEU A CA 1
ATOM 1761 C C . LEU A 1 217 ? -7.707 -11.617 -17.094 1 94.44 217 LEU A C 1
ATOM 1763 O O . LEU A 1 217 ? -6.512 -11.75 -17.375 1 94.44 217 LEU A O 1
ATOM 1767 N N . SER A 1 218 ? -8.555 -12.453 -17.547 1 88.81 218 SER A N 1
ATOM 1768 C CA . SER A 1 218 ? -8.211 -13.734 -18.156 1 88.81 218 SER A CA 1
ATOM 1769 C C . SER A 1 218 ? -7.867 -13.57 -19.625 1 88.81 218 SER A C 1
ATOM 1771 O O . SER A 1 218 ? -7.09 -14.352 -20.188 1 88.81 218 SER A O 1
ATOM 1773 N N . ASP A 1 219 ? -8.461 -12.57 -20.234 1 92.56 219 ASP A N 1
ATOM 1774 C CA . ASP A 1 219 ? -8.172 -12.281 -21.641 1 92.56 219 ASP A CA 1
ATOM 1775 C C . ASP A 1 219 ? -6.789 -11.656 -21.797 1 92.56 219 ASP A C 1
ATOM 1777 O O . ASP A 1 219 ? -6.516 -10.586 -21.234 1 92.56 219 ASP A O 1
ATOM 1781 N N . ALA A 1 220 ? -5.984 -12.258 -22.594 1 91.5 220 ALA A N 1
ATOM 1782 C CA . ALA A 1 220 ? -4.609 -11.805 -22.797 1 91.5 220 ALA A CA 1
ATOM 1783 C C . ALA A 1 220 ? -4.57 -10.375 -23.328 1 91.5 220 ALA A C 1
ATOM 1785 O O . ALA A 1 220 ? -3.66 -9.609 -23 1 91.5 220 ALA A O 1
ATOM 1786 N N . SER A 1 221 ? -5.492 -10.055 -24.094 1 94.25 221 SER A N 1
ATOM 1787 C CA . SER A 1 221 ? -5.508 -8.727 -24.703 1 94.25 221 SER A CA 1
ATOM 1788 C C . SER A 1 221 ? -5.812 -7.648 -23.672 1 94.25 221 SER A C 1
ATOM 1790 O O . SER A 1 221 ? -5.547 -6.469 -23.906 1 94.25 221 SER A O 1
ATOM 1792 N N . GLN A 1 222 ? -6.332 -8.031 -22.516 1 96.25 222 GLN A N 1
ATOM 1793 C CA . GLN A 1 222 ? -6.73 -7.047 -21.516 1 96.25 222 GLN A CA 1
ATOM 1794 C C . GLN A 1 222 ? -5.773 -7.051 -20.328 1 96.25 222 GLN A C 1
ATOM 1796 O O . GLN A 1 222 ? -5.965 -6.301 -19.375 1 96.25 222 GLN A O 1
ATOM 1801 N N . GLN A 1 223 ? -4.742 -7.773 -20.438 1 95.44 223 GLN A N 1
ATOM 1802 C CA . GLN A 1 223 ? -3.814 -7.914 -19.312 1 95.44 223 GLN A CA 1
ATOM 1803 C C . GLN A 1 223 ? -3.004 -6.637 -19.109 1 95.44 223 GLN A C 1
ATOM 1805 O O . GLN A 1 223 ? -2.816 -5.859 -20.047 1 95.44 223 GLN A O 1
ATOM 1810 N N . THR A 1 224 ? -2.58 -6.426 -17.875 1 96.12 224 THR A N 1
ATOM 1811 C CA . THR A 1 224 ? -1.765 -5.27 -17.516 1 96.12 224 THR A CA 1
ATOM 1812 C C . THR A 1 224 ? -0.284 -5.562 -17.75 1 96.12 224 THR A C 1
ATOM 1814 O O . THR A 1 224 ? 0.097 -6.707 -18 1 96.12 224 THR A O 1
ATOM 1817 N N . LEU A 1 225 ? 0.458 -4.508 -17.703 1 93.88 225 LEU A N 1
ATOM 1818 C CA . LEU A 1 225 ? 1.903 -4.598 -17.875 1 93.88 225 LEU A CA 1
ATOM 1819 C C . LEU A 1 225 ? 2.518 -5.535 -16.844 1 93.88 225 LEU A C 1
ATOM 1821 O O . LEU A 1 225 ? 3.352 -6.379 -17.172 1 93.88 225 LEU A O 1
ATOM 1825 N N . GLN A 1 226 ? 2.105 -5.41 -15.594 1 91.38 226 GLN A N 1
ATOM 1826 C CA . GLN A 1 226 ? 2.629 -6.254 -14.523 1 91.38 226 GLN A CA 1
ATOM 1827 C C . GLN A 1 226 ? 2.211 -7.711 -14.719 1 91.38 226 GLN A C 1
ATOM 1829 O O . GLN A 1 226 ? 3.018 -8.625 -14.531 1 91.38 226 GLN A O 1
ATOM 1834 N N . LEU A 1 227 ? 1.012 -7.898 -15.086 1 90.19 227 LEU A N 1
ATOM 1835 C CA . LEU A 1 227 ? 0.505 -9.25 -15.312 1 90.19 227 LEU A CA 1
ATOM 1836 C C . LEU A 1 227 ? 1.218 -9.906 -16.484 1 90.19 227 LEU A C 1
ATOM 1838 O O . LEU A 1 227 ? 1.452 -11.117 -16.469 1 90.19 227 LEU A O 1
ATOM 1842 N N . ALA A 1 228 ? 1.524 -9.156 -17.453 1 90.56 228 ALA A N 1
ATOM 1843 C CA . ALA A 1 228 ? 2.172 -9.68 -18.656 1 90.56 228 ALA A CA 1
ATOM 1844 C C . ALA A 1 228 ? 3.541 -10.266 -18.328 1 90.56 228 ALA A C 1
ATOM 1846 O O . ALA A 1 228 ? 4.062 -11.102 -19.078 1 90.56 228 ALA A O 1
ATOM 1847 N N . GLN A 1 229 ? 4.129 -9.805 -17.203 1 85.62 229 GLN A N 1
ATOM 1848 C CA . GLN A 1 229 ? 5.438 -10.32 -16.828 1 85.62 229 GLN A CA 1
ATOM 1849 C C . GLN A 1 229 ? 5.348 -11.781 -16.375 1 85.62 229 GLN A C 1
ATOM 1851 O O . GLN A 1 229 ? 6.367 -12.469 -16.266 1 85.62 229 GLN A O 1
ATOM 1856 N N . TYR A 1 230 ? 4.16 -12.195 -16.109 1 78.94 230 TYR A N 1
ATOM 1857 C CA . TYR A 1 230 ? 3.926 -13.555 -15.633 1 78.94 230 TYR A CA 1
ATOM 1858 C C . TYR A 1 230 ? 4.289 -14.578 -16.703 1 78.94 230 TYR A C 1
ATOM 1860 O O . TYR A 1 230 ? 4.512 -15.758 -16.391 1 78.94 230 TYR A O 1
ATOM 1868 N N . VAL A 1 231 ? 4.336 -14.188 -17.953 1 75.88 231 VAL A N 1
ATOM 1869 C CA . VAL A 1 231 ? 4.676 -15.07 -19.062 1 75.88 231 VAL A CA 1
ATOM 1870 C C . VAL A 1 231 ? 6.078 -15.633 -18.875 1 75.88 231 VAL A C 1
ATOM 1872 O O . VAL A 1 231 ? 6.395 -16.719 -19.359 1 75.88 231 VAL A O 1
ATOM 1875 N N . PHE A 1 232 ? 6.871 -14.961 -18.078 1 75.75 232 PHE A N 1
ATOM 1876 C CA . PHE A 1 232 ? 8.258 -15.367 -17.891 1 75.75 232 PHE A CA 1
ATOM 1877 C C . PHE A 1 232 ? 8.391 -16.375 -16.75 1 75.75 232 PHE A C 1
ATOM 1879 O O . PHE A 1 232 ? 9.453 -16.969 -16.562 1 75.75 232 PHE A O 1
ATOM 1886 N N . LYS A 1 233 ? 7.496 -16.5 -15.797 1 64.62 233 LYS A N 1
ATOM 1887 C CA . LYS A 1 233 ? 7.559 -17.469 -14.711 1 64.62 233 LYS A CA 1
ATOM 1888 C C . LYS A 1 233 ? 7.641 -18.891 -15.25 1 64.62 233 LYS A C 1
ATOM 1890 O O . LYS A 1 233 ? 8.398 -19.719 -14.734 1 64.62 233 LYS A O 1
ATOM 1895 N N . GLY A 1 234 ? 6.832 -19.297 -16.109 1 57.38 234 GLY A N 1
ATOM 1896 C CA . GLY A 1 234 ? 6.938 -20.625 -16.703 1 57.38 234 GLY A CA 1
ATOM 1897 C C . GLY A 1 234 ? 8.188 -20.812 -17.547 1 57.38 234 GLY A C 1
ATOM 1898 O O . GLY A 1 234 ? 8.727 -21.922 -17.625 1 57.38 234 GLY A O 1
ATOM 1899 N N . GLN A 1 235 ? 8.688 -19.766 -18.078 1 50.97 235 GLN A N 1
ATOM 1900 C CA . GLN A 1 235 ? 9.781 -19.844 -19.047 1 50.97 235 GLN A CA 1
ATOM 1901 C C . GLN A 1 235 ? 11.117 -19.516 -18.391 1 50.97 235 GLN A C 1
ATOM 1903 O O . GLN A 1 235 ? 12.164 -19.594 -19.031 1 50.97 235 GLN A O 1
ATOM 1908 N N . PHE A 1 236 ? 11.141 -19.031 -17.094 1 52.16 236 PHE A N 1
ATOM 1909 C CA . PHE A 1 236 ? 12.312 -18.469 -16.438 1 52.16 236 PHE A CA 1
ATOM 1910 C C . PHE A 1 236 ? 13.453 -19.469 -16.406 1 52.16 236 PHE A C 1
ATOM 1912 O O . PHE A 1 236 ? 14.625 -19.094 -16.328 1 52.16 236 PHE A O 1
ATOM 1919 N N . SER A 1 237 ? 13.125 -20.672 -16.438 1 53.12 237 SER A N 1
ATOM 1920 C CA . SER A 1 237 ? 14.273 -21.578 -16.453 1 53.12 237 SER A CA 1
ATOM 1921 C C . SER A 1 237 ? 15.203 -21.266 -17.625 1 53.12 237 SER A C 1
ATOM 1923 O O . SER A 1 237 ? 16.406 -21.531 -17.562 1 53.12 237 SER A O 1
ATOM 1925 N N . THR A 1 238 ? 14.672 -20.516 -18.656 1 58.41 238 THR A N 1
ATOM 1926 C CA . THR A 1 238 ? 15.547 -20.562 -19.828 1 58.41 238 THR A CA 1
ATOM 1927 C C . THR A 1 238 ? 15.805 -19.156 -20.344 1 58.41 238 THR A C 1
ATOM 1929 O O . THR A 1 238 ? 16.844 -18.891 -20.969 1 58.41 238 THR A O 1
ATOM 1932 N N . GLN A 1 239 ? 15.023 -18.094 -19.875 1 79.94 239 GLN A N 1
ATOM 1933 C CA . GLN A 1 239 ? 15.227 -16.812 -20.547 1 79.94 239 GLN A CA 1
ATOM 1934 C C . GLN A 1 239 ? 15.211 -15.656 -19.547 1 79.94 239 GLN A C 1
ATOM 1936 O O . GLN A 1 239 ? 14.43 -14.719 -19.688 1 79.94 239 GLN A O 1
ATOM 1941 N N . TYR A 1 240 ? 16.188 -15.695 -18.734 1 81.19 240 TYR A N 1
ATOM 1942 C CA . TYR A 1 240 ? 16.312 -14.672 -17.703 1 81.19 240 TYR A CA 1
ATOM 1943 C C . TYR A 1 240 ? 16.609 -13.312 -18.312 1 81.19 240 TYR A C 1
ATOM 1945 O O . TYR A 1 240 ? 16.109 -12.289 -17.844 1 81.19 240 TYR A O 1
ATOM 1953 N N . ASN A 1 241 ? 17.328 -13.383 -19.328 1 87.56 241 ASN A N 1
ATOM 1954 C CA . ASN A 1 241 ? 17.703 -12.125 -19.984 1 87.56 241 ASN A CA 1
ATOM 1955 C C . ASN A 1 241 ? 16.469 -11.391 -20.516 1 87.56 241 ASN A C 1
ATOM 1957 O O . ASN A 1 241 ? 16.344 -10.172 -20.328 1 87.56 241 ASN A O 1
ATOM 1961 N N . LEU A 1 242 ? 15.562 -12.164 -21.078 1 87.81 242 LEU A N 1
ATOM 1962 C CA . LEU A 1 242 ? 14.352 -11.547 -21.609 1 87.81 242 LEU A CA 1
ATOM 1963 C C . LEU A 1 242 ? 13.453 -11.047 -20.5 1 87.81 242 LEU A C 1
ATOM 1965 O O . LEU A 1 242 ? 12.883 -9.961 -20.594 1 87.81 242 LEU A O 1
ATOM 1969 N N . ALA A 1 243 ? 13.359 -11.836 -19.469 1 87.81 243 ALA A N 1
ATOM 1970 C CA . ALA A 1 243 ? 12.531 -11.453 -18.328 1 87.81 243 ALA A CA 1
ATOM 1971 C C . ALA A 1 243 ? 13.039 -10.164 -17.688 1 87.81 243 ALA A C 1
ATOM 1973 O O . ALA A 1 243 ? 12.258 -9.242 -17.438 1 87.81 243 ALA A O 1
ATOM 1974 N N . PHE A 1 244 ? 14.336 -10.07 -17.516 1 89.75 244 PHE A N 1
ATOM 1975 C CA . PHE A 1 244 ? 14.922 -8.914 -16.844 1 89.75 244 PHE A CA 1
ATOM 1976 C C . PHE A 1 244 ? 14.852 -7.684 -17.75 1 89.75 244 PHE A C 1
ATOM 1978 O O . PHE A 1 244 ? 14.672 -6.562 -17.266 1 89.75 244 PHE A O 1
ATOM 1985 N N . ALA A 1 245 ? 15.016 -7.914 -19 1 92 245 ALA A N 1
ATOM 1986 C CA . ALA A 1 245 ? 14.805 -6.812 -19.938 1 92 245 ALA A CA 1
ATOM 1987 C C . ALA A 1 245 ? 13.383 -6.285 -19.859 1 92 245 ALA A C 1
ATOM 1989 O O . ALA A 1 245 ? 13.156 -5.07 -19.859 1 92 245 ALA A O 1
ATOM 1990 N N . SER A 1 246 ? 12.477 -7.176 -19.812 1 91.31 246 SER A N 1
ATOM 1991 C CA . SER A 1 246 ? 11.07 -6.797 -19.703 1 91.31 246 SER A CA 1
ATOM 1992 C C . SER A 1 246 ? 10.805 -6.027 -18.406 1 91.31 246 SER A C 1
ATOM 1994 O O . SER A 1 246 ? 10.07 -5.039 -18.422 1 91.31 246 SER A O 1
ATOM 1996 N N . TYR A 1 247 ? 11.414 -6.422 -17.328 1 89.75 247 TYR A N 1
ATOM 1997 C CA . TYR A 1 247 ? 11.25 -5.746 -16.047 1 89.75 247 TYR A CA 1
ATOM 1998 C C . TYR A 1 247 ? 11.734 -4.305 -16.141 1 89.75 247 TYR A C 1
ATOM 2000 O O . TYR A 1 247 ? 11.109 -3.396 -15.586 1 89.75 247 TYR A O 1
ATOM 2008 N N . LEU A 1 248 ? 12.812 -4.133 -16.766 1 91.88 248 LEU A N 1
ATOM 2009 C CA . LEU A 1 248 ? 13.352 -2.787 -16.922 1 91.88 248 LEU A CA 1
ATOM 2010 C C . LEU A 1 248 ? 12.398 -1.913 -17.734 1 91.88 248 LEU A C 1
ATOM 2012 O O . LEU A 1 248 ? 12.234 -0.729 -17.438 1 91.88 248 LEU A O 1
ATOM 2016 N N . MET A 1 249 ? 11.797 -2.516 -18.688 1 93.62 249 MET A N 1
ATOM 2017 C CA . MET A 1 249 ? 10.859 -1.762 -19.516 1 93.62 249 MET A CA 1
ATOM 2018 C C . MET A 1 249 ? 9.633 -1.357 -18.719 1 93.62 249 MET A C 1
ATOM 2020 O O . MET A 1 249 ? 9.055 -0.295 -18.953 1 93.62 249 MET A O 1
ATOM 2024 N N . VAL A 1 250 ? 9.234 -2.205 -17.828 1 91.25 250 VAL A N 1
ATOM 2025 C CA . VAL A 1 250 ? 8.078 -1.926 -16.984 1 91.25 250 VAL A CA 1
ATOM 2026 C C . VAL A 1 250 ? 8.422 -0.818 -15.992 1 91.25 250 VAL A C 1
ATOM 2028 O O . VAL A 1 250 ? 7.551 -0.03 -15.609 1 91.25 250 VAL A O 1
ATOM 2031 N N . LEU A 1 251 ? 9.664 -0.683 -15.617 1 91.62 251 LEU A N 1
ATOM 2032 C CA . LEU A 1 251 ? 10.148 0.302 -14.656 1 91.62 251 LEU A CA 1
ATOM 2033 C C . LEU A 1 251 ? 10.203 1.691 -15.281 1 91.62 251 LEU A C 1
ATOM 2035 O O . LEU A 1 251 ? 9.992 2.695 -14.594 1 91.62 251 LEU A O 1
ATOM 2039 N N . LEU A 1 252 ? 10.359 1.811 -16.5 1 91.56 252 LEU A N 1
ATOM 2040 C CA . LEU A 1 252 ? 10.648 3.062 -17.188 1 91.56 252 LEU A CA 1
ATOM 2041 C C . LEU A 1 252 ? 9.477 4.031 -17.078 1 91.56 252 LEU A C 1
ATOM 2043 O O . LEU A 1 252 ? 9.664 5.199 -16.719 1 91.56 252 LEU A O 1
ATOM 2047 N N . PRO A 1 253 ? 8.242 3.566 -17.297 1 91.44 253 PRO A N 1
ATOM 2048 C CA . PRO A 1 253 ? 7.125 4.508 -17.188 1 91.44 253 PRO A CA 1
ATOM 2049 C C . PRO A 1 253 ? 6.953 5.051 -15.773 1 91.44 253 PRO A C 1
ATOM 2051 O O . PRO A 1 253 ? 6.598 6.219 -15.594 1 91.44 253 PRO A O 1
ATOM 2054 N N . VAL A 1 254 ? 7.191 4.289 -14.867 1 90.38 254 VAL A N 1
ATOM 2055 C CA . VAL A 1 254 ? 7.039 4.703 -13.477 1 90.38 254 VAL A CA 1
ATOM 2056 C C . VAL A 1 254 ? 8.102 5.746 -13.125 1 90.38 254 VAL A C 1
ATOM 2058 O O . VAL A 1 254 ? 7.801 6.75 -12.477 1 90.38 254 VAL A O 1
ATOM 2061 N N . LEU A 1 255 ? 9.297 5.527 -13.531 1 88.38 255 LEU A N 1
ATOM 2062 C CA . LEU A 1 255 ? 10.367 6.488 -13.297 1 88.38 255 LEU A CA 1
ATOM 2063 C C . LEU A 1 255 ? 10.094 7.797 -14.031 1 88.38 255 LEU A C 1
ATOM 2065 O O . LEU A 1 255 ? 10.422 8.875 -13.531 1 88.38 255 LEU A O 1
ATOM 2069 N N . ALA A 1 256 ? 9.539 7.648 -15.203 1 89.38 256 ALA A N 1
ATOM 2070 C CA . ALA A 1 256 ? 9.18 8.844 -15.969 1 89.38 256 ALA A CA 1
ATOM 2071 C C . ALA A 1 256 ? 8.148 9.68 -15.219 1 89.38 256 ALA A C 1
ATOM 2073 O O . ALA A 1 256 ? 8.266 10.906 -15.156 1 89.38 256 ALA A O 1
ATOM 2074 N N . VAL A 1 257 ? 7.195 9.031 -14.641 1 86.38 257 VAL A N 1
ATOM 2075 C CA . VAL A 1 257 ? 6.184 9.734 -13.859 1 86.38 257 VAL A CA 1
ATOM 2076 C C . VAL A 1 257 ? 6.836 10.445 -12.68 1 86.38 257 VAL A C 1
ATOM 2078 O O . VAL A 1 257 ? 6.516 11.602 -12.391 1 86.38 257 VAL A O 1
ATOM 2081 N N . TYR A 1 258 ? 7.723 9.781 -12.055 1 86.12 258 TYR A N 1
ATOM 2082 C CA . TYR A 1 258 ? 8.43 10.391 -10.938 1 86.12 258 TYR A CA 1
ATOM 2083 C C . TYR A 1 258 ? 9.18 11.641 -11.383 1 86.12 258 TYR A C 1
ATOM 2085 O O . TYR A 1 258 ? 9.055 12.703 -10.766 1 86.12 258 TYR A O 1
ATOM 2093 N N . VAL A 1 259 ? 9.883 11.516 -12.453 1 86.88 259 VAL A N 1
ATOM 2094 C CA . VAL A 1 259 ? 10.727 12.617 -12.906 1 86.88 259 VAL A CA 1
ATOM 2095 C C . VAL A 1 259 ? 9.859 13.805 -13.305 1 86.88 259 VAL A C 1
ATOM 2097 O O . VAL A 1 259 ? 10.18 14.953 -12.984 1 86.88 259 VAL A O 1
ATOM 2100 N N . PHE A 1 260 ? 8.742 13.586 -13.852 1 85.75 260 PHE A N 1
ATOM 2101 C CA . PHE A 1 260 ? 7.887 14.656 -14.352 1 85.75 260 PHE A CA 1
ATOM 2102 C C . PHE A 1 260 ? 7.027 15.227 -13.234 1 85.75 260 PHE A C 1
ATOM 2104 O O . PHE A 1 260 ? 6.641 16.406 -13.273 1 85.75 260 PHE A O 1
ATOM 2111 N N . CYS A 1 261 ? 6.797 14.422 -12.203 1 83.25 261 CYS A N 1
ATOM 2112 C CA . CYS A 1 261 ? 5.883 14.867 -11.156 1 83.25 261 CYS A CA 1
ATOM 2113 C C . CYS A 1 261 ? 6.629 15.141 -9.859 1 83.25 261 CYS A C 1
ATOM 2115 O O . CYS A 1 261 ? 6.012 15.383 -8.82 1 83.25 261 CYS A O 1
ATOM 2117 N N . GLN A 1 262 ? 7.836 15.07 -9.961 1 83.88 262 GLN A N 1
ATOM 2118 C CA . GLN A 1 262 ? 8.664 15.172 -8.766 1 83.88 262 GLN A CA 1
ATOM 2119 C C . GLN A 1 262 ? 8.359 16.453 -7.996 1 83.88 262 GLN A C 1
ATOM 2121 O O . GLN A 1 262 ? 8.289 16.438 -6.766 1 83.88 262 GLN A O 1
ATOM 2126 N N . LYS A 1 263 ? 8.156 17.578 -8.625 1 79.69 263 LYS A N 1
ATOM 2127 C CA . LYS A 1 263 ? 7.891 18.859 -7.953 1 79.69 263 LYS A CA 1
ATOM 2128 C C . LYS A 1 263 ? 6.57 18.812 -7.188 1 79.69 263 LYS A C 1
ATOM 2130 O O . LYS A 1 263 ? 6.469 19.344 -6.082 1 79.69 263 LYS A O 1
ATOM 2135 N N . TRP A 1 264 ? 5.664 18.141 -7.785 1 75.38 264 TRP A N 1
ATOM 2136 C CA . TRP A 1 264 ? 4.348 18.047 -7.156 1 75.38 264 TRP A CA 1
ATOM 2137 C C . TRP A 1 264 ? 4.367 17.062 -6 1 75.38 264 TRP A C 1
ATOM 2139 O O . TRP A 1 264 ? 3.689 17.25 -4.988 1 75.38 264 TRP A O 1
ATOM 2149 N N . ILE A 1 265 ? 5.156 16.062 -6.18 1 77.81 265 ILE A N 1
ATOM 2150 C CA . ILE A 1 265 ? 5.277 15.039 -5.156 1 77.81 265 ILE A CA 1
ATOM 2151 C C . ILE A 1 265 ? 5.926 15.625 -3.906 1 77.81 265 ILE A C 1
ATOM 2153 O O . ILE A 1 265 ? 5.441 15.414 -2.791 1 77.81 265 ILE A O 1
ATOM 2157 N N . ILE A 1 266 ? 6.875 16.422 -4.176 1 73.5 266 ILE A N 1
ATOM 2158 C CA . ILE A 1 266 ? 7.621 17.016 -3.072 1 73.5 266 ILE A CA 1
ATOM 2159 C C . ILE A 1 266 ? 6.785 18.109 -2.414 1 73.5 266 ILE A C 1
ATOM 2161 O O . ILE A 1 266 ? 6.805 18.266 -1.191 1 73.5 266 ILE A O 1
ATOM 2165 N N . ALA A 1 267 ? 5.953 18.812 -3.178 1 66.38 267 ALA A N 1
ATOM 2166 C CA . ALA A 1 267 ? 5.109 19.891 -2.666 1 66.38 267 ALA A CA 1
ATOM 2167 C C . ALA A 1 267 ? 3.949 19.344 -1.845 1 66.38 267 ALA A C 1
ATOM 2169 O O . ALA A 1 267 ? 3.471 20 -0.916 1 66.38 267 ALA A O 1
ATOM 2170 N N . GLY A 1 268 ? 3.354 18.281 -2.266 1 58.84 268 GLY A N 1
ATOM 2171 C CA . GLY A 1 268 ? 2.26 17.656 -1.541 1 58.84 268 GLY A CA 1
ATOM 2172 C C . GLY A 1 268 ? 2.625 17.281 -0.117 1 58.84 268 GLY A C 1
ATOM 2173 O O . GLY A 1 268 ? 1.798 17.375 0.791 1 58.84 268 GLY A O 1
ATOM 2174 N N . VAL A 1 269 ? 3.836 16.906 0.159 1 55.03 269 VAL A N 1
ATOM 2175 C CA . VAL A 1 269 ? 4.332 16.594 1.495 1 55.03 269 VAL A CA 1
ATOM 2176 C C . VAL A 1 269 ? 4.449 17.875 2.316 1 55.03 269 VAL A C 1
ATOM 2178 O O . VAL A 1 269 ? 4.211 17.859 3.525 1 55.03 269 VAL A O 1
ATOM 2181 N N . THR A 1 270 ? 4.738 19.047 1.757 1 47.97 270 THR A N 1
ATOM 2182 C CA . THR A 1 270 ? 5.113 20.281 2.449 1 47.97 270 THR A CA 1
ATOM 2183 C C . THR A 1 270 ? 3.873 21.078 2.854 1 47.97 270 THR A C 1
ATOM 2185 O O . THR A 1 270 ? 3.883 21.781 3.865 1 47.97 270 THR A O 1
ATOM 2188 N N . SER A 1 271 ? 2.811 21.141 2.141 1 46.91 271 SER A N 1
ATOM 2189 C CA . SER A 1 271 ? 1.781 22.156 2.348 1 46.91 271 SER A CA 1
ATOM 2190 C C . SER A 1 271 ? 0.829 21.75 3.469 1 46.91 271 SER A C 1
ATOM 2192 O O . SER A 1 271 ? -0.068 22.516 3.832 1 46.91 271 SER A O 1
ATOM 2194 N N . GLY A 1 272 ? 0.81 20.672 4.059 1 43.12 272 GLY A N 1
ATOM 2195 C CA . GLY A 1 272 ? -0.093 20.484 5.184 1 43.12 272 GLY A CA 1
ATOM 2196 C C . GLY A 1 272 ? 0.122 21.516 6.285 1 43.12 272 GLY A C 1
ATOM 2197 O O . GLY A 1 272 ? -0.646 21.562 7.25 1 43.12 272 GLY A O 1
ATOM 2198 N N . SER A 1 273 ? 1.319 22.047 6.66 1 35.94 273 SER A N 1
ATOM 2199 C CA . SER A 1 273 ? 1.689 22.875 7.805 1 35.94 273 SER A CA 1
ATOM 2200 C C . SER A 1 273 ? 1.161 24.297 7.656 1 35.94 273 SER A C 1
ATOM 2202 O O . SER A 1 273 ? 1.01 25.016 8.648 1 35.94 273 SER A O 1
ATOM 2204 N N . VAL A 1 274 ? 1.458 24.953 6.605 1 35.94 274 VAL A N 1
ATOM 2205 C CA . VAL A 1 274 ? 1.726 26.375 6.742 1 35.94 274 VAL A CA 1
ATOM 2206 C C . VAL A 1 274 ? 0.419 27.125 7 1 35.94 274 VAL A C 1
ATOM 2208 O O . VAL A 1 274 ? 0.433 28.266 7.449 1 35.94 274 VAL A O 1
ATOM 2211 N N . LYS A 1 275 ? -0.584 27.047 6.164 1 35.91 275 LYS A N 1
ATOM 2212 C CA . LYS A 1 275 ? -1.278 28.328 6.168 1 35.91 275 LYS A CA 1
ATOM 2213 C C . LYS A 1 275 ? -2.17 28.469 7.398 1 35.91 275 LYS A C 1
ATOM 2215 O O . LYS A 1 275 ? -3.312 28.016 7.398 1 35.91 275 LYS A O 1
ATOM 2220 N N . ALA A 1 276 ? -1.833 27.844 8.5 1 33.81 276 ALA A N 1
ATOM 2221 C CA . ALA A 1 276 ? -2.637 28.422 9.57 1 33.81 276 ALA A CA 1
ATOM 2222 C C . ALA A 1 276 ? -2.059 29.766 10.016 1 33.81 276 ALA A C 1
ATOM 2224 O O . ALA A 1 276 ? -0.839 29.938 10.078 1 33.81 276 ALA A O 1
ATOM 2225 N N . MET B 1 1 ? -36.156 27.406 13.617 1 37.19 1 MET B N 1
ATOM 2226 C CA . MET B 1 1 ? -36.25 26 13.242 1 37.19 1 MET B CA 1
ATOM 2227 C C . MET B 1 1 ? -35.25 25.672 12.148 1 37.19 1 MET B C 1
ATOM 2229 O O . MET B 1 1 ? -35.438 26.062 10.992 1 37.19 1 MET B O 1
ATOM 2233 N N . LYS B 1 2 ? -33.906 25.781 12.367 1 45.66 2 LYS B N 1
ATOM 2234 C CA . LYS B 1 2 ? -32.781 25.75 11.43 1 45.66 2 LYS B CA 1
ATOM 2235 C C . LYS B 1 2 ? -32.844 24.531 10.531 1 45.66 2 LYS B C 1
ATOM 2237 O O . LYS B 1 2 ? -32.844 23.391 11.023 1 45.66 2 LYS B O 1
ATOM 2242 N N . GLU B 1 3 ? -33.594 24.562 9.523 1 45.38 3 GLU B N 1
ATOM 2243 C CA . GLU B 1 3 ? -33.875 23.531 8.547 1 45.38 3 GLU B CA 1
ATOM 2244 C C . GLU B 1 3 ? -32.625 22.719 8.188 1 45.38 3 GLU B C 1
ATOM 2246 O O . GLU B 1 3 ? -31.641 23.297 7.719 1 45.38 3 GLU B O 1
ATOM 2251 N N . LYS B 1 4 ? -32.375 21.703 8.938 1 50.62 4 LYS B N 1
ATOM 2252 C CA . LYS B 1 4 ? -31.297 20.734 8.688 1 50.62 4 LYS B CA 1
ATOM 2253 C C . LYS B 1 4 ? -31.234 20.344 7.211 1 50.62 4 LYS B C 1
ATOM 2255 O O . LYS B 1 4 ? -32.156 19.734 6.676 1 50.62 4 LYS B O 1
ATOM 2260 N N . GLU B 1 5 ? -30.844 21.234 6.336 1 56.19 5 GLU B N 1
ATOM 2261 C CA . GLU B 1 5 ? -30.719 20.953 4.906 1 56.19 5 GLU B CA 1
ATOM 2262 C C . GLU B 1 5 ? -30.078 19.594 4.664 1 56.19 5 GLU B C 1
ATOM 2264 O O . GLU B 1 5 ? -28.922 19.359 5.055 1 56.19 5 GLU B O 1
ATOM 2269 N N . LYS B 1 6 ? -30.953 18.562 4.59 1 61.25 6 LYS B N 1
ATOM 2270 C CA . LYS B 1 6 ? -30.562 17.203 4.246 1 61.25 6 LYS B CA 1
ATOM 2271 C C . LYS B 1 6 ? -29.891 17.156 2.879 1 61.25 6 LYS B C 1
ATOM 2273 O O . LYS B 1 6 ? -30.531 17.375 1.854 1 61.25 6 LYS B O 1
ATOM 2278 N N . THR B 1 7 ? -28.656 17.547 2.701 1 71.12 7 THR B N 1
ATOM 2279 C CA . THR B 1 7 ? -27.922 17.406 1.451 1 71.12 7 THR B CA 1
ATOM 2280 C C . THR B 1 7 ? -27.969 15.969 0.945 1 71.12 7 THR B C 1
ATOM 2282 O O . THR B 1 7 ? -27.859 15.023 1.73 1 71.12 7 THR B O 1
ATOM 2285 N N . ASN B 1 8 ? -28.547 15.812 -0.286 1 76.06 8 ASN B N 1
ATOM 2286 C CA . ASN B 1 8 ? -28.609 14.508 -0.935 1 76.06 8 ASN B CA 1
ATOM 2287 C C . ASN B 1 8 ? -27.219 14.039 -1.37 1 76.06 8 ASN B C 1
ATOM 2289 O O . ASN B 1 8 ? -26.609 14.633 -2.262 1 76.06 8 ASN B O 1
ATOM 2293 N N . TRP B 1 9 ? -26.656 13.234 -0.617 1 88.31 9 TRP B N 1
ATOM 2294 C CA . TRP B 1 9 ? -25.359 12.656 -0.935 1 88.31 9 TRP B CA 1
ATOM 2295 C C . TRP B 1 9 ? -25.516 11.383 -1.759 1 88.31 9 TRP B C 1
ATOM 2297 O O . TRP B 1 9 ? -24.906 10.359 -1.441 1 88.31 9 TRP B O 1
ATOM 2307 N N . LEU B 1 10 ? -26.188 11.562 -2.889 1 86.12 10 LEU B N 1
ATOM 2308 C CA . LEU B 1 10 ? -26.531 10.414 -3.717 1 86.12 10 LEU B CA 1
ATOM 2309 C C . LEU B 1 10 ? -25.281 9.664 -4.145 1 86.12 10 LEU B C 1
ATOM 2311 O O . LEU B 1 10 ? -25.25 8.43 -4.113 1 86.12 10 LEU B O 1
ATOM 2315 N N . LEU B 1 11 ? -24.266 10.375 -4.512 1 87.25 11 LEU B N 1
ATOM 2316 C CA . LEU B 1 11 ? -23.031 9.727 -4.973 1 87.25 11 LEU B CA 1
ATOM 2317 C C . LEU B 1 11 ? -22.391 8.93 -3.848 1 87.25 11 LEU B C 1
ATOM 2319 O O . LEU B 1 11 ? -21.953 7.801 -4.059 1 87.25 11 LEU B O 1
ATOM 2323 N N . THR B 1 12 ? -22.359 9.57 -2.717 1 89 12 THR B N 1
ATOM 2324 C CA . THR B 1 12 ? -21.766 8.898 -1.564 1 89 12 THR B CA 1
ATOM 2325 C C . THR B 1 12 ? -22.547 7.648 -1.196 1 89 12 THR B C 1
ATOM 2327 O O . THR B 1 12 ? -21.969 6.594 -0.933 1 89 12 THR B O 1
ATOM 2330 N N . ILE B 1 13 ? -23.812 7.742 -1.265 1 89.5 13 ILE B N 1
ATOM 2331 C CA . ILE B 1 13 ? -24.672 6.613 -0.934 1 89.5 13 ILE B CA 1
ATOM 2332 C C . ILE B 1 13 ? -24.484 5.504 -1.963 1 89.5 13 ILE B C 1
ATOM 2334 O O . ILE B 1 13 ? -24.344 4.332 -1.604 1 89.5 13 ILE B O 1
ATOM 2338 N N . LEU B 1 14 ? -24.438 5.922 -3.166 1 90.5 14 LEU B N 1
ATOM 2339 C CA . LEU B 1 14 ? -24.25 4.949 -4.238 1 90.5 14 LEU B CA 1
ATOM 2340 C C . LEU B 1 14 ? -22.906 4.238 -4.113 1 90.5 14 LEU B C 1
ATOM 2342 O O . LEU B 1 14 ? -22.844 3.008 -4.18 1 90.5 14 LEU B O 1
ATOM 2346 N N . LEU B 1 15 ? -21.875 5.012 -3.877 1 90.12 15 LEU B N 1
ATOM 2347 C CA . LEU B 1 15 ? -20.547 4.43 -3.736 1 90.12 15 LEU B CA 1
ATOM 2348 C C . LEU B 1 15 ? -20.484 3.51 -2.523 1 90.12 15 LEU B C 1
ATOM 2350 O O . LEU B 1 15 ? -19.844 2.453 -2.576 1 90.12 15 LEU B O 1
ATOM 2354 N N . SER B 1 16 ? -21.172 3.896 -1.506 1 90.06 16 SER B N 1
ATOM 2355 C CA . SER B 1 16 ? -21.172 3.1 -0.284 1 90.06 16 SER B CA 1
ATOM 2356 C C . SER B 1 16 ? -21.891 1.775 -0.487 1 90.06 16 SER B C 1
ATOM 2358 O O . SER B 1 16 ? -21.422 0.727 -0.04 1 90.06 16 SER B O 1
ATOM 2360 N N . VAL B 1 17 ? -22.984 1.835 -1.153 1 90.25 17 VAL B N 1
ATOM 2361 C CA . VAL B 1 17 ? -23.766 0.626 -1.418 1 90.25 17 VAL B CA 1
ATOM 2362 C C . VAL B 1 17 ? -22.953 -0.325 -2.293 1 90.25 17 VAL B C 1
ATOM 2364 O O . VAL B 1 17 ? -22.875 -1.523 -2.01 1 90.25 17 VAL B O 1
ATOM 2367 N N . ILE B 1 18 ? -22.359 0.21 -3.268 1 91.25 18 ILE B N 1
ATOM 2368 C CA . ILE B 1 18 ? -21.547 -0.601 -4.16 1 91.25 18 ILE B CA 1
ATOM 2369 C C . ILE B 1 18 ? -20.359 -1.193 -3.387 1 91.25 18 ILE B C 1
ATOM 2371 O O . ILE B 1 18 ? -20.016 -2.365 -3.564 1 91.25 18 ILE B O 1
ATOM 2375 N N . ALA B 1 19 ? -19.812 -0.39 -2.557 1 91.56 19 ALA B N 1
ATOM 2376 C CA . ALA B 1 19 ? -18.672 -0.846 -1.759 1 91.56 19 ALA B CA 1
ATOM 2377 C C . ALA B 1 19 ? -19.078 -1.977 -0.819 1 91.56 19 ALA B C 1
ATOM 2379 O O . ALA B 1 19 ? -18.344 -2.951 -0.65 1 91.56 19 ALA B O 1
ATOM 2380 N N . VAL B 1 20 ? -20.203 -1.832 -0.219 1 90.94 20 VAL B N 1
ATOM 2381 C CA . VAL B 1 20 ? -20.703 -2.877 0.67 1 90.94 20 VAL B CA 1
ATOM 2382 C C . VAL B 1 20 ? -20.891 -4.172 -0.113 1 90.94 20 VAL B C 1
ATOM 2384 O O . VAL B 1 20 ? -20.469 -5.242 0.332 1 90.94 20 VAL B O 1
ATOM 2387 N N . PHE B 1 21 ? -21.438 -4.059 -1.227 1 89.94 21 PHE B N 1
ATOM 2388 C CA . PHE B 1 21 ? -21.719 -5.223 -2.057 1 89.94 21 PHE B CA 1
ATOM 2389 C C . PHE B 1 21 ? -20.422 -5.871 -2.535 1 89.94 21 PHE B C 1
ATOM 2391 O O . PHE B 1 21 ? -20.281 -7.098 -2.484 1 89.94 21 PHE B O 1
ATOM 2398 N N . VAL B 1 22 ? -19.516 -5.086 -2.93 1 88.31 22 VAL B N 1
ATOM 2399 C CA . VAL B 1 22 ? -18.312 -5.586 -3.568 1 88.31 22 VAL B CA 1
ATOM 2400 C C . VAL B 1 22 ? -17.344 -6.129 -2.512 1 88.31 22 VAL B C 1
ATOM 2402 O O . VAL B 1 22 ? -16.578 -7.051 -2.779 1 88.31 22 VAL B O 1
ATOM 2405 N N . ILE B 1 23 ? -17.391 -5.621 -1.34 1 88.5 23 ILE B N 1
ATOM 2406 C CA . ILE B 1 23 ? -16.453 -6.039 -0.305 1 88.5 23 ILE B CA 1
ATOM 2407 C C . ILE B 1 23 ? -17.094 -7.105 0.578 1 88.5 23 ILE B C 1
ATOM 2409 O O . ILE B 1 23 ? -16.531 -8.172 0.794 1 88.5 23 ILE B O 1
ATOM 2413 N N . LEU B 1 24 ? -18.344 -6.895 1.012 1 89.38 24 LEU B N 1
ATOM 2414 C CA . LEU B 1 24 ? -19.016 -7.84 1.903 1 89.38 24 LEU B CA 1
ATOM 2415 C C . LEU B 1 24 ? -19.594 -9.016 1.119 1 89.38 24 LEU B C 1
ATOM 2417 O O . LEU B 1 24 ? -19.781 -10.094 1.672 1 89.38 24 LEU B O 1
ATOM 2421 N N . GLY B 1 25 ? -19.906 -8.812 -0.103 1 88.94 25 GLY B N 1
ATOM 2422 C CA . GLY B 1 25 ? -20.391 -9.898 -0.937 1 88.94 25 GLY B CA 1
ATOM 2423 C C . GLY B 1 25 ? -19.453 -11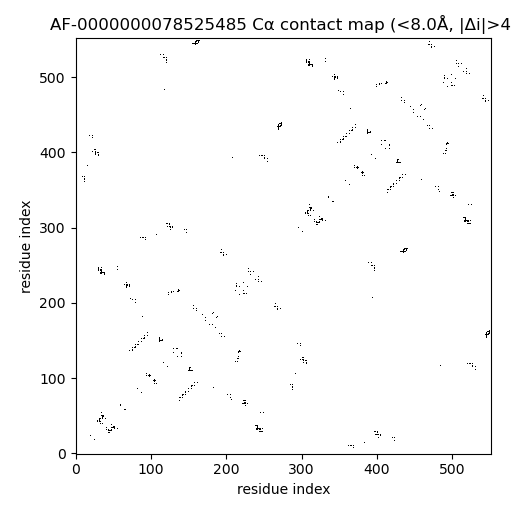.094 -0.962 1 88.94 25 GLY B C 1
ATOM 2424 O O . GLY B 1 25 ? -19.828 -12.195 -0.558 1 88.94 25 GLY B O 1
ATOM 2425 N N . PRO B 1 26 ? -18.25 -10.812 -1.404 1 89.06 26 PRO B N 1
ATOM 2426 C CA . PRO B 1 26 ? -17.266 -11.891 -1.403 1 89.06 26 PRO B CA 1
ATOM 2427 C C . PRO B 1 26 ? -17.031 -12.477 -0.011 1 89.06 26 PRO B C 1
ATOM 2429 O O . PRO B 1 26 ? -16.797 -13.68 0.129 1 89.06 26 PRO B O 1
ATOM 2432 N N . LEU B 1 27 ? -17.047 -11.664 0.956 1 89.62 27 LEU B N 1
ATOM 2433 C CA . LEU B 1 27 ? -16.875 -12.148 2.32 1 89.62 27 LEU B CA 1
ATOM 2434 C C . LEU B 1 27 ? -18.016 -13.094 2.715 1 89.62 27 LEU B C 1
ATOM 2436 O O . LEU B 1 27 ? -17.781 -14.102 3.391 1 89.62 27 LEU B O 1
ATOM 2440 N N . TYR B 1 28 ? -19.188 -12.703 2.355 1 89.88 28 TYR B N 1
ATOM 2441 C CA . TYR B 1 28 ? -20.344 -13.57 2.584 1 89.88 28 TYR B CA 1
ATOM 2442 C C . TYR B 1 28 ? -20.156 -14.922 1.914 1 89.88 28 TYR B C 1
ATOM 2444 O O . TYR B 1 28 ? -20.391 -15.969 2.527 1 89.88 28 TYR B O 1
ATOM 2452 N N . ILE B 1 29 ? -19.703 -14.938 0.734 1 87.56 29 ILE B N 1
ATOM 2453 C CA . ILE B 1 29 ? -19.453 -16.172 -0.013 1 87.56 29 ILE B CA 1
ATOM 2454 C C . ILE B 1 29 ? -18.375 -17 0.691 1 87.56 29 ILE B C 1
ATOM 2456 O O . ILE B 1 29 ? -18.484 -18.219 0.785 1 87.56 29 ILE B O 1
ATOM 2460 N N . THR B 1 30 ? -17.359 -16.297 1.157 1 88.31 30 THR B N 1
ATOM 2461 C CA . THR B 1 30 ? -16.281 -16.953 1.87 1 88.31 30 THR B CA 1
ATOM 2462 C C . THR B 1 30 ? -16.812 -17.688 3.104 1 88.31 30 THR B C 1
ATOM 2464 O O . THR B 1 30 ? -16.469 -18.844 3.34 1 88.31 30 THR B O 1
ATOM 2467 N N . VAL B 1 31 ? -17.641 -17.062 3.811 1 90.31 31 VAL B N 1
ATOM 2468 C CA . VAL B 1 31 ? -18.188 -17.625 5.031 1 90.31 31 VAL B CA 1
ATOM 2469 C C . VAL B 1 31 ? -19.062 -18.844 4.691 1 90.31 31 VAL B C 1
ATOM 2471 O O . VAL B 1 31 ? -18.953 -19.891 5.316 1 90.31 31 VAL B O 1
ATOM 2474 N N . VAL B 1 32 ? -19.859 -18.703 3.691 1 89.12 32 VAL B N 1
ATOM 2475 C CA . VAL B 1 32 ? -20.797 -19.734 3.305 1 89.12 32 VAL B CA 1
ATOM 2476 C C . VAL B 1 32 ? -20.031 -20.969 2.809 1 89.12 32 VAL B C 1
ATOM 2478 O O . VAL B 1 32 ? -20.328 -22.094 3.209 1 89.12 32 VAL B O 1
ATOM 2481 N N . ILE B 1 33 ? -19.016 -20.766 2.039 1 87.75 33 ILE B N 1
ATOM 2482 C CA . ILE B 1 33 ? -18.266 -21.875 1.456 1 87.75 33 ILE B CA 1
ATOM 2483 C C . ILE B 1 33 ? -17.422 -22.547 2.533 1 87.75 33 ILE B C 1
ATOM 2485 O O . ILE B 1 33 ? -17.234 -23.766 2.525 1 87.75 33 ILE B O 1
ATOM 2489 N N . ALA B 1 34 ? -16.906 -21.734 3.441 1 90.56 34 ALA B N 1
ATOM 2490 C CA . ALA B 1 34 ? -16.062 -22.25 4.52 1 90.56 34 ALA B CA 1
ATOM 2491 C C . ALA B 1 34 ? -16.844 -23.219 5.402 1 90.56 34 ALA B C 1
ATOM 2493 O O . ALA B 1 34 ? -16.25 -24.094 6.047 1 90.56 34 ALA B O 1
ATOM 2494 N N . LEU B 1 35 ? -18.188 -23.094 5.348 1 91.81 35 LEU B N 1
ATOM 2495 C CA . LEU B 1 35 ? -19.016 -23.906 6.23 1 91.81 35 LEU B CA 1
ATOM 2496 C C . LEU B 1 35 ? -19.688 -25.047 5.461 1 91.81 35 LEU B C 1
ATOM 2498 O O . LEU B 1 35 ? -20.438 -25.828 6.031 1 91.81 35 LEU B O 1
ATOM 2502 N N . LYS B 1 36 ? -19.328 -25.172 4.23 1 89.5 36 LYS B N 1
ATOM 2503 C CA . LYS B 1 36 ? -19.969 -26.188 3.387 1 89.5 36 LYS B CA 1
ATOM 2504 C C . LYS B 1 36 ? -19.078 -27.406 3.223 1 89.5 36 LYS B C 1
ATOM 2506 O O . LYS B 1 36 ? -17.875 -27.359 3.506 1 89.5 36 LYS B O 1
ATOM 2511 N N . SER B 1 37 ? -19.75 -28.5 2.818 1 84 37 SER B N 1
ATOM 2512 C CA . SER B 1 37 ? -19.031 -29.703 2.4 1 84 37 SER B CA 1
ATOM 2513 C C . SER B 1 37 ? -18.703 -29.656 0.912 1 84 37 SER B C 1
ATOM 2515 O O . SER B 1 37 ? -19.344 -28.938 0.149 1 84 37 SER B O 1
ATOM 2517 N N . PRO B 1 38 ? -17.688 -30.359 0.542 1 78.75 38 PRO B N 1
ATOM 2518 C CA . PRO B 1 38 ? -17.344 -30.391 -0.879 1 78.75 38 PRO B CA 1
ATOM 2519 C C . PRO B 1 38 ? -18.516 -30.812 -1.764 1 78.75 38 PRO B C 1
ATOM 2521 O O . PRO B 1 38 ? -18.594 -30.422 -2.93 1 78.75 38 PRO B O 1
ATOM 2524 N N . SER B 1 39 ? -19.438 -31.547 -1.233 1 74.81 39 SER B N 1
ATOM 2525 C CA . SER B 1 39 ? -20.562 -32.062 -2.01 1 74.81 39 SER B CA 1
ATOM 2526 C C . SER B 1 39 ? -21.625 -31 -2.217 1 74.81 39 SER B C 1
ATOM 2528 O O . SER B 1 39 ? -22.469 -31.109 -3.119 1 74.81 39 SER B O 1
ATOM 2530 N N . ASP B 1 40 ? -21.594 -29.969 -1.399 1 73.31 40 ASP B N 1
ATOM 2531 C CA . ASP B 1 40 ? -22.625 -28.938 -1.431 1 73.31 40 ASP B CA 1
ATOM 2532 C C . ASP B 1 40 ? -22.172 -27.734 -2.248 1 73.31 40 ASP B C 1
ATOM 2534 O O . ASP B 1 40 ? -22.625 -26.609 -2.025 1 73.31 40 ASP B O 1
ATOM 2538 N N . MET B 1 41 ? -21.328 -27.906 -3.242 1 71.56 41 MET B N 1
ATOM 2539 C CA . MET B 1 41 ? -20.719 -26.766 -3.918 1 71.56 41 MET B CA 1
ATOM 2540 C C . MET B 1 41 ? -21.516 -26.391 -5.164 1 71.56 41 MET B C 1
ATOM 2542 O O . MET B 1 41 ? -21.125 -25.469 -5.902 1 71.56 41 MET B O 1
ATOM 2546 N N . GLU B 1 42 ? -22.547 -27.047 -5.344 1 65.88 42 GLU B N 1
ATOM 2547 C CA . GLU B 1 42 ? -23.344 -26.766 -6.527 1 65.88 42 GLU B CA 1
ATOM 2548 C C . GLU B 1 42 ? -24.016 -25.391 -6.422 1 65.88 42 GLU B C 1
ATOM 2550 O O . GLU B 1 42 ? -24.078 -24.656 -7.406 1 65.88 42 GLU B O 1
ATOM 2555 N N . HIS B 1 43 ? -24.438 -25.094 -5.238 1 67.12 43 HIS B N 1
ATOM 2556 C CA . HIS B 1 43 ? -25.062 -23.797 -5.031 1 67.12 43 HIS B CA 1
ATOM 2557 C C . HIS B 1 43 ? -24.188 -22.906 -4.145 1 67.12 43 HIS B C 1
ATOM 2559 O O . HIS B 1 43 ? -24.422 -22.812 -2.938 1 67.12 43 HIS B O 1
ATOM 2565 N N . ILE B 1 44 ? -23.359 -22.172 -4.73 1 69.75 44 ILE B N 1
ATOM 2566 C CA . ILE B 1 44 ? -22.281 -21.438 -4.066 1 69.75 44 ILE B CA 1
ATOM 2567 C C . ILE B 1 44 ? -22.875 -20.312 -3.215 1 69.75 44 ILE B C 1
ATOM 2569 O O . ILE B 1 44 ? -22.406 -20.062 -2.102 1 69.75 44 ILE B O 1
ATOM 2573 N N . LEU B 1 45 ? -23.953 -19.781 -3.619 1 74.25 45 LEU B N 1
ATOM 2574 C CA . LEU B 1 45 ? -24.5 -18.609 -2.932 1 74.25 45 LEU B CA 1
ATOM 2575 C C . LEU B 1 45 ? -25.531 -19.031 -1.878 1 74.25 45 LEU B C 1
ATOM 2577 O O . LEU B 1 45 ? -25.859 -18.25 -0.987 1 74.25 45 LEU B O 1
ATOM 2581 N N . ALA B 1 46 ? -25.906 -20.281 -1.955 1 77 46 ALA B N 1
ATOM 2582 C CA . ALA B 1 46 ? -26.938 -20.75 -1.032 1 77 46 ALA B CA 1
ATOM 2583 C C . ALA B 1 46 ? -26.344 -21.047 0.34 1 77 46 ALA B C 1
ATOM 2585 O O . ALA B 1 46 ? -25.172 -21.422 0.449 1 77 46 ALA B O 1
ATOM 2586 N N . LEU B 1 47 ? -27.156 -20.766 1.34 1 81.5 47 LEU B N 1
ATOM 2587 C CA . LEU B 1 47 ? -26.734 -21.094 2.697 1 81.5 47 LEU B CA 1
ATOM 2588 C C . LEU B 1 47 ? -26.5 -22.594 2.842 1 81.5 47 LEU B C 1
ATOM 2590 O O . LEU B 1 47 ? -27.172 -23.406 2.203 1 81.5 47 LEU B O 1
ATOM 2594 N N . PRO B 1 48 ? -25.5 -22.875 3.639 1 80.12 48 PRO B N 1
ATOM 2595 C CA . PRO B 1 48 ? -25.203 -24.297 3.809 1 80.12 48 PRO B CA 1
ATOM 2596 C C . PRO B 1 48 ? -26.328 -25.062 4.5 1 80.12 48 PRO B C 1
ATOM 2598 O O . PRO B 1 48 ? -27 -24.5 5.371 1 80.12 48 PRO B O 1
ATOM 2601 N N . THR B 1 49 ? -26.516 -26.25 4.031 1 79.25 49 THR B N 1
ATOM 2602 C CA . THR B 1 49 ? -27.531 -27.109 4.629 1 79.25 49 THR B CA 1
ATOM 2603 C C . THR B 1 49 ? -27.047 -27.703 5.945 1 79.25 49 THR B C 1
ATOM 2605 O O . THR B 1 49 ? -27.828 -27.953 6.852 1 79.25 49 THR B O 1
ATOM 2608 N N . SER B 1 50 ? -25.719 -27.906 6.035 1 83.25 50 SER B N 1
ATOM 2609 C CA . SER B 1 50 ? -25.047 -28.375 7.25 1 83.25 50 SER B CA 1
ATOM 2610 C C . SER B 1 50 ? -23.781 -27.578 7.523 1 83.25 50 SER B C 1
ATOM 2612 O O . SER B 1 50 ? -23.047 -27.219 6.594 1 83.25 50 SER B O 1
ATOM 2614 N N . LEU B 1 51 ? -23.656 -27.266 8.742 1 88.38 51 LEU B N 1
ATOM 2615 C CA . LEU B 1 51 ? -22.484 -26.5 9.148 1 88.38 51 LEU B CA 1
ATOM 2616 C C . LEU B 1 51 ? -21.312 -27.422 9.422 1 88.38 51 LEU B C 1
ATOM 2618 O O . LEU B 1 51 ? -21.406 -28.328 10.25 1 88.38 51 LEU B O 1
ATOM 2622 N N . HIS B 1 52 ? -20.25 -27.281 8.719 1 90.19 52 HIS B N 1
ATOM 2623 C CA . HIS B 1 52 ? -19.078 -28.125 8.859 1 90.19 52 HIS B CA 1
ATOM 2624 C C . HIS B 1 52 ? -17.906 -27.344 9.469 1 90.19 52 HIS B C 1
ATOM 2626 O O . HIS B 1 52 ? -16.969 -26.984 8.766 1 90.19 52 HIS B O 1
ATOM 2632 N N . PHE B 1 53 ? -17.844 -27.281 10.758 1 92.56 53 PHE B N 1
ATOM 2633 C CA . PHE B 1 53 ? -16.812 -26.562 11.484 1 92.56 53 PHE B CA 1
ATOM 2634 C C . PHE B 1 53 ? -15.484 -27.312 11.438 1 92.56 53 PHE B C 1
ATO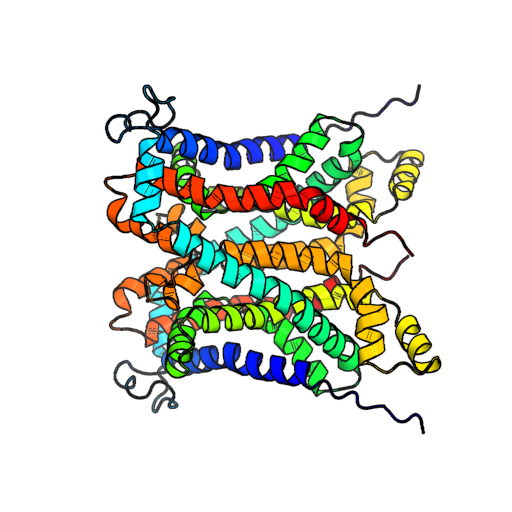M 2636 O O . PHE B 1 53 ? -14.438 -26.75 11.758 1 92.56 53 PHE B O 1
ATOM 2643 N N . GLU B 1 54 ? -15.547 -28.531 11.016 1 92.88 54 GLU B N 1
ATOM 2644 C CA . GLU B 1 54 ? -14.336 -29.344 10.922 1 92.88 54 GLU B CA 1
ATOM 2645 C C . GLU B 1 54 ? -13.383 -28.797 9.867 1 92.88 54 GLU B C 1
ATOM 2647 O O . GLU B 1 54 ? -12.18 -29.062 9.898 1 92.88 54 GLU B O 1
ATOM 2652 N N . ASN B 1 55 ? -13.992 -28.031 8.891 1 92.62 55 ASN B N 1
ATOM 2653 C CA . ASN B 1 55 ? -13.156 -27.391 7.875 1 92.62 55 ASN B CA 1
ATOM 2654 C C . ASN B 1 55 ? -12.102 -26.484 8.5 1 92.62 55 ASN B C 1
ATOM 2656 O O . ASN B 1 55 ? -10.977 -26.391 8.008 1 92.62 55 ASN B O 1
ATOM 2660 N N . PHE B 1 56 ? -12.438 -25.922 9.617 1 94.94 56 PHE B N 1
ATOM 2661 C CA . PHE B 1 56 ? -11.523 -25.016 10.297 1 94.94 56 PHE B CA 1
ATOM 2662 C C . PHE B 1 56 ? -10.414 -25.781 10.992 1 94.94 56 PHE B C 1
ATOM 2664 O O . PHE B 1 56 ? -9.242 -25.391 10.93 1 94.94 56 PHE B O 1
ATOM 2671 N N . SER B 1 57 ? -10.75 -26.828 11.609 1 94.81 57 SER B N 1
ATOM 2672 C CA . SER B 1 57 ? -9.742 -27.656 12.281 1 94.81 57 SER B CA 1
ATOM 2673 C C . SER B 1 57 ? -8.789 -28.281 11.281 1 94.81 57 SER B C 1
ATOM 2675 O O . SER B 1 57 ? -7.586 -28.391 11.547 1 94.81 57 SER B O 1
ATOM 2677 N N . MET B 1 58 ? -9.336 -28.719 10.203 1 92.38 58 MET B N 1
ATOM 2678 C CA . MET B 1 58 ? -8.508 -29.297 9.156 1 92.38 58 MET B CA 1
ATOM 2679 C C . MET B 1 58 ? -7.586 -28.25 8.539 1 92.38 58 MET B C 1
ATOM 2681 O O . MET B 1 58 ? -6.406 -28.516 8.305 1 92.38 58 MET B O 1
ATOM 2685 N N . ALA B 1 59 ? -8.148 -27.109 8.273 1 92.25 59 ALA B N 1
ATOM 2686 C CA . ALA B 1 59 ? -7.344 -26.016 7.727 1 92.25 59 ALA B CA 1
ATOM 2687 C C . ALA B 1 59 ? -6.25 -25.594 8.703 1 92.25 59 ALA B C 1
ATOM 2689 O O . ALA B 1 59 ? -5.133 -25.281 8.289 1 92.25 59 ALA B O 1
ATOM 2690 N N . TRP B 1 60 ? -6.566 -25.609 10 1 94.25 60 TRP B N 1
ATOM 2691 C CA . TRP B 1 60 ? -5.625 -25.281 11.055 1 94.25 60 TRP B CA 1
ATOM 2692 C C . TRP B 1 60 ? -4.406 -26.203 11.023 1 94.25 60 TRP B C 1
ATOM 2694 O O . TRP B 1 60 ? -3.27 -25.734 11.133 1 94.25 60 TRP B O 1
ATOM 2704 N N . LYS B 1 61 ? -4.691 -27.453 10.812 1 93.25 61 LYS B N 1
ATOM 2705 C CA . LYS B 1 61 ? -3.627 -28.453 10.781 1 93.25 61 LYS B CA 1
ATOM 2706 C C . LYS B 1 61 ? -2.861 -28.391 9.469 1 93.25 61 LYS B C 1
ATOM 2708 O O . LYS B 1 61 ? -1.629 -28.438 9.461 1 93.25 61 LYS B O 1
ATOM 2713 N N . LEU B 1 62 ? -3.59 -28.234 8.43 1 89.56 62 LEU B N 1
ATOM 2714 C CA . LEU B 1 62 ? -2.986 -28.25 7.098 1 89.56 62 LEU B CA 1
ATOM 2715 C C . LEU B 1 62 ? -2.025 -27.078 6.922 1 89.56 62 LEU B C 1
ATOM 2717 O O . LEU B 1 62 ? -0.998 -27.203 6.254 1 89.56 62 LEU B O 1
ATOM 2721 N N . THR B 1 63 ? -2.301 -26 7.488 1 92.19 63 THR B N 1
ATOM 2722 C CA . THR B 1 63 ? -1.49 -24.797 7.285 1 92.19 63 THR B CA 1
ATOM 2723 C C . THR B 1 63 ? -0.518 -24.609 8.445 1 92.19 63 THR B C 1
ATOM 2725 O O . THR B 1 63 ? 0.29 -23.672 8.438 1 92.19 63 THR B O 1
ATOM 2728 N N . ASP B 1 64 ? -0.57 -25.562 9.453 1 95.19 64 ASP B N 1
ATOM 2729 C CA . ASP B 1 64 ? 0.228 -25.312 10.648 1 95.19 64 ASP B CA 1
ATOM 2730 C C . ASP B 1 64 ? 0.032 -23.891 11.148 1 95.19 64 ASP B C 1
ATOM 2732 O O . ASP B 1 64 ? 1.003 -23.141 11.328 1 95.19 64 ASP B O 1
ATOM 2736 N N . TYR B 1 65 ? -1.188 -23.531 11.445 1 95.69 65 TYR B N 1
ATOM 2737 C CA . TYR B 1 65 ? -1.65 -22.172 11.68 1 95.69 65 TYR B CA 1
ATOM 2738 C C . TYR B 1 65 ? -0.874 -21.516 12.82 1 95.69 65 TYR B C 1
ATOM 2740 O O . TYR B 1 65 ? -0.404 -20.391 12.695 1 95.69 65 TYR B O 1
ATOM 2748 N N . PRO B 1 66 ? -0.648 -22.172 13.992 1 96.12 66 PRO B N 1
ATOM 2749 C CA . PRO B 1 66 ? 0.02 -21.484 15.102 1 96.12 66 PRO B CA 1
ATOM 2750 C C . PRO B 1 66 ? 1.435 -21.031 14.75 1 96.12 66 PRO B C 1
ATOM 2752 O O . PRO B 1 66 ? 1.826 -19.922 15.078 1 96.12 66 PRO B O 1
ATOM 2755 N N . ARG B 1 67 ? 2.145 -21.859 14.062 1 96.81 67 ARG B N 1
ATOM 2756 C CA . ARG B 1 67 ? 3.51 -21.5 13.688 1 96.81 67 ARG B CA 1
ATOM 2757 C C . ARG B 1 67 ? 3.521 -20.375 12.664 1 96.81 67 ARG B C 1
ATOM 2759 O O . ARG B 1 67 ? 4.289 -19.406 12.797 1 96.81 67 ARG B O 1
ATOM 2766 N N . LYS B 1 68 ? 2.697 -20.469 11.664 1 96.81 68 LYS B N 1
ATOM 2767 C CA . LYS B 1 68 ? 2.646 -19.438 10.633 1 96.81 68 LYS B CA 1
ATOM 2768 C C . LYS B 1 68 ? 2.154 -18.109 11.195 1 96.81 68 LYS B C 1
ATOM 2770 O O . LYS B 1 68 ? 2.607 -17.047 10.781 1 96.81 68 LYS B O 1
ATOM 2775 N N . PHE B 1 69 ? 1.232 -18.234 12.125 1 96.75 69 PHE B N 1
ATOM 2776 C CA . PHE B 1 69 ? 0.755 -17.031 12.805 1 96.75 69 PHE B CA 1
ATOM 2777 C C . PHE B 1 69 ? 1.883 -16.359 13.586 1 96.75 69 PHE B C 1
ATOM 2779 O O . PHE B 1 69 ? 2.068 -15.148 13.5 1 96.75 69 PHE B O 1
ATOM 2786 N N . LEU B 1 70 ? 2.609 -17.125 14.312 1 97.44 70 LEU B N 1
ATOM 2787 C CA . LEU B 1 70 ? 3.697 -16.578 15.117 1 97.44 70 LEU B CA 1
ATOM 2788 C C . LEU B 1 70 ? 4.777 -15.969 14.234 1 97.44 70 LEU B C 1
ATOM 2790 O O . LEU B 1 70 ? 5.363 -14.945 14.586 1 97.44 70 LEU B O 1
ATOM 2794 N N . ASN B 1 71 ? 5.082 -16.609 13.109 1 98 71 ASN B N 1
ATOM 2795 C CA . ASN B 1 71 ? 6.027 -16.047 12.156 1 98 71 ASN B CA 1
ATOM 2796 C C . ASN B 1 71 ? 5.57 -14.672 11.656 1 98 71 ASN B C 1
ATOM 2798 O O . ASN B 1 71 ? 6.344 -13.719 11.664 1 98 71 ASN B O 1
ATOM 2802 N N . THR B 1 72 ? 4.316 -14.648 11.258 1 97.31 72 THR B N 1
ATOM 2803 C CA . THR B 1 72 ? 3.75 -13.406 10.742 1 97.31 72 THR B CA 1
ATOM 2804 C C . THR B 1 72 ? 3.73 -12.336 11.828 1 97.31 72 THR B C 1
ATOM 2806 O O . THR B 1 72 ? 4.066 -11.18 11.57 1 97.31 72 THR B O 1
ATOM 2809 N N . PHE B 1 73 ? 3.361 -12.742 13 1 97 73 PHE B N 1
ATOM 2810 C CA . PHE B 1 73 ? 3.307 -11.82 14.133 1 97 73 PHE B CA 1
ATOM 2811 C C . PHE B 1 73 ? 4.691 -11.273 14.445 1 97 73 PHE B C 1
ATOM 2813 O O . PHE B 1 73 ? 4.844 -10.07 14.703 1 97 73 PHE B O 1
ATOM 2820 N N . PHE B 1 74 ? 5.633 -12.086 14.477 1 97.94 74 PHE B N 1
ATOM 2821 C CA . PHE B 1 74 ? 7.008 -11.672 14.742 1 97.94 74 PHE B CA 1
ATOM 2822 C C . PHE B 1 74 ? 7.484 -10.672 13.688 1 97.94 74 PHE B C 1
ATOM 2824 O O . PHE B 1 74 ? 7.938 -9.578 14.031 1 97.94 74 PHE B O 1
ATOM 2831 N N . ILE B 1 75 ? 7.375 -10.984 12.422 1 98 75 ILE B N 1
ATOM 2832 C CA . ILE B 1 75 ? 7.84 -10.148 11.32 1 98 75 ILE B CA 1
ATOM 2833 C C . ILE B 1 75 ? 7.141 -8.789 11.367 1 98 75 ILE B C 1
ATOM 2835 O O . ILE B 1 75 ? 7.797 -7.75 11.297 1 98 75 ILE B O 1
ATOM 2839 N N . THR B 1 76 ? 5.844 -8.836 11.555 1 97.44 76 THR B N 1
ATOM 2840 C CA . THR B 1 76 ? 5.043 -7.613 11.5 1 97.44 76 THR B CA 1
ATOM 2841 C C . THR B 1 76 ? 5.316 -6.73 12.711 1 97.44 76 THR B C 1
ATOM 2843 O O . THR B 1 76 ? 5.516 -5.52 12.57 1 97.44 76 THR B O 1
ATOM 2846 N N . SER B 1 77 ? 5.344 -7.301 13.938 1 97 77 SER B N 1
ATOM 2847 C CA . SER B 1 77 ? 5.539 -6.52 15.156 1 97 77 SER B CA 1
ATOM 2848 C C . SER B 1 77 ? 6.922 -5.887 15.188 1 97 77 SER B C 1
ATOM 2850 O O . SER B 1 77 ? 7.062 -4.707 15.516 1 97 77 SER B O 1
ATOM 2852 N N . ILE B 1 78 ? 7.918 -6.652 14.836 1 97.88 78 ILE B N 1
ATOM 2853 C CA . ILE B 1 78 ? 9.281 -6.137 14.844 1 97.88 78 ILE B CA 1
ATOM 2854 C C . ILE B 1 78 ? 9.43 -5.062 13.766 1 97.88 78 ILE B C 1
ATOM 2856 O O . ILE B 1 78 ? 10.039 -4.016 14 1 97.88 78 ILE B O 1
ATOM 2860 N N . ASN B 1 79 ? 8.875 -5.312 12.562 1 97.31 79 ASN B N 1
ATOM 2861 C CA . ASN B 1 79 ? 8.906 -4.312 11.5 1 97.31 79 ASN B CA 1
ATOM 2862 C C . ASN B 1 79 ? 8.25 -3.006 11.945 1 97.31 79 ASN B C 1
ATOM 2864 O O . ASN B 1 79 ? 8.797 -1.925 11.711 1 97.31 79 ASN B O 1
ATOM 2868 N N . LEU B 1 80 ? 7.117 -3.125 12.617 1 96.31 80 LEU B N 1
ATOM 2869 C CA . LEU B 1 80 ? 6.383 -1.938 13.039 1 96.31 80 LEU B CA 1
ATOM 2870 C C . LEU B 1 80 ? 7.207 -1.112 14.023 1 96.31 80 LEU B C 1
ATOM 2872 O O . LEU B 1 80 ? 7.355 0.099 13.852 1 96.31 80 LEU B O 1
ATOM 2876 N N . VAL B 1 81 ? 7.75 -1.719 15.016 1 97.31 81 VAL B N 1
ATOM 2877 C CA . VAL B 1 81 ? 8.508 -1.039 16.062 1 97.31 81 VAL B CA 1
ATOM 2878 C C . VAL B 1 81 ? 9.742 -0.373 15.461 1 97.31 81 VAL B C 1
ATOM 2880 O O . VAL B 1 81 ? 9.984 0.817 15.68 1 97.31 81 VAL B O 1
ATOM 2883 N N . PHE B 1 82 ? 10.453 -1.049 14.664 1 96.38 82 PHE B N 1
ATOM 2884 C CA . PHE B 1 82 ? 11.695 -0.523 14.117 1 96.38 82 PHE B CA 1
ATOM 2885 C C . PHE B 1 82 ? 11.414 0.524 13.039 1 96.38 82 PHE B C 1
ATOM 2887 O O . PHE B 1 82 ? 12.156 1.5 12.914 1 96.38 82 PHE B O 1
ATOM 2894 N N . THR B 1 83 ? 10.391 0.283 12.273 1 96.69 83 THR B N 1
ATOM 2895 C CA . THR B 1 83 ? 10.008 1.262 11.266 1 96.69 83 THR B CA 1
ATOM 2896 C C . THR B 1 83 ? 9.672 2.604 11.906 1 96.69 83 THR B C 1
ATOM 2898 O O . THR B 1 83 ? 10.156 3.648 11.469 1 96.69 83 THR B O 1
ATOM 2901 N N . ILE B 1 84 ? 8.922 2.605 12.953 1 96.44 84 ILE B N 1
ATOM 2902 C CA . ILE B 1 84 ? 8.5 3.84 13.609 1 96.44 84 ILE B CA 1
ATOM 2903 C C . ILE B 1 84 ? 9.719 4.535 14.219 1 96.44 84 ILE B C 1
ATOM 2905 O O . ILE B 1 84 ? 9.867 5.754 14.102 1 96.44 84 ILE B O 1
ATOM 2909 N N . LEU B 1 85 ? 10.617 3.814 14.758 1 96.44 85 LEU B N 1
ATOM 2910 C CA . LEU B 1 85 ? 11.773 4.379 15.453 1 96.44 85 LEU B CA 1
ATOM 2911 C C . LEU B 1 85 ? 12.844 4.828 14.453 1 96.44 85 LEU B C 1
ATOM 2913 O O . LEU B 1 85 ? 13.32 5.961 14.523 1 96.44 85 LEU B O 1
ATOM 2917 N N . THR B 1 86 ? 13.156 3.998 13.531 1 96.38 86 THR B N 1
ATOM 2918 C CA . THR B 1 86 ? 14.312 4.258 12.688 1 96.38 86 THR B CA 1
ATOM 2919 C C . THR B 1 86 ? 13.922 5.105 11.477 1 96.38 86 THR B C 1
ATOM 2921 O O . THR B 1 86 ? 14.672 6.004 11.078 1 96.38 86 THR B O 1
ATOM 2924 N N . ASN B 1 87 ? 12.773 4.801 10.883 1 97.12 87 ASN B N 1
ATOM 2925 C CA . ASN B 1 87 ? 12.398 5.543 9.688 1 97.12 87 ASN B CA 1
ATOM 2926 C C . ASN B 1 87 ? 12.008 6.98 10.016 1 97.12 87 ASN B C 1
ATOM 2928 O O . ASN B 1 87 ? 12.234 7.891 9.219 1 97.12 87 ASN B O 1
ATOM 2932 N N . SER B 1 88 ? 11.367 7.188 11.203 1 96.88 88 SER B N 1
ATOM 2933 C CA . SER B 1 88 ? 11.055 8.547 11.617 1 96.88 88 SER B CA 1
ATOM 2934 C C . SER B 1 88 ? 12.32 9.359 11.852 1 96.88 88 SER B C 1
ATOM 2936 O O . SER B 1 88 ? 12.406 10.523 11.445 1 96.88 88 SER B O 1
ATOM 2938 N N . MET B 1 89 ? 13.281 8.742 12.508 1 96.44 89 MET B N 1
ATOM 2939 C CA . MET B 1 89 ? 14.555 9.414 12.758 1 96.44 89 MET B CA 1
ATOM 2940 C C . MET B 1 89 ? 15.266 9.742 11.453 1 96.44 89 MET B C 1
ATOM 2942 O O . MET B 1 89 ? 15.812 10.836 11.297 1 96.44 89 MET B O 1
ATOM 2946 N N . ALA B 1 90 ? 15.297 8.797 10.562 1 95.88 90 ALA B N 1
ATOM 2947 C CA . ALA B 1 90 ? 15.938 9.008 9.266 1 95.88 90 ALA B CA 1
ATOM 2948 C C . ALA B 1 90 ? 15.266 10.133 8.484 1 95.88 90 ALA B C 1
ATOM 2950 O O . ALA B 1 90 ? 15.938 10.992 7.914 1 95.88 90 ALA B O 1
ATOM 2951 N N . ALA B 1 91 ? 13.969 10.102 8.477 1 95.62 91 ALA B N 1
ATOM 2952 C CA . ALA B 1 91 ? 13.234 11.156 7.781 1 95.62 91 ALA B CA 1
ATOM 2953 C C . ALA B 1 91 ? 13.523 12.523 8.391 1 95.62 91 ALA B C 1
ATOM 2955 O O . ALA B 1 91 ? 13.703 13.508 7.668 1 95.62 91 ALA B O 1
ATOM 2956 N N . TYR B 1 92 ? 13.586 12.57 9.711 1 96.25 92 TYR B N 1
ATOM 2957 C CA . TYR B 1 92 ? 13.898 13.812 10.422 1 96.25 92 TYR B CA 1
ATOM 2958 C C . TYR B 1 92 ? 15.281 14.328 10.023 1 96.25 92 TYR B C 1
ATOM 2960 O O . TYR B 1 92 ? 15.438 15.5 9.688 1 96.25 92 TYR B O 1
ATOM 2968 N N . ALA B 1 93 ? 16.234 13.461 10.078 1 95.38 93 ALA B N 1
ATOM 2969 C CA . ALA B 1 93 ? 17.594 13.82 9.719 1 95.38 93 ALA B CA 1
ATOM 2970 C C . ALA B 1 93 ? 17.688 14.305 8.273 1 95.38 93 ALA B C 1
ATOM 2972 O O . ALA B 1 93 ? 18.344 15.305 7.98 1 95.38 93 ALA B O 1
ATOM 2973 N N . ILE B 1 94 ? 17.016 13.711 7.418 1 95.31 94 ILE B N 1
ATOM 2974 C CA . ILE B 1 94 ? 17.094 14 5.992 1 95.31 94 ILE B CA 1
ATOM 2975 C C . ILE B 1 94 ? 16.422 15.344 5.703 1 95.31 94 ILE B C 1
ATOM 2977 O O . ILE B 1 94 ? 17.016 16.219 5.055 1 95.31 94 ILE B O 1
ATOM 2981 N N . ILE B 1 95 ? 15.266 15.531 6.242 1 92.94 95 ILE B N 1
ATOM 2982 C CA . ILE B 1 95 ? 14.469 16.703 5.887 1 92.94 95 ILE B CA 1
ATOM 2983 C C . ILE B 1 95 ? 15.086 17.953 6.508 1 92.94 95 ILE B C 1
ATOM 2985 O O . ILE B 1 95 ? 15.109 19.016 5.883 1 92.94 95 ILE B O 1
ATOM 2989 N N . ARG B 1 96 ? 15.562 17.859 7.691 1 93.88 96 ARG B N 1
ATOM 2990 C CA . ARG B 1 96 ? 16.109 19.031 8.367 1 93.88 96 ARG B CA 1
ATOM 2991 C C . ARG B 1 96 ? 17.5 19.375 7.828 1 93.88 96 ARG B C 1
ATOM 2993 O O . ARG B 1 96 ? 17.984 20.5 7.996 1 93.88 96 ARG B O 1
ATOM 3000 N N . ASN B 1 97 ? 18.156 18.438 7.148 1 93.69 97 ASN B N 1
ATOM 3001 C CA . ASN B 1 97 ? 19.531 18.688 6.703 1 93.69 97 ASN B CA 1
ATOM 3002 C C . ASN B 1 97 ? 19.625 18.703 5.18 1 93.69 97 ASN B C 1
ATOM 3004 O O . ASN B 1 97 ? 20.688 18.969 4.629 1 93.69 97 ASN B O 1
ATOM 3008 N N . LYS B 1 98 ? 18.547 18.453 4.5 1 91.69 98 LYS B N 1
ATOM 3009 C CA . LYS B 1 98 ? 18.609 18.297 3.049 1 91.69 98 LYS B CA 1
ATOM 3010 C C . LYS B 1 98 ? 19.062 19.594 2.379 1 91.69 98 LYS B C 1
ATOM 3012 O O . LYS B 1 98 ? 19.75 19.562 1.355 1 91.69 98 LYS B O 1
ATOM 3017 N N . ASP B 1 99 ? 18.734 20.719 2.908 1 90.69 99 ASP B N 1
ATOM 3018 C CA . ASP B 1 99 ? 19.078 22 2.291 1 90.69 99 ASP B CA 1
ATOM 3019 C C . ASP B 1 99 ? 20.5 22.422 2.635 1 90.69 99 ASP B C 1
ATOM 3021 O O . ASP B 1 99 ? 21.078 23.281 1.971 1 90.69 99 ASP B O 1
ATOM 3025 N N . LYS B 1 100 ? 21.078 21.844 3.637 1 91.44 100 LYS B N 1
ATOM 3026 C CA . LYS B 1 100 ? 22.406 22.25 4.113 1 91.44 100 LYS B CA 1
ATOM 3027 C C . LYS B 1 100 ? 23.469 21.266 3.648 1 91.44 100 LYS B C 1
ATOM 3029 O O . LYS B 1 100 ? 24.656 21.594 3.631 1 91.44 100 LYS B O 1
ATOM 3034 N N . SER B 1 101 ? 23.078 20.078 3.395 1 92 101 SER B N 1
ATOM 3035 C CA . SER B 1 101 ? 24.031 19.031 3.039 1 92 101 SER B CA 1
ATOM 3036 C C . SER B 1 101 ? 23.672 18.391 1.698 1 92 101 SER B C 1
ATOM 3038 O O . SER B 1 101 ? 22.531 17.984 1.479 1 92 101 SER B O 1
ATOM 3040 N N . ARG B 1 102 ? 24.672 18.25 0.866 1 92.94 102 ARG B N 1
ATOM 3041 C CA . ARG B 1 102 ? 24.484 17.594 -0.43 1 92.94 102 ARG B CA 1
ATOM 3042 C C . ARG B 1 102 ? 24.125 16.125 -0.264 1 92.94 102 ARG B C 1
ATOM 3044 O O . ARG B 1 102 ? 23.328 15.578 -1.03 1 92.94 102 ARG B O 1
ATOM 3051 N N . PHE B 1 103 ? 24.734 15.57 0.717 1 90.94 103 PHE B N 1
ATOM 3052 C CA . PHE B 1 103 ? 24.484 14.156 0.983 1 90.94 103 PHE B CA 1
ATOM 3053 C C . PHE B 1 103 ? 23.031 13.922 1.348 1 90.94 103 PHE B C 1
ATOM 3055 O O . PHE B 1 103 ? 22.375 13.047 0.77 1 90.94 103 PHE B O 1
ATOM 3062 N N . PHE B 1 104 ? 22.547 14.695 2.221 1 93.5 104 PHE B N 1
ATOM 3063 C CA . PHE B 1 104 ? 21.172 14.523 2.664 1 93.5 104 PHE B CA 1
ATOM 3064 C C . PHE B 1 104 ? 20.188 14.922 1.565 1 93.5 104 PHE B C 1
ATOM 3066 O O . PHE B 1 104 ? 19.109 14.344 1.451 1 93.5 104 PHE B O 1
ATOM 3073 N N . ASN B 1 105 ? 20.641 15.812 0.786 1 94.25 105 ASN B N 1
ATOM 3074 C CA . ASN B 1 105 ? 19.828 16.172 -0.37 1 94.25 105 ASN B CA 1
ATOM 3075 C C . ASN B 1 105 ? 19.719 15.023 -1.363 1 94.25 105 ASN B C 1
ATOM 3077 O O . ASN B 1 105 ? 18.625 14.719 -1.85 1 94.25 105 ASN B O 1
ATOM 3081 N N . LEU B 1 106 ? 20.766 14.398 -1.621 1 93.69 106 LEU B N 1
ATOM 3082 C CA . LEU B 1 106 ? 20.797 13.25 -2.516 1 93.69 106 LEU B CA 1
ATOM 3083 C C . LEU B 1 106 ? 19.984 12.094 -1.938 1 93.69 106 LEU B C 1
ATOM 3085 O O . LEU B 1 106 ? 19.281 11.391 -2.672 1 93.69 106 LEU B O 1
ATOM 3089 N N . MET B 1 107 ? 20.094 11.945 -0.687 1 93.38 107 MET B N 1
ATOM 3090 C CA . MET B 1 107 ? 19.344 10.883 -0.032 1 93.38 107 MET B CA 1
ATOM 3091 C C . MET B 1 107 ? 17.844 11.125 -0.141 1 93.38 107 MET B C 1
ATOM 3093 O O . MET B 1 107 ? 17.078 10.188 -0.365 1 93.38 107 MET B O 1
ATOM 3097 N N . TYR B 1 108 ? 17.484 12.344 0.073 1 92.62 108 TYR B N 1
ATOM 3098 C CA . TYR B 1 108 ? 16.078 12.695 -0.032 1 92.62 108 TYR B CA 1
ATOM 3099 C C . TYR B 1 108 ? 15.523 12.328 -1.403 1 92.62 108 TYR B C 1
ATOM 3101 O O . TYR B 1 108 ? 14.531 11.594 -1.504 1 92.62 108 TYR B O 1
ATOM 3109 N N . TYR B 1 109 ? 16.188 12.68 -2.441 1 90.44 109 TYR B N 1
ATOM 3110 C CA . TYR B 1 109 ? 15.719 12.414 -3.797 1 90.44 109 TYR B CA 1
ATOM 3111 C C . TYR B 1 109 ? 15.812 10.93 -4.125 1 90.44 109 TYR B C 1
ATOM 3113 O O . TYR B 1 109 ? 14.984 10.391 -4.863 1 90.44 109 TYR B O 1
ATOM 3121 N N . TYR B 1 110 ? 16.781 10.328 -3.588 1 91.62 110 TYR B N 1
ATOM 3122 C CA . TYR B 1 110 ? 16.906 8.883 -3.783 1 91.62 110 TYR B CA 1
ATOM 3123 C C . TYR B 1 110 ? 15.719 8.141 -3.199 1 91.62 110 TYR B C 1
ATOM 3125 O O . TYR B 1 110 ? 15.094 7.324 -3.879 1 91.62 110 TYR B O 1
ATOM 3133 N N . PHE B 1 111 ? 15.344 8.406 -1.965 1 92.88 111 PHE B N 1
ATOM 3134 C CA . PHE B 1 111 ? 14.25 7.695 -1.312 1 92.88 111 PHE B CA 1
ATOM 3135 C C . PHE B 1 111 ? 12.922 8 -1.992 1 92.88 111 PHE B C 1
ATOM 3137 O O . PHE B 1 111 ? 12.102 7.105 -2.195 1 92.88 111 PHE B O 1
ATOM 3144 N N . ILE B 1 112 ? 12.734 9.203 -2.383 1 88.88 112 ILE B N 1
ATOM 3145 C CA . ILE B 1 112 ? 11.492 9.578 -3.045 1 88.88 112 ILE B CA 1
ATOM 3146 C C . ILE B 1 112 ? 11.383 8.852 -4.383 1 88.88 112 ILE B C 1
ATOM 3148 O O . ILE B 1 112 ? 10.305 8.367 -4.746 1 88.88 112 ILE B O 1
ATOM 3152 N N . SER B 1 113 ? 12.469 8.719 -5.098 1 89.69 113 SER B N 1
ATOM 3153 C CA . SER B 1 113 ? 12.453 8.016 -6.375 1 89.69 113 SER B CA 1
ATOM 3154 C C . SER B 1 113 ? 12.312 6.508 -6.172 1 89.69 113 SER B C 1
ATOM 3156 O O . SER B 1 113 ? 11.648 5.832 -6.957 1 89.69 113 SER B O 1
ATOM 3158 N N . ALA B 1 114 ? 12.93 5.996 -5.109 1 90.31 114 ALA B N 1
ATOM 3159 C CA . ALA B 1 114 ? 12.953 4.562 -4.844 1 90.31 114 ALA B CA 1
ATOM 3160 C C . ALA B 1 114 ? 11.555 4.031 -4.562 1 90.31 114 ALA B C 1
ATOM 3162 O O . ALA B 1 114 ? 11.273 2.85 -4.789 1 90.31 114 ALA B O 1
ATOM 3163 N N . MET B 1 115 ? 10.664 4.844 -4.02 1 88.88 115 MET B N 1
ATOM 3164 C CA . MET B 1 115 ? 9.312 4.383 -3.699 1 88.88 115 MET B CA 1
ATOM 3165 C C . MET B 1 115 ? 8.547 4.031 -4.965 1 88.88 115 MET B C 1
ATOM 3167 O O . MET B 1 115 ? 7.531 3.334 -4.906 1 88.88 115 MET B O 1
ATOM 3171 N N . PHE B 1 116 ? 9.055 4.406 -6.141 1 87.62 116 PHE B N 1
ATOM 3172 C CA . PHE B 1 116 ? 8.375 4.168 -7.41 1 87.62 116 PHE B CA 1
ATOM 3173 C C . PHE B 1 116 ? 8.898 2.898 -8.07 1 87.62 116 PHE B C 1
ATOM 3175 O O . PHE B 1 116 ? 8.383 2.475 -9.109 1 87.62 116 PHE B O 1
ATOM 3182 N N . ILE B 1 117 ? 9.852 2.316 -7.492 1 87.31 117 ILE B N 1
ATOM 3183 C CA . ILE B 1 117 ? 10.375 1.068 -8.039 1 87.31 117 ILE B CA 1
ATOM 3184 C C . ILE B 1 117 ? 9.438 -0.085 -7.672 1 87.31 117 ILE B C 1
ATOM 3186 O O . ILE B 1 117 ? 9.258 -0.392 -6.492 1 87.31 117 ILE B O 1
ATOM 3190 N N . PRO B 1 118 ? 8.906 -0.73 -8.633 1 87.12 118 PRO B N 1
ATOM 3191 C CA . PRO B 1 118 ? 8.016 -1.86 -8.352 1 87.12 118 PRO B CA 1
ATOM 3192 C C . PRO B 1 118 ? 8.758 -3.074 -7.797 1 87.12 118 PRO B C 1
ATOM 3194 O O . PRO B 1 118 ? 9.852 -3.404 -8.273 1 87.12 118 PRO B O 1
ATOM 3197 N N . PHE B 1 119 ? 8.188 -3.662 -6.859 1 85.31 119 PHE B N 1
ATOM 3198 C CA . PHE B 1 119 ? 8.797 -4.844 -6.266 1 85.31 119 PHE B CA 1
ATOM 3199 C C . PHE B 1 119 ? 9.016 -5.93 -7.316 1 85.31 119 PHE B C 1
ATOM 3201 O O . PHE B 1 119 ? 10.016 -6.652 -7.277 1 85.31 119 PHE B O 1
ATOM 3208 N N . ASN B 1 120 ? 8.102 -6.055 -8.203 1 79.69 120 ASN B N 1
ATOM 3209 C CA . ASN B 1 120 ? 8.156 -7.105 -9.211 1 79.69 120 ASN B CA 1
ATOM 3210 C C . ASN B 1 120 ? 9.414 -6.992 -10.07 1 79.69 120 ASN B C 1
ATOM 3212 O O . ASN B 1 120 ? 9.906 -7.996 -10.586 1 79.69 120 ASN B O 1
ATOM 3216 N N . VAL B 1 121 ? 9.914 -5.828 -10.164 1 80.62 121 VAL B N 1
ATOM 3217 C CA . VAL B 1 121 ? 11.086 -5.586 -10.992 1 80.62 121 VAL B CA 1
ATOM 3218 C C . VAL B 1 121 ? 12.344 -6.062 -10.266 1 80.62 121 VAL B C 1
ATOM 3220 O O . VAL B 1 121 ? 13.289 -6.547 -10.898 1 80.62 121 VAL B O 1
ATOM 3223 N N . ILE B 1 122 ? 12.305 -5.977 -8.961 1 86.88 122 ILE B N 1
ATOM 3224 C CA . ILE B 1 122 ? 13.531 -6.266 -8.234 1 86.88 122 ILE B CA 1
ATOM 3225 C C . ILE B 1 122 ? 13.398 -7.609 -7.52 1 86.88 122 ILE B C 1
ATOM 3227 O O . ILE B 1 122 ? 14.359 -8.094 -6.91 1 86.88 122 ILE B O 1
ATOM 3231 N N . MET B 1 123 ? 12.289 -8.203 -7.641 1 87 123 MET B N 1
ATOM 3232 C CA . MET B 1 123 ? 11.945 -9.383 -6.855 1 87 123 MET B CA 1
ATOM 3233 C C . MET B 1 123 ? 12.961 -10.5 -7.078 1 87 123 MET B C 1
ATOM 3235 O O . MET B 1 123 ? 13.547 -11.016 -6.125 1 87 123 MET B O 1
ATOM 3239 N N . LEU B 1 124 ? 13.234 -10.852 -8.312 1 82.81 124 LEU B N 1
ATOM 3240 C CA . LEU B 1 124 ? 14.094 -11.992 -8.625 1 82.81 124 LEU B CA 1
ATOM 3241 C C . LEU B 1 124 ? 15.547 -11.68 -8.273 1 82.81 124 LEU B C 1
ATOM 3243 O O . LEU B 1 124 ? 16.219 -12.477 -7.605 1 82.81 124 LEU B O 1
ATOM 3247 N N . PRO B 1 125 ? 16.016 -10.539 -8.656 1 84.62 125 PRO B N 1
ATOM 3248 C CA . PRO B 1 125 ? 17.391 -10.219 -8.25 1 84.62 125 PRO B CA 1
ATOM 3249 C C . PRO B 1 125 ? 17.547 -10.133 -6.734 1 84.62 125 PRO B C 1
ATOM 3251 O O . PRO B 1 125 ? 18.609 -10.438 -6.203 1 84.62 125 PRO B O 1
ATOM 3254 N N . LEU B 1 126 ? 16.531 -9.719 -6.086 1 88.75 126 LEU B N 1
ATOM 3255 C CA . LEU B 1 126 ? 16.562 -9.633 -4.629 1 88.75 126 LEU B CA 1
ATOM 3256 C C . LEU B 1 126 ? 16.734 -11.016 -4.012 1 88.75 126 LEU B C 1
ATOM 3258 O O . LEU B 1 126 ? 17.406 -11.164 -2.986 1 88.75 126 LEU B O 1
ATOM 3262 N N . VAL B 1 127 ? 16.109 -12.008 -4.645 1 87.38 127 VAL B N 1
ATOM 3263 C CA . VAL B 1 127 ? 16.234 -13.375 -4.148 1 87.38 127 VAL B CA 1
ATOM 3264 C C . VAL B 1 127 ? 17.688 -13.82 -4.195 1 87.38 127 VAL B C 1
ATOM 3266 O O . VAL B 1 127 ? 18.203 -14.391 -3.23 1 87.38 127 VAL B O 1
ATOM 3269 N N . LYS B 1 128 ? 18.266 -13.547 -5.285 1 82.81 128 LYS B N 1
ATOM 3270 C CA . LYS B 1 128 ? 19.672 -13.922 -5.453 1 82.81 128 LYS B CA 1
ATOM 3271 C C . LYS B 1 128 ? 20.547 -13.195 -4.445 1 82.81 128 LYS B C 1
ATOM 3273 O O . LYS B 1 128 ? 21.438 -13.805 -3.838 1 82.81 128 LYS B O 1
ATOM 3278 N N . GLN B 1 129 ? 20.281 -11.938 -4.301 1 87.19 129 GLN B N 1
ATOM 3279 C CA . GLN B 1 129 ? 21.047 -11.141 -3.35 1 87.19 129 GLN B CA 1
ATOM 3280 C C . GLN B 1 129 ? 20.828 -11.617 -1.92 1 87.19 129 GLN B C 1
ATOM 3282 O O . GLN B 1 129 ? 21.766 -11.758 -1.147 1 87.19 129 GLN B O 1
ATOM 3287 N N . ALA B 1 130 ? 19.625 -11.836 -1.533 1 90.94 130 ALA B N 1
ATOM 3288 C CA . ALA B 1 130 ? 19.281 -12.273 -0.182 1 90.94 130 ALA B CA 1
ATOM 3289 C C . ALA B 1 130 ? 19.891 -13.641 0.128 1 90.94 130 ALA B C 1
ATOM 3291 O O . ALA B 1 130 ? 20.328 -13.883 1.251 1 90.94 130 ALA B O 1
ATOM 3292 N N . SER B 1 131 ? 19.844 -14.5 -0.857 1 89 131 SER B N 1
ATOM 3293 C CA . SER B 1 131 ? 20.438 -15.82 -0.679 1 89 131 SER B CA 1
ATOM 3294 C C . SER B 1 131 ? 21.953 -15.719 -0.491 1 89 131 SER B C 1
ATOM 3296 O O . SER B 1 131 ? 22.516 -16.406 0.364 1 89 131 SER B O 1
ATOM 3298 N N . ALA B 1 132 ? 22.594 -14.875 -1.225 1 87.44 132 ALA B N 1
ATOM 3299 C CA . ALA B 1 132 ? 24.031 -14.695 -1.144 1 87.44 132 ALA B CA 1
ATOM 3300 C C . ALA B 1 132 ? 24.453 -14.203 0.239 1 87.44 132 ALA B C 1
ATOM 3302 O O . ALA B 1 132 ? 25.516 -14.57 0.743 1 87.44 132 ALA B O 1
ATOM 3303 N N . PHE B 1 133 ? 23.609 -13.43 0.872 1 92.06 133 PHE B N 1
ATOM 3304 C CA . PHE B 1 133 ? 23.938 -12.875 2.176 1 92.06 133 PHE B CA 1
ATOM 3305 C C . PHE B 1 133 ? 23.219 -13.617 3.287 1 92.06 133 PHE B C 1
ATOM 3307 O O . PHE B 1 133 ? 23.203 -13.18 4.438 1 92.06 133 PHE B O 1
ATOM 3314 N N . HIS B 1 134 ? 22.562 -14.688 2.926 1 93.31 134 HIS B N 1
ATOM 3315 C CA . HIS B 1 134 ? 21.875 -15.562 3.861 1 93.31 134 HIS B CA 1
ATOM 3316 C C . HIS B 1 134 ? 20.766 -14.82 4.609 1 93.31 134 HIS B C 1
ATOM 3318 O O . HIS B 1 134 ? 20.625 -14.961 5.824 1 93.31 134 HIS B O 1
AT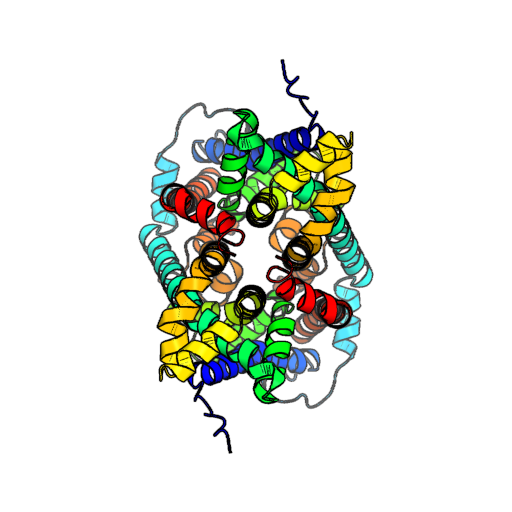OM 3324 N N . LEU B 1 135 ? 20.062 -14.008 3.842 1 93.75 135 LEU B N 1
ATOM 3325 C CA . LEU B 1 135 ? 18.969 -13.234 4.414 1 93.75 135 LEU B CA 1
ATOM 3326 C C . LEU B 1 135 ? 17.625 -13.867 4.086 1 93.75 135 LEU B C 1
ATOM 3328 O O . LEU B 1 135 ? 16.562 -13.281 4.371 1 93.75 135 LEU B O 1
ATOM 3332 N N . ASP B 1 136 ? 17.594 -15.023 3.555 1 93.5 136 ASP B N 1
ATOM 3333 C CA . ASP B 1 136 ? 16.359 -15.695 3.16 1 93.5 136 ASP B CA 1
ATOM 3334 C C . ASP B 1 136 ? 15.75 -16.469 4.332 1 93.5 136 ASP B C 1
ATOM 3336 O O . ASP B 1 136 ? 15.508 -17.672 4.23 1 93.5 136 ASP B O 1
ATOM 3340 N N . ASN B 1 137 ? 15.508 -15.852 5.41 1 96.31 137 ASN B N 1
ATOM 3341 C CA . ASN B 1 137 ? 14.891 -16.359 6.633 1 96.31 137 ASN B CA 1
ATOM 3342 C C . ASN B 1 137 ? 14.047 -15.281 7.312 1 96.31 137 ASN B C 1
ATOM 3344 O O . ASN B 1 137 ? 13.914 -14.164 6.801 1 96.31 137 ASN B O 1
ATOM 3348 N N . ILE B 1 138 ? 13.469 -15.578 8.445 1 96.38 138 ILE B N 1
ATOM 3349 C CA . ILE B 1 138 ? 12.5 -14.703 9.102 1 96.38 138 ILE B CA 1
ATOM 3350 C C . ILE B 1 138 ? 13.195 -13.43 9.57 1 96.38 138 ILE B C 1
ATOM 3352 O O . ILE B 1 138 ? 12.602 -12.344 9.539 1 96.38 138 ILE B O 1
ATOM 3356 N N . TYR B 1 139 ? 14.422 -13.484 9.961 1 96.31 139 TYR B N 1
ATOM 3357 C CA . TYR B 1 139 ? 15.148 -12.305 10.406 1 96.31 139 TYR B CA 1
ATOM 3358 C C . TYR B 1 139 ? 15.539 -11.422 9.227 1 96.31 139 TYR B C 1
ATOM 3360 O O . TYR B 1 139 ? 15.422 -10.195 9.289 1 96.31 139 TYR B O 1
ATOM 3368 N N . GLY B 1 140 ? 15.984 -12.109 8.18 1 96.25 140 GLY B N 1
ATOM 3369 C CA . GLY B 1 140 ? 16.375 -11.383 6.98 1 96.25 140 GLY B CA 1
ATOM 3370 C C . GLY B 1 140 ? 15.219 -10.641 6.332 1 96.25 140 GLY B C 1
ATOM 3371 O O . GLY B 1 140 ? 15.352 -9.461 5.988 1 96.25 140 GLY B O 1
ATOM 3372 N N . ILE B 1 141 ? 14.125 -11.312 6.18 1 96.81 141 ILE B N 1
ATOM 3373 C CA . ILE B 1 141 ? 12.977 -10.688 5.523 1 96.81 141 ILE B CA 1
ATOM 3374 C C . ILE B 1 141 ? 12.469 -9.523 6.375 1 96.81 141 ILE B C 1
ATOM 3376 O O . ILE B 1 141 ? 12.008 -8.508 5.84 1 96.81 141 ILE B O 1
ATOM 3380 N N . THR B 1 142 ? 12.539 -9.656 7.727 1 97.62 142 THR B N 1
ATOM 3381 C CA . THR B 1 142 ? 12.133 -8.586 8.625 1 97.62 142 THR B CA 1
ATOM 3382 C C . THR B 1 142 ? 12.984 -7.34 8.414 1 97.62 142 THR B C 1
ATOM 3384 O O . THR B 1 142 ? 12.461 -6.227 8.32 1 97.62 142 THR B O 1
ATOM 3387 N N . LEU B 1 143 ? 14.227 -7.516 8.289 1 95.62 143 LEU B N 1
ATOM 3388 C CA . LEU B 1 143 ? 15.133 -6.41 8.016 1 95.62 143 LEU B CA 1
ATOM 3389 C C . LEU B 1 143 ? 14.82 -5.766 6.668 1 95.62 143 LEU B C 1
ATOM 3391 O O . LEU B 1 143 ? 14.828 -4.539 6.543 1 95.62 143 LEU B O 1
ATOM 3395 N N . ILE B 1 144 ? 14.555 -6.574 5.711 1 95.31 144 ILE B N 1
ATOM 3396 C CA . ILE B 1 144 ? 14.281 -6.09 4.363 1 95.31 144 ILE B CA 1
ATOM 3397 C C . ILE B 1 144 ? 13 -5.254 4.367 1 95.31 144 ILE B C 1
ATOM 3399 O O . ILE B 1 144 ? 12.922 -4.223 3.697 1 95.31 144 ILE B O 1
ATOM 3403 N N . TYR B 1 145 ? 11.969 -5.684 5.141 1 97 145 TYR B N 1
ATOM 3404 C CA . TYR B 1 145 ? 10.742 -4.898 5.266 1 97 145 TYR B CA 1
ATOM 3405 C C . TYR B 1 145 ? 11.039 -3.516 5.836 1 97 145 TYR B C 1
ATOM 3407 O O . TYR B 1 145 ? 10.508 -2.512 5.355 1 97 145 TYR B O 1
ATOM 3415 N N . ILE B 1 146 ? 11.875 -3.465 6.844 1 96.44 146 ILE B N 1
ATOM 3416 C CA . ILE B 1 146 ? 12.211 -2.197 7.488 1 96.44 146 ILE B CA 1
ATOM 3417 C C . ILE B 1 146 ? 12.891 -1.273 6.48 1 96.44 146 ILE B C 1
ATOM 3419 O O . ILE B 1 146 ? 12.562 -0.089 6.395 1 96.44 146 ILE B O 1
ATOM 3423 N N . ILE B 1 147 ? 13.742 -1.858 5.707 1 94.31 147 ILE B N 1
ATOM 3424 C CA . ILE B 1 147 ? 14.531 -1.092 4.75 1 94.31 147 ILE B CA 1
ATOM 3425 C C . ILE B 1 147 ? 13.648 -0.67 3.576 1 94.31 147 ILE B C 1
ATOM 3427 O O . ILE B 1 147 ? 13.688 0.486 3.146 1 94.31 147 ILE B O 1
ATOM 3431 N N . PHE B 1 148 ? 12.836 -1.591 3.086 1 94.56 148 PHE B N 1
ATOM 3432 C CA . PHE B 1 148 ? 11.984 -1.314 1.939 1 94.56 148 PHE B CA 1
ATOM 3433 C C . PHE B 1 148 ? 10.891 -0.312 2.305 1 94.56 148 PHE B C 1
ATOM 3435 O O . PHE B 1 148 ? 10.312 0.329 1.428 1 94.56 148 PHE B O 1
ATOM 3442 N N . GLY B 1 149 ? 10.648 -0.186 3.596 1 95.06 149 GLY B N 1
ATOM 3443 C CA . GLY B 1 149 ? 9.672 0.795 4.055 1 95.06 149 GLY B CA 1
ATOM 3444 C C . GLY B 1 149 ? 10.234 2.203 4.125 1 95.06 149 GLY B C 1
ATOM 3445 O O . GLY B 1 149 ? 9.484 3.176 4.188 1 95.06 149 GLY B O 1
ATOM 3446 N N . LEU B 1 150 ? 11.508 2.361 4.008 1 95.5 150 LEU B N 1
ATOM 3447 C CA . LEU B 1 150 ? 12.18 3.643 4.207 1 95.5 150 LEU B CA 1
ATOM 3448 C C . LEU B 1 150 ? 11.711 4.668 3.186 1 95.5 150 LEU B C 1
ATOM 3450 O O . LEU B 1 150 ? 11.359 5.793 3.545 1 95.5 150 LEU B O 1
ATOM 3454 N N . PRO B 1 151 ? 11.625 4.32 1.888 1 93.81 151 PRO B N 1
ATOM 3455 C CA . PRO B 1 151 ? 11.219 5.32 0.895 1 93.81 151 PRO B CA 1
ATOM 3456 C C . PRO B 1 151 ? 9.82 5.883 1.162 1 93.81 151 PRO B C 1
ATOM 3458 O O . PRO B 1 151 ? 9.656 7.102 1.259 1 93.81 151 PRO B O 1
ATOM 3461 N N . MET B 1 152 ? 8.883 5.066 1.362 1 92.62 152 MET B N 1
ATOM 3462 C CA . MET B 1 152 ? 7.512 5.512 1.61 1 92.62 152 MET B CA 1
ATOM 3463 C C . MET B 1 152 ? 7.414 6.262 2.934 1 92.62 152 MET B C 1
ATOM 3465 O O . MET B 1 152 ? 6.777 7.312 3.012 1 92.62 152 MET B O 1
ATOM 3469 N N . ASN B 1 153 ? 8.031 5.738 3.934 1 94.38 153 ASN B N 1
ATOM 3470 C CA . ASN B 1 153 ? 7.953 6.359 5.254 1 94.38 153 ASN B CA 1
ATOM 3471 C C . ASN B 1 153 ? 8.68 7.699 5.285 1 94.38 153 ASN B C 1
ATOM 3473 O O . ASN B 1 153 ? 8.273 8.617 6 1 94.38 153 ASN B O 1
ATOM 3477 N N . THR B 1 154 ? 9.797 7.75 4.57 1 93.06 154 THR B N 1
ATOM 3478 C CA . THR B 1 154 ? 10.477 9.031 4.441 1 93.06 154 THR B CA 1
ATOM 3479 C C . THR B 1 154 ? 9.57 10.062 3.779 1 93.06 154 THR B C 1
ATOM 3481 O O . THR B 1 154 ? 9.508 11.219 4.215 1 93.06 154 THR B O 1
ATOM 3484 N N . PHE B 1 155 ? 8.891 9.617 2.824 1 89.88 155 PHE B N 1
ATOM 3485 C CA . PHE B 1 155 ? 7.941 10.484 2.135 1 89.88 155 PHE B CA 1
ATOM 3486 C C . PHE B 1 155 ? 6.859 10.977 3.09 1 89.88 155 PHE B C 1
ATOM 3488 O O . PHE B 1 155 ? 6.602 12.172 3.184 1 89.88 155 PHE B O 1
ATOM 3495 N N . LEU B 1 156 ? 6.262 10.141 3.832 1 89.88 156 LEU B N 1
ATOM 3496 C CA . LEU B 1 156 ? 5.156 10.484 4.723 1 89.88 156 LEU B CA 1
ATOM 3497 C C . LEU B 1 156 ? 5.637 11.359 5.871 1 89.88 156 LEU B C 1
ATOM 3499 O O . LEU B 1 156 ? 5.055 12.414 6.141 1 89.88 156 LEU B O 1
ATOM 3503 N N . TYR B 1 157 ? 6.711 10.969 6.516 1 92.94 157 TYR B N 1
ATOM 3504 C CA . TYR B 1 157 ? 7.223 11.727 7.652 1 92.94 157 TYR B CA 1
ATOM 3505 C C . TYR B 1 157 ? 7.734 13.094 7.211 1 92.94 157 TYR B C 1
ATOM 3507 O O . TYR B 1 157 ? 7.613 14.078 7.945 1 92.94 157 TYR B O 1
ATOM 3515 N N . SER B 1 158 ? 8.391 13.117 6.039 1 91 158 SER B N 1
ATOM 3516 C CA . SER B 1 158 ? 8.93 14.383 5.559 1 91 158 SER B CA 1
ATOM 3517 C C . SER B 1 158 ? 7.84 15.438 5.41 1 91 158 SER B C 1
ATOM 3519 O O . SER B 1 158 ? 8.031 16.594 5.789 1 91 158 SER B O 1
ATOM 3521 N N . GLY B 1 159 ? 6.77 15.031 4.871 1 84.94 159 GLY B N 1
ATOM 3522 C CA . GLY B 1 159 ? 5.656 15.961 4.742 1 84.94 159 GLY B CA 1
ATOM 3523 C C . GLY B 1 159 ? 5.184 16.516 6.074 1 84.94 159 GLY B C 1
ATOM 3524 O O . GLY B 1 159 ? 4.914 17.719 6.195 1 84.94 159 GLY B O 1
ATOM 3525 N N . TYR B 1 160 ? 5.109 15.672 7.055 1 87.25 160 TYR B N 1
ATOM 3526 C CA . TYR B 1 160 ? 4.645 16.078 8.375 1 87.25 160 TYR B CA 1
ATOM 3527 C C . TYR B 1 160 ? 5.691 16.922 9.086 1 87.25 160 TYR B C 1
ATOM 3529 O O . TYR B 1 160 ? 5.359 17.953 9.688 1 87.25 160 TYR B O 1
ATOM 3537 N N . ILE B 1 161 ? 6.914 16.625 9.008 1 91.88 161 ILE B N 1
ATOM 3538 C CA . ILE B 1 161 ? 8 17.312 9.695 1 91.88 161 ILE B CA 1
ATOM 3539 C C . ILE B 1 161 ? 8.156 18.719 9.141 1 91.88 161 ILE B C 1
ATOM 3541 O O . ILE B 1 161 ? 8.445 19.656 9.883 1 91.88 161 ILE B O 1
ATOM 3545 N N . LYS B 1 162 ? 7.98 18.844 7.902 1 88.06 162 LYS B N 1
ATOM 3546 C CA . LYS B 1 162 ? 8.078 20.156 7.266 1 88.06 162 LYS B CA 1
ATOM 3547 C C . LYS B 1 162 ? 7.023 21.109 7.816 1 88.06 162 LYS B C 1
ATOM 3549 O O . LYS B 1 162 ? 7.227 22.328 7.824 1 88.06 162 LYS B O 1
ATOM 3554 N N . SER B 1 163 ? 5.984 20.531 8.273 1 84.06 163 SER B N 1
ATOM 3555 C CA . SER B 1 163 ? 4.91 21.359 8.812 1 84.06 163 SER B CA 1
ATOM 3556 C C . SER B 1 163 ? 5.223 21.812 10.234 1 84.06 163 SER B C 1
ATOM 3558 O O . SER B 1 163 ? 4.582 22.734 10.75 1 84.06 163 SER B O 1
ATOM 3560 N N . LEU B 1 164 ? 6.184 21.203 10.867 1 89.69 164 LEU B N 1
ATOM 3561 C CA . LEU B 1 164 ? 6.59 21.594 12.211 1 89.69 164 LEU B CA 1
ATOM 3562 C C . LEU B 1 164 ? 7.527 22.797 12.172 1 89.69 164 LEU B C 1
ATOM 3564 O O . LEU B 1 164 ? 8.492 22.812 11.406 1 89.69 164 LEU B O 1
ATOM 3568 N N . PRO B 1 165 ? 7.25 23.781 12.961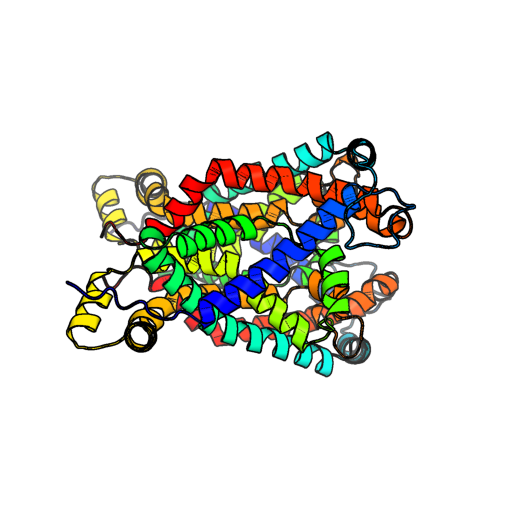 1 93.06 165 PRO B N 1
ATOM 3569 C CA . PRO B 1 165 ? 8.125 24.953 12.969 1 93.06 165 PRO B CA 1
ATOM 3570 C C . PRO B 1 165 ? 9.547 24.641 13.414 1 93.06 165 PRO B C 1
ATOM 3572 O O . PRO B 1 165 ? 9.742 23.953 14.422 1 93.06 165 PRO B O 1
ATOM 3575 N N . VAL B 1 166 ? 10.469 25.172 12.734 1 92.25 166 VAL B N 1
ATOM 3576 C CA . VAL B 1 166 ? 11.875 24.953 13.031 1 92.25 166 VAL B CA 1
ATOM 3577 C C . VAL B 1 166 ? 12.234 25.641 14.352 1 92.25 166 VAL B C 1
ATOM 3579 O O . VAL B 1 166 ? 13.219 25.266 15 1 92.25 166 VAL B O 1
ATOM 3582 N N . ALA B 1 167 ? 11.414 26.594 14.727 1 93.94 167 ALA B N 1
ATOM 3583 C CA . ALA B 1 167 ? 11.617 27.344 15.961 1 93.94 167 ALA B CA 1
ATOM 3584 C C . ALA B 1 167 ? 11.648 26.422 17.172 1 93.94 167 ALA B C 1
ATOM 3586 O O . ALA B 1 167 ? 12.336 26.703 18.156 1 93.94 167 ALA B O 1
ATOM 3587 N N . LEU B 1 168 ? 10.961 25.297 17.047 1 93.69 168 LEU B N 1
ATOM 3588 C CA . LEU B 1 168 ? 10.953 24.328 18.125 1 93.69 168 LEU B CA 1
ATOM 3589 C C . LEU B 1 168 ? 12.352 23.781 18.375 1 93.69 168 LEU B C 1
ATOM 3591 O O . LEU B 1 168 ? 12.789 23.656 19.516 1 93.69 168 LEU B O 1
ATOM 3595 N N . GLU B 1 169 ? 13.008 23.484 17.344 1 93.25 169 GLU B N 1
ATOM 3596 C CA . GLU B 1 169 ? 14.359 22.938 17.438 1 93.25 169 GLU B CA 1
ATOM 3597 C C . GLU B 1 169 ? 15.367 24 17.859 1 93.25 169 GLU B C 1
ATOM 3599 O O . GLU B 1 169 ? 16.297 23.719 18.609 1 93.25 169 GLU B O 1
ATOM 3604 N N . GLU B 1 170 ? 15.195 25.172 17.406 1 93.38 170 GLU B N 1
ATOM 3605 C CA . GLU B 1 170 ? 16.062 26.281 17.781 1 93.38 170 GLU B CA 1
ATOM 3606 C C . GLU B 1 170 ? 15.953 26.594 19.266 1 93.38 170 GLU B C 1
ATOM 3608 O O . GLU B 1 170 ? 16.969 26.844 19.938 1 93.38 170 GLU B O 1
ATOM 3613 N N . ALA B 1 171 ? 14.734 26.578 19.719 1 95.31 171 ALA B N 1
ATOM 3614 C CA . ALA B 1 171 ? 14.508 26.812 21.156 1 95.31 171 ALA B CA 1
ATOM 3615 C C . ALA B 1 171 ? 15.156 25.719 22 1 95.31 171 ALA B C 1
ATOM 3617 O O . ALA B 1 171 ? 15.75 26.016 23.047 1 95.31 171 ALA B O 1
ATOM 3618 N N . ALA B 1 172 ? 15.062 24.562 21.562 1 94.31 172 ALA B N 1
ATOM 3619 C CA . ALA B 1 172 ? 15.688 23.438 22.266 1 94.31 172 ALA B CA 1
ATOM 3620 C C . ALA B 1 172 ? 17.203 23.594 22.312 1 94.31 172 ALA B C 1
ATOM 3622 O O . ALA B 1 172 ? 17.844 23.297 23.328 1 94.31 172 ALA B O 1
ATOM 3623 N N . LYS B 1 173 ? 17.719 24.031 21.234 1 92.31 173 LYS B N 1
ATOM 3624 C CA . LYS B 1 173 ? 19.172 24.266 21.156 1 92.31 173 LYS B CA 1
ATOM 3625 C C . LYS B 1 173 ? 19.609 25.344 22.141 1 92.31 173 LYS B C 1
ATOM 3627 O O . LYS B 1 173 ? 20.656 25.234 22.781 1 92.31 173 LYS B O 1
ATOM 3632 N N . ILE B 1 174 ? 18.844 26.312 22.203 1 94.5 174 ILE B N 1
ATOM 3633 C CA . ILE B 1 174 ? 19.125 27.406 23.125 1 94.5 174 ILE B CA 1
ATOM 3634 C C . ILE B 1 174 ? 19.094 26.875 24.562 1 94.5 174 ILE B C 1
ATOM 3636 O O . ILE B 1 174 ? 19.906 27.297 25.391 1 94.5 174 ILE B O 1
ATOM 3640 N N . ASP B 1 175 ? 18.25 25.953 24.859 1 94.81 175 ASP B N 1
ATOM 3641 C CA . ASP B 1 175 ? 18.125 25.359 26.188 1 94.81 175 ASP B CA 1
ATOM 3642 C C . ASP B 1 175 ? 19.234 24.328 26.422 1 94.81 175 ASP B C 1
ATOM 3644 O O . ASP B 1 175 ? 19.312 23.734 27.484 1 94.81 175 ASP B O 1
ATOM 3648 N N . GLY B 1 176 ? 20.047 24.078 25.422 1 93.12 176 GLY B N 1
ATOM 3649 C CA . GLY B 1 176 ? 21.219 23.234 25.594 1 93.12 176 GLY B CA 1
ATOM 3650 C C . GLY B 1 176 ? 20.984 21.797 25.141 1 93.12 176 GLY B C 1
ATOM 3651 O O . GLY B 1 176 ? 21.828 20.938 25.375 1 93.12 176 GLY B O 1
ATOM 3652 N N . ALA B 1 177 ? 19.828 21.547 24.547 1 93.44 177 ALA B N 1
ATOM 3653 C CA . ALA B 1 177 ? 19.531 20.188 24.094 1 93.44 177 ALA B CA 1
ATOM 3654 C C . ALA B 1 177 ? 20.297 19.859 22.812 1 93.44 177 ALA B C 1
ATOM 3656 O O . ALA B 1 177 ? 20.438 20.703 21.938 1 93.44 177 ALA B O 1
ATOM 3657 N N . ASP B 1 178 ? 20.75 18.609 22.75 1 92.88 178 ASP B N 1
ATOM 3658 C CA . ASP B 1 178 ? 21.391 18.188 21.516 1 92.88 178 ASP B CA 1
ATOM 3659 C C . ASP B 1 178 ? 20.359 17.656 20.516 1 92.88 178 ASP B C 1
ATOM 3661 O O . ASP B 1 178 ? 19.172 17.641 20.812 1 92.88 178 ASP B O 1
ATOM 3665 N N . THR B 1 179 ? 20.812 17.266 19.344 1 90.94 179 THR B N 1
ATOM 3666 C CA . THR B 1 179 ? 19.922 16.891 18.25 1 90.94 179 THR B CA 1
ATOM 3667 C C . THR B 1 179 ? 19.141 15.625 18.594 1 90.94 179 THR B C 1
ATOM 3669 O O . THR B 1 179 ? 17.938 15.523 18.281 1 90.94 179 THR B O 1
ATOM 3672 N N . PHE B 1 180 ? 1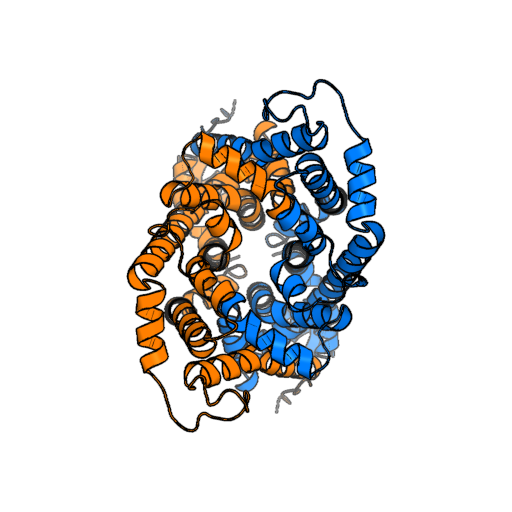9.812 14.68 19.234 1 92.88 180 PHE B N 1
ATOM 3673 C CA . PHE B 1 180 ? 19.156 13.43 19.609 1 92.88 180 PHE B CA 1
ATOM 3674 C C . PHE B 1 180 ? 18.125 13.664 20.703 1 92.88 180 PHE B C 1
ATOM 3676 O O . PHE B 1 180 ? 17.031 13.094 20.672 1 92.88 180 PHE B O 1
ATOM 3683 N N . GLN B 1 181 ? 18.5 14.453 21.625 1 94.06 181 GLN B N 1
ATOM 3684 C CA . GLN B 1 181 ? 17.562 14.82 22.688 1 94.06 181 GLN B CA 1
ATOM 3685 C C . GLN B 1 181 ? 16.359 15.555 22.125 1 94.06 181 GLN B C 1
ATOM 3687 O O . GLN B 1 181 ? 15.219 15.312 22.547 1 94.06 181 GLN B O 1
ATOM 3692 N N . THR B 1 182 ? 16.672 16.469 21.219 1 95.44 182 THR B N 1
ATOM 3693 C CA . THR B 1 182 ? 15.594 17.234 20.578 1 95.44 182 THR B CA 1
ATOM 3694 C C . THR B 1 182 ? 14.656 16.312 19.812 1 95.44 182 THR B C 1
ATOM 3696 O O . THR B 1 182 ? 13.43 16.453 19.891 1 95.44 182 THR B O 1
ATOM 3699 N N . PHE B 1 183 ? 15.188 15.344 19.125 1 96 183 PHE B N 1
ATOM 3700 C CA . PHE B 1 183 ? 14.359 14.406 18.375 1 96 183 PHE B CA 1
ATOM 3701 C C . PHE B 1 183 ? 13.469 13.594 19.312 1 96 183 PHE B C 1
ATOM 3703 O O . PHE B 1 183 ? 12.25 13.547 19.141 1 96 183 PHE B O 1
ATOM 3710 N N . TRP B 1 184 ? 14.047 13.055 20.328 1 95.69 184 TRP B N 1
ATOM 3711 C CA . TRP B 1 184 ? 13.32 12.109 21.172 1 95.69 184 TRP B CA 1
ATOM 3712 C C . TRP B 1 184 ? 12.352 12.836 22.109 1 95.69 184 TRP B C 1
ATOM 3714 O O . TRP B 1 184 ? 11.258 12.336 22.375 1 95.69 184 TRP B O 1
ATOM 3724 N N . SER B 1 185 ? 12.648 14.023 22.516 1 95.88 185 SER B N 1
ATOM 3725 C CA . SER B 1 185 ? 11.859 14.703 23.547 1 95.88 185 SER B CA 1
ATOM 3726 C C . SER B 1 185 ? 10.828 15.641 22.922 1 95.88 185 SER B C 1
ATOM 3728 O O . SER B 1 185 ? 9.781 15.898 23.516 1 95.88 185 SER B O 1
ATOM 3730 N N . ILE B 1 186 ? 11.102 16.109 21.719 1 96.38 186 ILE B N 1
ATOM 3731 C CA . ILE B 1 186 ? 10.234 17.141 21.172 1 96.38 186 ILE B CA 1
ATOM 3732 C C . ILE B 1 186 ? 9.609 16.641 19.859 1 96.38 186 ILE B C 1
ATOM 3734 O O . ILE B 1 186 ? 8.383 16.547 19.766 1 96.38 186 ILE B O 1
ATOM 3738 N N . ILE B 1 187 ? 10.438 16.234 18.953 1 96.62 187 ILE B N 1
ATOM 3739 C CA . ILE B 1 187 ? 9.969 15.961 17.594 1 96.62 187 ILE B CA 1
ATOM 3740 C C . ILE B 1 187 ? 9.203 14.641 17.578 1 96.62 187 ILE B C 1
ATOM 3742 O O . ILE B 1 187 ? 8.094 14.562 17.047 1 96.62 187 ILE B O 1
ATOM 3746 N N . PHE B 1 188 ? 9.742 13.617 18.188 1 96.5 188 PHE B N 1
ATOM 3747 C CA . PHE B 1 188 ? 9.172 12.273 18.141 1 96.5 188 PHE B CA 1
ATOM 3748 C C . PHE B 1 188 ? 7.762 12.258 18.719 1 96.5 188 PHE B C 1
ATOM 3750 O O . PHE B 1 188 ? 6.844 11.703 18.109 1 96.5 188 PHE B O 1
ATOM 3757 N N . PRO B 1 189 ? 7.531 12.898 19.828 1 95.25 189 PRO B N 1
ATOM 3758 C CA . PRO B 1 189 ? 6.164 12.961 20.344 1 95.25 189 PRO B CA 1
ATOM 3759 C C . PRO B 1 189 ? 5.211 13.703 19.406 1 95.25 189 PRO B C 1
ATOM 3761 O O . PRO B 1 189 ? 4.031 13.367 19.328 1 95.25 189 PRO B O 1
ATOM 3764 N N . LEU B 1 190 ? 5.727 14.719 18.734 1 92.88 190 LEU B N 1
ATOM 3765 C CA . LEU B 1 190 ? 4.898 15.5 17.828 1 92.88 190 LEU B CA 1
ATOM 3766 C C . LEU B 1 190 ? 4.547 14.688 16.578 1 92.88 190 LEU B C 1
ATOM 3768 O O . LEU B 1 190 ? 3.594 15.008 15.867 1 92.88 190 LEU B O 1
ATOM 3772 N N . LEU B 1 191 ? 5.297 13.625 16.312 1 92.94 191 LEU B N 1
ATOM 3773 C CA . LEU B 1 191 ? 5.094 12.805 15.133 1 92.94 191 LEU B CA 1
ATOM 3774 C C . LEU B 1 191 ? 4.039 11.727 15.391 1 92.94 191 LEU B C 1
ATOM 3776 O O . LEU B 1 191 ? 3.736 10.93 14.508 1 92.94 191 LEU B O 1
ATOM 3780 N N . LYS B 1 192 ? 3.434 11.711 16.5 1 90.5 192 LYS B N 1
ATOM 3781 C CA . LYS B 1 192 ? 2.518 10.656 16.906 1 90.5 192 LYS B CA 1
ATOM 3782 C C . LYS B 1 192 ? 1.416 10.438 15.883 1 90.5 192 LYS B C 1
ATOM 3784 O O . LYS B 1 192 ? 1.15 9.305 15.469 1 90.5 192 LYS B O 1
ATOM 3789 N N . PRO B 1 193 ? 0.819 11.461 15.383 1 84.44 193 PRO B N 1
ATOM 3790 C CA . PRO B 1 193 ? -0.245 11.242 14.398 1 84.44 193 PRO B CA 1
ATOM 3791 C C . PRO B 1 193 ? 0.262 10.578 13.117 1 84.44 193 PRO B C 1
ATOM 3793 O O . PRO B 1 193 ? -0.358 9.633 12.625 1 84.44 193 PRO B O 1
ATOM 3796 N N . MET B 1 194 ? 1.34 11.141 12.633 1 88.56 194 MET B N 1
ATOM 3797 C CA . MET B 1 194 ? 1.903 10.555 11.414 1 88.56 194 MET B CA 1
ATOM 3798 C C . MET B 1 194 ? 2.424 9.148 11.68 1 88.56 194 MET B C 1
ATOM 3800 O O . MET B 1 194 ? 2.33 8.273 10.812 1 88.56 194 MET B O 1
ATOM 3804 N N . SER B 1 195 ? 2.98 8.945 12.883 1 92.69 195 SER B N 1
ATOM 3805 C CA . SER B 1 195 ? 3.471 7.613 13.227 1 92.69 195 SER B CA 1
ATOM 3806 C C . SER B 1 195 ? 2.33 6.602 13.281 1 92.69 195 SER B C 1
ATOM 3808 O O . SER B 1 195 ? 2.516 5.43 12.945 1 92.69 195 SER B O 1
ATOM 3810 N N . ALA B 1 196 ? 1.169 7.062 13.703 1 87.94 196 ALA B N 1
ATOM 3811 C CA . ALA B 1 196 ? -0.002 6.191 13.688 1 87.94 196 ALA B CA 1
ATOM 3812 C C . ALA B 1 196 ? -0.352 5.766 12.266 1 87.94 196 ALA B C 1
ATOM 3814 O O . ALA B 1 196 ? -0.63 4.594 12.008 1 87.94 196 ALA B O 1
ATOM 3815 N N . THR B 1 197 ? -0.329 6.727 11.352 1 85.62 197 THR B N 1
ATOM 3816 C CA . THR B 1 197 ? -0.602 6.445 9.945 1 85.62 197 THR B CA 1
ATOM 3817 C C . THR B 1 197 ? 0.419 5.461 9.383 1 85.62 197 THR B C 1
ATOM 3819 O O . THR B 1 197 ? 0.052 4.48 8.727 1 85.62 197 THR B O 1
ATOM 3822 N N . VAL B 1 198 ? 1.674 5.75 9.695 1 92.06 198 VAL B N 1
ATOM 3823 C CA . VAL B 1 198 ? 2.756 4.898 9.211 1 92.06 198 VAL B CA 1
ATOM 3824 C C . VAL B 1 198 ? 2.602 3.492 9.781 1 92.06 198 VAL B C 1
ATOM 3826 O O . VAL B 1 198 ? 2.812 2.502 9.078 1 92.06 198 VAL B O 1
ATOM 3829 N N . ALA B 1 199 ? 2.252 3.42 11.047 1 91.88 199 ALA B N 1
ATOM 3830 C CA . ALA B 1 199 ? 2.066 2.125 11.695 1 91.88 199 ALA B CA 1
ATOM 3831 C C . ALA B 1 199 ? 0.957 1.326 11.023 1 91.88 199 ALA B C 1
ATOM 3833 O O . ALA B 1 199 ? 1.121 0.136 10.742 1 91.88 199 ALA B O 1
ATOM 3834 N N . ILE B 1 200 ? -0.088 1.954 10.758 1 87.88 200 ILE B N 1
ATOM 3835 C CA . ILE B 1 200 ? -1.238 1.288 10.156 1 87.88 200 ILE B CA 1
ATOM 3836 C C . ILE B 1 200 ? -0.884 0.82 8.742 1 87.88 200 ILE B C 1
ATOM 3838 O O . ILE B 1 200 ? -1.128 -0.335 8.391 1 87.88 200 ILE B O 1
ATOM 3842 N N . LEU B 1 201 ? -0.325 1.707 7.973 1 88.69 201 LEU B N 1
ATOM 3843 C CA . LEU B 1 201 ? 0.024 1.368 6.598 1 88.69 201 LEU B CA 1
ATOM 3844 C C . LEU B 1 201 ? 1.075 0.263 6.559 1 88.69 201 LEU B C 1
ATOM 3846 O O . LEU B 1 201 ? 1.004 -0.639 5.723 1 88.69 201 LEU B O 1
ATOM 3850 N N . SER B 1 202 ? 2.037 0.363 7.434 1 93.75 202 SER B N 1
ATOM 3851 C CA . SER B 1 202 ? 3.08 -0.655 7.504 1 93.75 202 SER B CA 1
ATOM 3852 C C . SER B 1 202 ? 2.51 -2.002 7.934 1 93.75 202 SER B C 1
ATOM 3854 O O . SER B 1 202 ? 2.93 -3.049 7.434 1 93.75 202 SER B O 1
ATOM 3856 N N . PHE B 1 203 ? 1.619 -1.984 8.906 1 91.94 203 PHE B N 1
ATOM 3857 C CA . PHE B 1 203 ? 0.961 -3.209 9.344 1 91.94 203 PHE B CA 1
ATOM 3858 C C . PHE B 1 203 ? 0.222 -3.871 8.188 1 91.94 203 PHE B C 1
ATOM 3860 O O . PHE B 1 203 ? 0.382 -5.07 7.945 1 91.94 203 PHE B O 1
ATOM 3867 N N . MET B 1 204 ? -0.561 -3.084 7.453 1 88.88 204 MET B N 1
ATOM 3868 C CA . MET B 1 204 ? -1.348 -3.605 6.34 1 88.88 204 MET B CA 1
ATOM 3869 C C . MET B 1 204 ? -0.443 -4.184 5.258 1 88.88 204 MET B C 1
ATOM 3871 O O . MET B 1 204 ? -0.784 -5.184 4.625 1 88.88 204 MET B O 1
ATOM 3875 N N . TRP B 1 205 ? 0.676 -3.586 5.094 1 91 205 TRP B N 1
ATOM 3876 C CA . TRP B 1 205 ? 1.617 -4.035 4.074 1 91 205 TRP B CA 1
ATOM 3877 C C . TRP B 1 205 ? 2.283 -5.344 4.488 1 91 205 TRP B C 1
ATOM 3879 O O . TRP B 1 205 ? 2.17 -6.355 3.791 1 91 205 TRP B O 1
ATOM 3889 N N . THR B 1 206 ? 2.859 -5.391 5.641 1 95.12 206 THR B N 1
ATOM 3890 C CA . THR B 1 206 ? 3.686 -6.512 6.07 1 95.12 206 THR B CA 1
ATOM 3891 C C . THR B 1 206 ? 2.82 -7.719 6.426 1 95.12 206 THR B C 1
ATOM 3893 O O . THR B 1 206 ? 3.156 -8.852 6.082 1 95.12 206 THR B O 1
ATOM 3896 N N . TRP B 1 207 ? 1.727 -7.508 7.051 1 93.44 207 TRP B N 1
ATOM 3897 C CA . TRP B 1 207 ? 0.851 -8.602 7.453 1 93.44 207 TRP B CA 1
ATOM 3898 C C . TRP B 1 207 ? 0.246 -9.289 6.23 1 93.44 207 TRP B C 1
ATOM 3900 O O . TRP B 1 207 ? 0.082 -10.516 6.219 1 93.44 207 TRP B O 1
ATOM 3910 N N . ASN B 1 208 ? -0.024 -8.523 5.223 1 90.94 208 ASN B N 1
ATOM 3911 C CA . ASN B 1 208 ? -0.779 -9.031 4.086 1 90.94 208 ASN B CA 1
ATOM 3912 C C . ASN B 1 208 ? 0.141 -9.414 2.93 1 90.94 208 ASN B C 1
ATOM 3914 O O . ASN B 1 208 ? -0.313 -9.969 1.927 1 90.94 208 ASN B O 1
ATOM 3918 N N . ASP B 1 209 ? 1.341 -9.172 3.076 1 92.12 209 ASP B N 1
ATOM 3919 C CA . ASP B 1 209 ? 2.266 -9.391 1.97 1 92.12 209 ASP B CA 1
ATOM 3920 C C . ASP B 1 209 ? 2.379 -10.883 1.638 1 92.12 209 ASP B C 1
ATOM 3922 O O . ASP B 1 209 ? 2.455 -11.719 2.539 1 92.12 209 ASP B O 1
ATOM 3926 N N . PHE B 1 210 ? 2.402 -11.203 0.42 1 87.19 210 PHE B N 1
ATOM 3927 C CA . PHE B 1 210 ? 2.49 -12.57 -0.067 1 87.19 210 PHE B CA 1
ATOM 3928 C C . PHE B 1 210 ? 3.744 -12.766 -0.91 1 87.19 210 PHE B C 1
ATOM 3930 O O . PHE B 1 210 ? 4.422 -13.789 -0.796 1 87.19 210 PHE B O 1
ATOM 3937 N N . LEU B 1 211 ? 4.098 -11.805 -1.682 1 86.56 211 LEU B N 1
ATOM 3938 C CA . LEU B 1 211 ? 5.105 -11.969 -2.723 1 86.56 211 LEU B CA 1
ATOM 3939 C C . LEU B 1 211 ? 6.5 -12.062 -2.113 1 86.56 211 LEU B C 1
ATOM 3941 O O . LEU B 1 211 ? 7.27 -12.961 -2.461 1 86.56 211 LEU B O 1
ATOM 3945 N N . MET B 1 212 ? 6.793 -11.172 -1.201 1 91.56 212 MET B N 1
ATOM 3946 C CA . MET B 1 212 ? 8.133 -11.188 -0.627 1 91.56 212 MET B CA 1
ATOM 3947 C C . MET B 1 212 ? 8.383 -12.484 0.144 1 91.56 212 MET B C 1
ATOM 3949 O O . MET B 1 212 ? 9.406 -13.133 -0.046 1 91.56 212 MET B O 1
ATOM 3953 N N . PRO B 1 213 ? 7.438 -12.867 0.988 1 94 213 PRO B N 1
ATOM 3954 C CA . PRO B 1 213 ? 7.625 -14.156 1.658 1 94 213 PRO B CA 1
ATOM 3955 C C . PRO B 1 213 ? 7.727 -15.328 0.678 1 94 213 PRO B C 1
ATOM 3957 O O . PRO B 1 213 ? 8.484 -16.266 0.915 1 94 213 PRO B O 1
ATOM 3960 N N . LEU B 1 214 ? 7 -15.297 -0.356 1 88.38 214 LEU B N 1
ATOM 3961 C CA . LEU B 1 214 ? 7 -16.359 -1.348 1 88.38 214 LEU B CA 1
ATOM 3962 C C . LEU B 1 214 ? 8.398 -16.578 -1.92 1 88.38 214 LEU B C 1
ATOM 3964 O O . LEU B 1 214 ? 8.828 -17.719 -2.111 1 88.38 214 LEU B O 1
ATOM 3968 N N . VAL B 1 215 ? 9.102 -15.531 -2.098 1 87.62 215 VAL B N 1
ATOM 3969 C CA . VAL B 1 215 ? 10.359 -15.664 -2.826 1 87.62 215 VAL B CA 1
ATOM 3970 C C . VAL B 1 215 ? 11.516 -15.789 -1.839 1 87.62 215 VAL B C 1
ATOM 3972 O O . VAL B 1 215 ? 12.594 -16.281 -2.193 1 87.62 215 VAL B O 1
ATOM 3975 N N . LEU B 1 216 ? 11.32 -15.359 -0.628 1 93.44 216 LEU B N 1
ATOM 3976 C CA . LEU B 1 216 ? 12.461 -15.32 0.284 1 93.44 216 LEU B CA 1
ATOM 3977 C C . LEU B 1 216 ? 12.367 -16.438 1.319 1 93.44 216 LEU B C 1
ATOM 3979 O O . LEU B 1 216 ? 13.391 -16.859 1.868 1 93.44 216 LEU B O 1
ATOM 3983 N N . LEU B 1 217 ? 11.125 -16.844 1.599 1 94.5 217 LEU B N 1
ATOM 3984 C CA . LEU B 1 217 ? 10.961 -17.844 2.652 1 94.5 217 LEU B CA 1
ATOM 3985 C C . LEU B 1 217 ? 10.695 -19.219 2.061 1 94.5 217 LEU B C 1
ATOM 3987 O O . LEU B 1 217 ? 9.547 -19.688 2.047 1 94.5 217 LEU B O 1
ATOM 3991 N N . SER B 1 218 ? 11.688 -19.969 1.747 1 88.69 218 SER B N 1
ATOM 3992 C CA . SER B 1 218 ? 11.57 -21.266 1.107 1 88.69 218 SER B CA 1
ATOM 3993 C C . SER B 1 218 ? 11.305 -22.359 2.133 1 88.69 218 SER B C 1
ATOM 3995 O O . SER B 1 218 ? 10.68 -23.375 1.815 1 88.69 218 SER B O 1
ATOM 3997 N N . ASP B 1 219 ? 11.789 -22.141 3.322 1 92.62 219 ASP B N 1
ATOM 3998 C CA . ASP B 1 219 ? 11.555 -23.094 4.402 1 92.62 219 ASP B CA 1
ATOM 3999 C C . ASP B 1 219 ? 10.109 -23.031 4.891 1 92.62 219 ASP B C 1
ATOM 4001 O O . ASP B 1 219 ? 9.648 -21.984 5.348 1 92.62 219 ASP B O 1
ATOM 4005 N N . ALA B 1 220 ? 9.453 -24.125 4.871 1 91.44 220 ALA B N 1
ATOM 4006 C CA . ALA B 1 220 ? 8.047 -24.203 5.25 1 91.44 220 ALA B CA 1
ATOM 4007 C C . ALA B 1 220 ? 7.84 -23.75 6.688 1 91.44 220 ALA B C 1
ATOM 4009 O O . ALA B 1 220 ? 6.809 -23.141 7.012 1 91.44 220 ALA B O 1
ATOM 4010 N N . SER B 1 221 ? 8.75 -24.031 7.496 1 94.19 221 SER B N 1
ATOM 4011 C CA . SER B 1 221 ? 8.617 -23.688 8.906 1 94.19 221 SER B CA 1
ATOM 4012 C C . SER B 1 221 ? 8.695 -22.172 9.125 1 94.19 221 SER B C 1
ATOM 4014 O O . SER B 1 221 ? 8.273 -21.672 10.164 1 94.19 221 SER B O 1
ATOM 4016 N N . GLN B 1 222 ? 9.188 -21.438 8.125 1 96.19 222 GLN B N 1
ATOM 4017 C CA . GLN B 1 222 ? 9.375 -20 8.297 1 96.19 222 GLN B CA 1
ATOM 4018 C C . GLN B 1 222 ? 8.352 -19.219 7.484 1 96.19 222 GLN B C 1
ATOM 4020 O O . GLN B 1 222 ? 8.359 -17.984 7.488 1 96.19 222 GLN B O 1
ATOM 4025 N N . GLN B 1 223 ? 7.441 -19.891 6.918 1 95.44 223 GLN B N 1
ATOM 4026 C CA . GLN B 1 223 ? 6.469 -19.234 6.047 1 95.44 223 GLN B CA 1
ATOM 4027 C C . GLN B 1 223 ? 5.469 -18.422 6.855 1 95.44 223 GLN B C 1
ATOM 4029 O O . GLN B 1 223 ? 5.238 -18.703 8.031 1 95.44 223 GLN B O 1
ATOM 4034 N N . THR B 1 224 ? 4.938 -17.391 6.219 1 96.06 224 THR B N 1
ATOM 4035 C CA . THR B 1 224 ? 3.939 -16.516 6.836 1 96.06 224 THR B CA 1
ATOM 4036 C C . THR B 1 224 ? 2.537 -17.094 6.648 1 96.06 224 THR B C 1
ATOM 4038 O O . THR B 1 224 ? 2.344 -18.047 5.887 1 96.06 224 THR B O 1
ATOM 4041 N N . LEU B 1 225 ? 1.647 -16.516 7.375 1 93.81 225 LEU B N 1
ATOM 4042 C CA . LEU B 1 225 ? 0.247 -16.906 7.312 1 93.81 225 LEU B CA 1
ATOM 4043 C C . LEU B 1 225 ? -0.295 -16.766 5.895 1 93.81 225 LEU B C 1
ATOM 4045 O O . LEU B 1 225 ? -0.971 -17.672 5.391 1 93.81 225 LEU B O 1
ATOM 4049 N N . GLN B 1 226 ? 0.007 -15.664 5.25 1 91.31 226 GLN B N 1
ATOM 4050 C CA . GLN B 1 226 ? -0.461 -15.43 3.889 1 91.31 226 GLN B CA 1
ATOM 4051 C C . GLN B 1 226 ? 0.176 -16.406 2.908 1 91.31 226 GLN B C 1
ATOM 4053 O O . GLN B 1 226 ? -0.501 -16.938 2.025 1 91.31 226 GLN B O 1
ATOM 4058 N N . LEU B 1 227 ? 1.415 -16.641 3.074 1 90.19 227 LEU B N 1
ATOM 4059 C CA . LEU B 1 227 ? 2.125 -17.562 2.201 1 90.19 227 LEU B CA 1
ATOM 4060 C C . LEU B 1 227 ? 1.599 -18.984 2.375 1 90.19 227 LEU B C 1
ATOM 4062 O O . LEU B 1 227 ? 1.544 -19.75 1.414 1 90.19 227 LEU B O 1
ATOM 4066 N N . ALA B 1 228 ? 1.243 -19.328 3.543 1 90.56 228 ALA B N 1
ATOM 4067 C CA . ALA B 1 228 ? 0.763 -20.672 3.842 1 90.56 228 ALA B CA 1
ATOM 4068 C C . ALA B 1 228 ? -0.526 -20.969 3.084 1 90.56 228 ALA B C 1
ATOM 4070 O O . ALA B 1 228 ? -0.869 -22.141 2.871 1 90.56 228 ALA B O 1
ATOM 4071 N N . GLN B 1 229 ? -1.257 -19.906 2.699 1 85.62 229 GLN B N 1
ATOM 4072 C CA . GLN B 1 229 ? -2.502 -20.125 1.968 1 85.62 229 GLN B CA 1
ATOM 4073 C C . GLN B 1 229 ? -2.234 -20.656 0.567 1 85.62 229 GLN B C 1
ATOM 4075 O O . GLN B 1 229 ? -3.148 -21.141 -0.103 1 85.62 229 GLN B O 1
ATOM 4080 N N . TYR B 1 230 ? -1.018 -20.531 0.155 1 78.94 230 TYR B N 1
ATOM 4081 C CA . TYR B 1 230 ? -0.629 -20.969 -1.183 1 78.94 230 TYR B CA 1
ATOM 4082 C C . TYR B 1 230 ? -0.759 -22.484 -1.325 1 78.94 230 TYR B C 1
ATOM 4084 O O . TYR B 1 230 ? -0.826 -23 -2.441 1 78.94 230 TYR B O 1
ATOM 4092 N N . VAL B 1 231 ? -0.779 -23.219 -0.225 1 75.88 231 VAL B N 1
ATOM 4093 C CA . VAL B 1 231 ? -0.912 -24.672 -0.224 1 75.88 231 VAL B CA 1
ATOM 4094 C C . VAL B 1 231 ? -2.23 -25.062 -0.883 1 75.88 231 VAL B C 1
ATOM 4096 O O . VAL B 1 231 ? -2.35 -26.172 -1.435 1 75.88 231 VAL B O 1
ATOM 4099 N N . PHE B 1 232 ? -3.158 -24.156 -0.931 1 75.62 232 PHE B N 1
ATOM 4100 C CA . PHE B 1 232 ? -4.484 -24.469 -1.45 1 75.62 232 PHE B CA 1
ATOM 4101 C C . PHE B 1 232 ? -4.547 -24.219 -2.953 1 75.62 232 PHE B C 1
ATOM 4103 O O . PHE B 1 232 ? -5.523 -24.594 -3.607 1 75.62 232 PHE B O 1
ATOM 4110 N N . LYS B 1 233 ? -3.719 -23.422 -3.586 1 64.56 233 LYS B N 1
ATOM 4111 C CA . LYS B 1 233 ? -3.715 -23.188 -5.027 1 64.56 233 LYS B CA 1
ATOM 4112 C C . LYS B 1 233 ? -3.543 -24.484 -5.797 1 64.56 233 LYS B C 1
ATOM 4114 O O . LYS B 1 233 ? -4.199 -24.703 -6.82 1 64.56 233 LYS B O 1
ATOM 4119 N N . GLY B 1 234 ? -2.635 -25.297 -5.523 1 57 234 GLY B N 1
ATOM 4120 C CA . GLY B 1 234 ? -2.506 -26.578 -6.188 1 57 234 GLY B CA 1
ATOM 4121 C C . GLY B 1 234 ? -3.656 -27.531 -5.891 1 57 234 GLY B C 1
ATOM 4122 O O . GLY B 1 234 ? -4.035 -28.344 -6.738 1 57 234 GLY B O 1
ATOM 4123 N N . GLN B 1 235 ? -4.25 -27.391 -4.773 1 51 235 GLN B N 1
ATOM 4124 C CA . GLN B 1 235 ? -5.258 -28.344 -4.309 1 51 235 GLN B CA 1
ATOM 4125 C C . GLN B 1 235 ? -6.668 -27.812 -4.566 1 51 235 GLN B C 1
ATOM 4127 O O . GLN B 1 235 ? -7.652 -28.516 -4.309 1 51 235 GLN B O 1
ATOM 4132 N N . PHE B 1 236 ? -6.844 -26.5 -4.969 1 51.78 236 PHE B N 1
ATOM 4133 C CA . PHE B 1 236 ? -8.117 -25.797 -5.031 1 51.78 236 PHE B CA 1
ATOM 4134 C C . PHE B 1 236 ? -9.102 -26.547 -5.938 1 51.78 236 PHE B C 1
ATOM 4136 O O . PHE B 1 236 ? -10.312 -26.391 -5.797 1 51.78 236 PHE B O 1
ATOM 4143 N N . SER B 1 237 ? -8.602 -27.25 -6.828 1 53 237 SER B N 1
ATOM 4144 C CA . SER B 1 237 ? -9.625 -27.953 -7.605 1 53 237 SER B CA 1
ATOM 4145 C C . SER B 1 237 ? -10.516 -28.797 -6.703 1 53 237 SER B C 1
ATOM 4147 O O . SER B 1 237 ? -11.688 -29.016 -7.02 1 53 237 SER B O 1
ATOM 4149 N N . THR B 1 238 ? -10.031 -29.109 -5.457 1 58.31 238 THR B N 1
ATOM 4150 C CA . THR B 1 238 ? -10.828 -30.156 -4.836 1 58.31 238 THR B CA 1
ATOM 4151 C C . THR B 1 238 ? -11.25 -29.75 -3.428 1 58.31 238 THR B C 1
ATOM 4153 O O . THR B 1 238 ? -12.289 -30.188 -2.932 1 58.31 238 THR B O 1
ATOM 4156 N N . GLN B 1 239 ? -10.641 -28.625 -2.818 1 79.88 239 GLN B N 1
ATOM 4157 C CA . GLN B 1 239 ? -10.984 -28.391 -1.42 1 79.88 239 GLN B CA 1
ATOM 4158 C C . GLN B 1 239 ? -11.203 -26.906 -1.148 1 79.88 239 GLN B C 1
ATOM 4160 O O . GLN B 1 239 ? -10.562 -26.328 -0.27 1 79.88 239 GLN B O 1
ATOM 4165 N N . TYR B 1 240 ? -12.211 -26.422 -1.753 1 81.06 240 TYR B N 1
ATOM 4166 C CA . TYR B 1 240 ? -12.547 -25 -1.609 1 81.06 240 TYR B CA 1
ATOM 4167 C C . TYR B 1 240 ? -13 -24.703 -0.188 1 81.06 240 TYR B C 1
ATOM 4169 O O . TYR B 1 240 ? -12.695 -23.625 0.348 1 81.06 240 TYR B O 1
ATOM 4177 N N . ASN B 1 241 ? -13.633 -25.641 0.343 1 87.5 241 ASN B N 1
ATOM 4178 C CA . ASN B 1 241 ? -14.133 -25.422 1.696 1 87.5 241 ASN B CA 1
ATOM 4179 C C . ASN B 1 241 ? -12.992 -25.203 2.688 1 87.5 241 ASN B C 1
ATOM 4181 O O . ASN B 1 241 ? -13.055 -24.297 3.523 1 87.5 241 ASN B O 1
ATOM 4185 N N . LEU B 1 242 ? -11.938 -26 2.506 1 87.88 242 LEU B N 1
ATOM 4186 C CA . LEU B 1 242 ? -10.797 -25.859 3.406 1 87.88 242 LEU B CA 1
ATOM 4187 C C . LEU B 1 242 ? -10.055 -24.547 3.154 1 87.88 242 LEU B C 1
ATOM 4189 O O . LEU B 1 242 ? -9.648 -23.875 4.102 1 87.88 242 LEU B O 1
ATOM 4193 N N . ALA B 1 243 ? -9.922 -24.219 1.912 1 87.69 243 ALA B N 1
ATOM 4194 C CA . ALA B 1 243 ? -9.242 -22.984 1.549 1 87.69 243 ALA B CA 1
ATOM 4195 C C . ALA B 1 243 ? -9.969 -21.766 2.119 1 87.69 243 ALA B C 1
ATOM 4197 O O . ALA B 1 243 ? -9.344 -20.891 2.725 1 87.69 243 ALA B O 1
ATOM 4198 N N . PHE B 1 244 ? -11.273 -21.766 1.994 1 89.56 244 PHE B N 1
ATOM 4199 C CA . PHE B 1 244 ? -12.062 -20.609 2.438 1 89.56 244 PHE B CA 1
ATOM 4200 C C . PHE B 1 244 ? -12.117 -20.547 3.959 1 89.56 244 PHE B C 1
ATOM 4202 O O . PHE B 1 244 ? -12.125 -19.469 4.539 1 89.56 244 PHE B O 1
ATOM 4209 N N . ALA B 1 245 ? -12.148 -21.688 4.555 1 91.94 245 ALA B N 1
ATOM 4210 C CA . ALA B 1 245 ? -12.039 -21.719 6.008 1 91.94 245 ALA B CA 1
ATOM 4211 C C . ALA B 1 245 ? -10.711 -21.125 6.469 1 91.94 245 ALA B C 1
ATOM 4213 O O . ALA B 1 245 ? -10.672 -20.344 7.426 1 91.94 245 ALA B O 1
ATOM 4214 N N . SER B 1 246 ? -9.695 -21.5 5.812 1 91.25 246 SER B N 1
ATOM 4215 C CA . SER B 1 246 ? -8.367 -20.984 6.137 1 91.25 246 SER B CA 1
ATOM 4216 C C . SER B 1 246 ? -8.297 -19.469 5.945 1 91.25 246 SER B C 1
ATOM 4218 O O . SER B 1 246 ? -7.715 -18.766 6.766 1 91.25 246 SER B O 1
ATOM 4220 N N . TYR B 1 247 ? -8.922 -18.969 4.922 1 89.69 247 TYR B N 1
ATOM 4221 C CA . TYR B 1 247 ? -8.938 -17.531 4.656 1 89.69 247 TYR B CA 1
ATOM 4222 C C . TYR B 1 247 ? -9.625 -16.781 5.793 1 89.69 247 TYR B C 1
ATOM 4224 O O . TYR B 1 247 ? -9.172 -15.703 6.195 1 89.69 247 TYR B O 1
ATOM 4232 N N . LEU B 1 248 ? -10.664 -17.312 6.242 1 91.81 248 LEU B N 1
ATOM 4233 C CA . LEU B 1 248 ? -11.383 -16.688 7.348 1 91.81 248 LEU B CA 1
ATOM 4234 C C . LEU B 1 248 ? -10.516 -16.641 8.602 1 91.81 248 LEU B C 1
ATOM 4236 O O . LEU B 1 248 ? -10.539 -15.664 9.344 1 91.81 248 LEU B O 1
ATOM 4240 N N . MET B 1 249 ? -9.773 -17.672 8.773 1 93.62 249 MET B N 1
ATOM 4241 C CA . MET B 1 249 ? -8.898 -17.719 9.945 1 93.62 249 MET B CA 1
ATOM 4242 C C . MET B 1 249 ? -7.793 -16.672 9.836 1 93.62 249 MET B C 1
ATOM 4244 O O . MET B 1 249 ? -7.363 -16.109 10.852 1 93.62 249 MET B O 1
ATOM 4248 N N . VAL B 1 250 ? -7.34 -16.453 8.648 1 91.31 250 VAL B N 1
ATOM 4249 C CA . VAL B 1 250 ? -6.293 -15.461 8.422 1 91.31 250 VAL B CA 1
ATOM 4250 C C . VAL B 1 250 ? -6.855 -14.062 8.633 1 91.31 250 VAL B C 1
ATOM 4252 O O . VAL B 1 250 ? -6.133 -13.156 9.062 1 91.31 250 VAL B O 1
ATOM 4255 N N . LEU B 1 251 ? -8.133 -13.859 8.422 1 91.62 251 LEU B N 1
ATOM 4256 C CA . LEU B 1 251 ? -8.812 -12.578 8.555 1 91.62 251 LEU B CA 1
ATOM 4257 C C . LEU B 1 251 ? -9.016 -12.219 10.023 1 91.62 251 LEU B C 1
ATOM 4259 O O . LEU B 1 251 ? -9.008 -11.039 10.383 1 91.62 251 LEU B O 1
ATOM 4263 N N . LEU B 1 252 ? -9.102 -13.109 10.867 1 91.62 252 LEU B N 1
ATOM 4264 C CA . LEU B 1 252 ? -9.516 -12.922 12.25 1 91.62 252 LEU B CA 1
ATOM 4265 C C . LEU B 1 252 ? -8.5 -12.062 13.008 1 91.62 252 LEU B C 1
ATOM 4267 O O . LEU B 1 252 ? -8.875 -11.102 13.68 1 91.62 252 LEU B O 1
ATOM 4271 N N . PRO B 1 253 ? -7.199 -12.359 12.891 1 91.5 253 PRO B N 1
ATOM 4272 C CA . PRO B 1 253 ? -6.238 -11.531 13.625 1 91.5 253 PRO B CA 1
ATOM 4273 C C . PRO B 1 253 ? -6.25 -10.07 13.164 1 91.5 253 PRO B C 1
ATOM 4275 O O . PRO B 1 253 ? -6.074 -9.164 13.984 1 91.5 253 PRO B O 1
ATOM 4278 N N . VAL B 1 254 ? -6.438 -9.867 11.992 1 90.31 254 VAL B N 1
ATOM 4279 C CA . VAL B 1 254 ? -6.449 -8.508 11.445 1 90.31 254 VAL B CA 1
ATOM 4280 C C . VAL B 1 254 ? -7.668 -7.754 11.969 1 90.31 254 VAL B C 1
ATOM 4282 O O . VAL B 1 254 ? -7.562 -6.586 12.359 1 90.31 254 VAL B O 1
ATOM 4285 N N . LEU B 1 255 ? -8.781 -8.367 11.969 1 88.31 255 LEU B N 1
ATOM 4286 C CA . LEU B 1 255 ? -9.992 -7.754 12.5 1 88.31 255 LEU B CA 1
ATOM 4287 C C . LEU B 1 255 ? -9.859 -7.484 13.992 1 88.31 255 LEU B C 1
ATOM 4289 O O . LEU B 1 255 ? -10.367 -6.48 14.5 1 88.31 255 LEU B O 1
ATOM 4293 N N . ALA B 1 256 ? -9.211 -8.398 14.656 1 89.44 256 ALA B N 1
ATOM 4294 C CA . ALA B 1 256 ? -8.969 -8.203 16.078 1 89.44 256 ALA B CA 1
ATOM 4295 C C . ALA B 1 256 ? -8.125 -6.961 16.328 1 89.44 256 ALA B C 1
ATOM 4297 O O . ALA B 1 256 ? -8.414 -6.172 17.234 1 89.44 256 ALA B O 1
ATOM 4298 N N . VAL B 1 257 ? -7.133 -6.773 15.523 1 86.38 257 VAL B N 1
ATOM 4299 C CA . VAL B 1 257 ? -6.289 -5.59 15.648 1 86.38 257 VAL B CA 1
ATOM 4300 C C . VAL B 1 257 ? -7.121 -4.332 15.414 1 86.38 257 VAL B C 1
ATOM 4302 O O . VAL B 1 257 ? -6.988 -3.35 16.156 1 86.38 257 VAL B O 1
ATOM 4305 N N . TYR B 1 258 ? -7.945 -4.387 14.453 1 86 258 TYR B N 1
ATOM 4306 C CA . TYR B 1 258 ? -8.812 -3.244 14.18 1 86 258 TYR B CA 1
ATOM 4307 C C . TYR B 1 258 ? -9.695 -2.93 15.383 1 86 258 TYR B C 1
ATOM 4309 O O . TYR B 1 258 ? -9.766 -1.78 15.828 1 86 258 TYR B O 1
ATOM 4317 N N . VAL B 1 259 ? -10.289 -3.934 15.914 1 86.81 259 VAL B N 1
ATOM 4318 C CA . VAL B 1 259 ? -11.25 -3.734 17 1 86.81 259 VAL B CA 1
ATOM 4319 C C . VAL B 1 259 ? -10.531 -3.188 18.219 1 86.81 259 VAL B C 1
ATOM 4321 O O . VAL B 1 259 ? -11.031 -2.279 18.891 1 86.81 259 VAL B O 1
ATOM 4324 N N . PHE B 1 260 ? -9.352 -3.586 18.484 1 85.5 260 PHE B N 1
ATOM 4325 C CA . PHE B 1 260 ? -8.625 -3.193 19.688 1 85.5 260 PHE B CA 1
ATOM 4326 C C . PHE B 1 260 ? -7.934 -1.852 19.484 1 85.5 260 PHE B C 1
ATOM 4328 O O . PHE B 1 260 ? -7.711 -1.113 20.438 1 85.5 260 PHE B O 1
ATOM 4335 N N . CYS B 1 261 ? -7.676 -1.52 18.203 1 83.06 261 CYS B N 1
ATOM 4336 C CA . CYS B 1 261 ? -6.91 -0.305 17.969 1 83.06 261 CYS B CA 1
ATOM 4337 C C . CYS B 1 261 ? -7.777 0.766 17.312 1 83.06 261 CYS B C 1
ATOM 4339 O O . CYS B 1 261 ? -7.27 1.803 16.875 1 83.06 261 CYS B O 1
ATOM 4341 N N . GLN B 1 262 ? -8.945 0.468 17.266 1 83.69 262 GLN B N 1
ATOM 4342 C CA . GLN B 1 262 ? -9.867 1.339 16.547 1 83.69 262 GLN B CA 1
ATOM 4343 C C . GLN B 1 262 ? -9.789 2.771 17.062 1 83.69 262 GLN B C 1
ATOM 4345 O O . GLN B 1 262 ? -9.805 3.723 16.281 1 83.69 262 GLN B O 1
ATOM 4350 N N . LYS B 1 263 ? -9.695 3.023 18.344 1 79.44 263 LYS B N 1
ATOM 4351 C CA . LYS B 1 263 ? -9.656 4.363 18.922 1 79.44 263 LYS B CA 1
ATOM 4352 C C . LYS B 1 263 ? -8.406 5.113 18.484 1 79.44 263 LYS B C 1
ATOM 4354 O O . LYS B 1 263 ? -8.453 6.316 18.203 1 79.44 263 LYS B O 1
ATOM 4359 N N . TRP B 1 264 ? -7.371 4.371 18.406 1 75.12 264 TRP B N 1
ATOM 4360 C CA . TRP B 1 264 ? -6.105 4.984 18.016 1 75.12 264 TRP B CA 1
ATOM 4361 C C . TRP B 1 264 ? -6.07 5.262 16.516 1 75.12 264 TRP B C 1
ATOM 4363 O O . TRP B 1 264 ? -5.5 6.262 16.078 1 75.12 264 TRP B O 1
ATOM 4373 N N . ILE B 1 265 ? -6.707 4.387 15.82 1 77.69 265 ILE B N 1
ATOM 4374 C CA . ILE B 1 265 ? -6.762 4.527 14.375 1 77.69 265 ILE B CA 1
ATOM 4375 C C . ILE B 1 265 ? -7.57 5.766 14 1 77.69 265 ILE B C 1
ATOM 4377 O O . ILE B 1 265 ? -7.148 6.566 13.164 1 77.69 265 ILE B O 1
ATOM 4381 N N . ILE B 1 266 ? -8.602 5.91 14.727 1 73.56 266 ILE B N 1
ATOM 4382 C CA . ILE B 1 266 ? -9.5 7.027 14.453 1 73.56 266 ILE B CA 1
ATOM 4383 C C . ILE B 1 266 ? -8.867 8.328 14.93 1 73.56 266 ILE B C 1
ATOM 4385 O O . ILE B 1 266 ? -8.992 9.367 14.281 1 73.56 266 ILE B O 1
ATOM 4389 N N . ALA B 1 267 ? -8.07 8.289 16.016 1 66.31 267 ALA B N 1
ATOM 4390 C CA . ALA B 1 267 ? -7.422 9.469 16.578 1 66.31 267 ALA B CA 1
ATOM 4391 C C . ALA B 1 267 ? -6.254 9.93 15.703 1 66.31 267 ALA B C 1
ATOM 4393 O O . ALA B 1 267 ? -5.926 11.117 15.664 1 66.31 267 ALA B O 1
ATOM 4394 N N . GLY B 1 268 ? -5.496 9.031 15.18 1 58.91 268 GLY B N 1
ATOM 4395 C CA . GLY B 1 268 ? -4.379 9.352 14.312 1 58.91 268 GLY B CA 1
ATOM 4396 C C . GLY B 1 268 ? -4.781 10.172 13.102 1 58.91 268 GLY B C 1
ATOM 4397 O O . GLY B 1 268 ? -4.027 11.039 12.648 1 58.91 268 GLY B O 1
ATOM 4398 N N . VAL B 1 269 ? -5.953 10.008 12.555 1 54.81 269 VAL B N 1
ATOM 4399 C CA . VAL B 1 269 ? -6.484 10.789 11.445 1 54.81 269 VAL B CA 1
ATOM 4400 C C . VAL B 1 269 ? -6.82 12.203 11.922 1 54.81 269 VAL B C 1
ATOM 4402 O O . VAL B 1 269 ? -6.652 13.172 11.172 1 54.81 269 VAL B O 1
ATOM 4405 N N . THR B 1 270 ? -7.25 12.461 13.148 1 47.97 270 THR B N 1
ATOM 4406 C CA . THR B 1 270 ? -7.824 13.711 13.633 1 47.97 270 THR B CA 1
ATOM 4407 C C . THR B 1 270 ? -6.723 14.68 14.055 1 47.97 270 THR B C 1
ATOM 4409 O O . THR B 1 270 ? -6.887 15.898 13.953 1 47.97 270 THR B O 1
ATOM 4412 N N . SER B 1 271 ? -5.629 14.305 14.633 1 46.69 271 SER B N 1
ATOM 4413 C CA . SER B 1 271 ? -4.762 15.242 15.352 1 46.69 271 SER B CA 1
ATOM 4414 C C . SER B 1 271 ? -3.828 15.969 14.398 1 46.69 271 SER B C 1
ATOM 4416 O O . SER B 1 271 ? -3.059 16.844 14.812 1 46.69 271 SER B O 1
ATOM 4418 N N . GLY B 1 272 ? -3.695 15.727 13.188 1 42.59 272 GLY B N 1
ATOM 4419 C CA . GLY B 1 272 ? -2.832 16.594 12.398 1 42.59 272 GLY B CA 1
ATOM 4420 C C . GLY B 1 272 ? -3.238 18.047 12.453 1 42.59 272 GLY B C 1
ATOM 4421 O O . GLY B 1 272 ? -2.531 18.922 11.93 1 42.59 272 GLY B O 1
ATOM 4422 N N . SER B 1 273 ? -4.523 18.516 12.516 1 35.97 273 SER B N 1
ATOM 4423 C CA . SER B 1 273 ? -5.059 19.859 12.383 1 35.97 273 SER B CA 1
ATOM 4424 C C . SER B 1 273 ? -4.707 20.719 13.594 1 35.97 273 SER B C 1
ATOM 4426 O O . SER B 1 273 ? -4.688 21.953 13.508 1 35.97 273 SER B O 1
ATOM 4428 N N . VAL B 1 274 ? -5.07 20.344 14.766 1 35.28 274 VAL B N 1
ATOM 4429 C CA . VAL B 1 274 ? -5.547 21.328 15.734 1 35.28 274 VAL B CA 1
ATOM 4430 C C . VAL B 1 274 ? -4.375 22.172 16.234 1 35.28 274 VAL B C 1
ATOM 4432 O O . VAL B 1 274 ? -4.574 23.266 16.766 1 35.28 274 VAL B O 1
ATOM 4435 N N . LYS B 1 275 ? -3.359 21.609 16.859 1 35.28 275 LYS B N 1
ATOM 4436 C CA . LYS B 1 275 ? -2.906 22.531 17.906 1 35.28 275 LYS B CA 1
ATOM 4437 C C . LYS B 1 275 ? -2.068 23.672 17.312 1 35.28 275 LYS B C 1
ATOM 4439 O O . LYS B 1 275 ? -0.853 23.531 17.156 1 35.28 275 LYS B O 1
ATOM 4444 N N . ALA B 1 276 ? -2.359 24.047 16.094 1 33.09 276 ALA B N 1
ATOM 4445 C CA . ALA B 1 276 ? -1.692 25.344 15.953 1 33.09 276 ALA B CA 1
ATOM 4446 C C . ALA B 1 276 ? -2.498 26.438 16.641 1 33.09 276 ALA B C 1
ATOM 4448 O O . ALA B 1 276 ? -3.73 26.438 16.594 1 33.09 276 ALA B O 1
#

=== Feature glossary ===
Each block in this record encodes a different view of the same protein. In brief:

Predicted aligned error. PAE(i, j) answers: if I align the predicted and true structures on residue i, how far off (in Å) do I expect residue j to be? A block-diagonal PAE matrix with low values on the blocks and high values off-diagonal is the signature of a multi-domain protein with confidently predicted domains but uncertain inter-domain orientation.

Contact-map, Ramachandran, and PAE plots. Plot images: a contact map (which residues are close in 3D, as an N×N binary image), a Ramachandran scatter (backbone torsion angles, revealing secondary-structure composition at a glance), and — for AlphaFold structures — a PAE heatmap (pairwise prediction confidence).

Backbone torsions (φ/ψ). φ (phi) and ψ (psi) are the two rotatable backbone dihedrals per residue: φ is the C(i-1)–N–Cα–C torsion, ψ is the N–Cα–C–N(i+1) torsion, both in degrees on (−180°, 180°]. α-helical residues cluster near (−60°, −45°); β-strand residues near (−120°, +130°). A Ramachandran plot is simply a scatter of (φ, ψ) for every residue.

Foldseek 3Di. A 3Di character summarizes, for each residue, the relative orientation of the Cα frame of its nearest spatial neighbor. Because it encodes fold topology rather than chemistry, 3Di alignments detect remote structural similarity that sequence alignment misses.

Radius of gyration, Cα contacts, bounding box. Three whole-structure scalars: the radius of gyration (RMS distance of Cα from centroid, in Å), the count of Cα–Cα contacts (pairs closer than 8 Å and separated by more than four residues in sequence — i.e. tertiary, not local, contacts), and the bounding-box dimensions. Together they distinguish compact globular folds from extended fibres or disordered chains.

Sequence. Sequence gives the chain of amino acids in standard one-letter code (A=alanine, C=cysteine, …, Y=tyrosine), read N→C. It is the only feature that is directly encoded by the gene; all structural features are derived from the folded form of this sequence.

mmCIF coordinates. Atomic coordinates in PDBx/mmCIF format — the same representation the Protein Data Bank distributes. Each line of the _atom_site loop places one backbone atom in Cartesian space (units: ångströms, origin: arbitrary).

Secondary structure (3-state, P-SEA). Three-state secondary structure (P-SEA) collapses the eight DSSP classes into helix (a), strand (b), and coil (c). P-SEA assigns these from Cα geometry alone — distances and angles — without requiring backbone oxygens, so it works on any Cα trace.

InterPro / GO / CATH / organism. Functional annotations link the protein to curated databases. InterPro entries identify conserved domains and families by matching the sequence against member-database signatures (Pfam, PROSITE, CDD, …). Gene Ontology (GO) terms describe molecular function, biological process, and cellular component in a controlled vocabulary. CATH places the structure in a hierarchical fold classification (Class/Architecture/Topology/Homologous-superfamily). The organism is the source species.

B-factor. B-factor (Debye–Waller factor) reflects atomic displacement in the crystal lattice. It is an experimental observable (units Å²), not a prediction; low values mean the atom is pinned down, high values mean it moves or is heterogeneous across the crystal.

Rendered structure images. Structure images are PyMOL renders from six orthogonal camera directions. Cartoon representation draws helices as coils and strands as arrows; sticks shows the backbone as bonds; surface shows the solvent-excluded envelope. Rainbow coloring maps sequence position to hue (blue→red, N→C); chain coloring assigns a distinct color per polypeptide.

Solvent-accessible surface area. Solvent-accessible surface area (SASA) is the area in Å² traced out by the centre of a 1.4 Å probe sphere (a water molecule) rolled over the protein's van der Waals surface (Shrake–Rupley / Lee–Richards construction). Buried residues have near-zero SASA; fully exposed residues can exceed 200 Å². The total SASA scales roughly with the number of surface residues.

Secondary structure (8-state, DSSP). The SS8 string is DSSP's per-residue secondary-structure call. α-helix (H) means an i→i+4 H-bond ladder; β-strand (E) means the residue participates in a β-sheet; 3₁₀ (G) and π (I) are tighter and wider helices; T/S are turns/bends; '-' is loop.

pLDDT. For AlphaFold models, the B-factor field carries pLDDT — the model's own estimate of local accuracy on a 0–100 scale. Regions with pLDDT<50 should be treated as essentially unmodeled; they often correspond to intrinsically disordered segments.

Nearest PDB structures. Nearest PDB neighbors are the top structural matches found by Foldseek when searching this structure against the entire Protein Data Bank. Each hit reports a TM-score (0 to 1; >0.5 almost always implies the same fold) and an E-value. These are *structural* homologs — they may share no detectable sequence similarity.